Protein AF-A0A970N0K9-F1 (afdb_monomer_lite)

pLDDT: mean 87.86, std 15.87, range [27.7, 98.69]

Secondary structure (DSSP, 8-state):
--SSSSSSSSSSS-S----------TTSTTPPPP---GGG--GGGGSEEEEEEEEEEHHHHHHHHHHHH--EEEESSSTT-HHHHT-EEEEEEEEEEHHHHHHHHHHHHT-EEEEESSTTS-EEEEE--HHHHHHHHHHHHHHHHHHHHHHHHHHHHHHHHHHHGGG--HHHHHHHHHH-HHHHHHHHTSHHHHHHHHHHH-HHHHHHHHHT--EEEEGGGS-HHHHHHHHHHHHHHHHHHHHHHS------TT--GGG-EEEESTTGGGTTTSGGGGGEEEEEEEEETTEEEEEEEE-TTSHHHHHHHHHHHHHHHHT--HHHHHHHTHHHHHHHHHHHHHHT--SSPPPPPP--GGGG-EEE--S---SHHHHHHHHHHHHT-EEEEEE---SS-------SEEEHHHHHHHHHHHH-EEEEEETTEEEEEETTHHHHHHH---HHHHHHHHHHHHHHSB--HHHHHHHHTS-HHHHIIIIIT-TTGGGSBTHHHHHHHTHHHHHHHHHS-HHHHHHHTSTT-EEGGGS-HHHHHHHHHHHHHHT-SHHHHS-S-EEEEEEEEE-TTSS-EEEEEEEEETTEEPS--EEEE--BPPPP---------PPP-

Radius of gyration: 29.13 Å; chains: 1; bounding box: 76×59×84 Å

Foldseek 3Di:
DPPPPPVVVVPPPDDDDDDPDPPDPCPPVPRDPDDDDPPDDQVLQQFFDFDWDDFDWPQVVQVVVCVVSVAAEEEEPDPVPLLTGGFTKTWGAGRHRNNVVVVLQCVQSVWDKDWDDDRPNIYMYTYHDPVNVVVLVVLVVVLVVVLLVVLLVLQLVLLVLLLCLLVDDPVRLVVCVPVFLLSNLCSVLCLSNLVNQLCVQVVVLSVCLSNLPKDKDALLVGDPSNLVSVLSNQVSQQVVCCQQVVDRDPDDPDQPSRRKIKMKSPPLLLCPPPLQSLQFSIWIWIDTPPDIDIGTRGRSPQLQSRLVSNLSVCCVVVVHRSVVSCVVCVVSNVVSSLVSSVVSPRFDDADDADPDVLQQDKWFQDDDCQDPSSLQNSLCVGSVFIEMHTDFQDLDRDDQDDDRTDGNVVSVVSCCSVQVWHWDADPRYIRIHHRCNSLLSVLEDRVVLLVVQLCCCVVLQFDDLQNLLVLLPRRSSNNSGRQCSDPFNVQFPCSSVQSSVCSLVSVLLNQDDPVLVVQQADPNAHKLVPDDPVSNVSVQVNCCSQVNNPLPPPFPIKGKHWYWDCDVPASKIKTWMWIDGPNHTDPRIDIDITTGTDDPPPPPVPVPDPDDD

Sequence (613 aa):
MRIIIVIVVLLALSAAGFAAKVTVDPNVPGASPAVEKPDDVDARLAEKITYIAKGKTISAILDDLTKSTGITFRAGYNGGDWQVRDRKMTISVTDVPISRLISSMARVMKFKWQRSGEPGEYSYRLYLDRKTLLDIEAQRAREEERAQAALAKKRAEGMEQYSKLADLTEEEQLNLKQSNPFLYMAARSGLGNSLGSFFKEVPSALDAIATGNPLELRGSQLSAVAQNSLIRAVRDMSRMEQQFIGRTRSVPEDIDPSKASIKFNDNMDHFGGFPMSSFLLGNMSISYGDSKVDIPFIDPQSGLAKTVGTVFNESQEQNRSIDSVIKDHISEFVDAMKSEAKAAVEGEALNEQPDDPALNEKIDIKGDINDLPAVQLALAESAKIGVVSDYFGSVMRMRMALPGDTTIKTVLDAITDSYFYNWTKHQGVLEFRDRNWFKKRAAQLPEAQLDVWRKELNSTGTLDLASLSQIAQLEPDQFMQNVTGDEILGKARSLSKVILSNRELLKFYGALSAEQRSALLSRSGLDFAMLSKEQYSQASKLIKSRVGADAVESAGSIVVTFAREANKGDTGIKYEIALTVDGSAIDSVWTFTTPVAPLPKATENQPNSKPAK

Structure (mmCIF, N/CA/C/O backbone):
data_AF-A0A970N0K9-F1
#
_entry.id   AF-A0A970N0K9-F1
#
loop_
_atom_site.group_PDB
_atom_site.id
_atom_site.type_symbol
_atom_site.label_atom_id
_atom_site.label_alt_id
_atom_site.label_comp_id
_atom_site.label_asym_id
_atom_site.label_entity_id
_atom_site.label_seq_id
_atom_site.pdbx_PDB_ins_code
_atom_site.Cartn_x
_atom_site.Cartn_y
_atom_site.Cartn_z
_atom_site.occupancy
_atom_site.B_iso_or_equiv
_atom_site.auth_seq_id
_atom_site.auth_comp_id
_atom_site.auth_asym_id
_atom_site.auth_atom_id
_atom_site.pdbx_PDB_model_num
ATOM 1 N N . MET A 1 1 ? -31.629 15.331 -38.983 1.00 37.94 1 MET A N 1
ATOM 2 C CA . MET A 1 1 ? -32.796 15.322 -38.071 1.00 37.94 1 MET A CA 1
ATOM 3 C C . MET A 1 1 ? -32.821 14.000 -37.291 1.00 37.94 1 MET A C 1
ATOM 5 O O . MET A 1 1 ? -33.545 13.100 -37.679 1.00 37.94 1 MET A O 1
ATOM 9 N N . ARG A 1 2 ? -31.940 13.843 -36.282 1.00 31.14 2 ARG A N 1
ATOM 10 C CA . ARG A 1 2 ? -31.903 12.732 -35.286 1.00 31.14 2 ARG A CA 1
ATOM 11 C C . ARG A 1 2 ? -30.774 12.892 -34.233 1.00 31.14 2 ARG A C 1
ATOM 13 O O . ARG A 1 2 ? -30.264 11.910 -33.722 1.00 31.14 2 ARG A O 1
ATOM 20 N N . ILE A 1 3 ? -30.382 14.134 -33.908 1.00 32.12 3 ILE A N 1
ATOM 21 C CA . ILE A 1 3 ? -29.331 14.447 -32.904 1.00 32.12 3 ILE A CA 1
ATOM 22 C C . ILE A 1 3 ? -29.838 15.416 -31.803 1.00 32.12 3 ILE A C 1
ATOM 24 O O . ILE A 1 3 ? -29.132 15.721 -30.856 1.00 32.12 3 ILE A O 1
ATOM 28 N N . ILE A 1 4 ? -31.108 15.840 -31.838 1.00 29.89 4 ILE A N 1
ATOM 29 C CA . ILE A 1 4 ? -31.637 16.885 -30.929 1.00 29.89 4 ILE A CA 1
ATOM 30 C C . ILE A 1 4 ? -32.441 16.319 -29.732 1.00 29.89 4 ILE A C 1
ATOM 32 O O . ILE A 1 4 ? -32.766 17.048 -28.804 1.00 29.89 4 ILE A O 1
ATOM 36 N N . ILE A 1 5 ? -32.706 15.009 -29.669 1.00 29.95 5 ILE A N 1
ATOM 37 C CA . ILE A 1 5 ? -33.620 14.431 -28.655 1.00 29.95 5 ILE A CA 1
ATOM 38 C C . ILE A 1 5 ? -32.909 13.943 -27.373 1.00 29.95 5 ILE A C 1
ATOM 40 O O . ILE A 1 5 ? -33.558 13.756 -26.350 1.00 29.95 5 ILE A O 1
ATOM 44 N N . VAL A 1 6 ? -31.575 13.833 -27.354 1.00 30.91 6 VAL A N 1
ATOM 45 C CA . VAL A 1 6 ? -30.838 13.349 -26.161 1.00 30.91 6 VAL A CA 1
ATOM 46 C C . VAL A 1 6 ? -30.426 14.484 -25.204 1.00 30.91 6 VAL A C 1
ATOM 48 O O . VAL A 1 6 ? -30.232 14.247 -24.017 1.00 30.91 6 VAL A O 1
ATOM 51 N N . ILE A 1 7 ? -30.400 15.742 -25.660 1.00 31.47 7 ILE A N 1
ATOM 52 C CA . ILE A 1 7 ? -30.015 16.900 -24.823 1.00 31.47 7 ILE A CA 1
ATOM 53 C C . ILE A 1 7 ? -31.207 17.477 -24.029 1.00 31.47 7 ILE A C 1
ATOM 55 O O . ILE A 1 7 ? -31.018 18.126 -23.006 1.00 31.47 7 ILE A O 1
ATOM 59 N N . VAL A 1 8 ? -32.450 17.167 -24.413 1.00 28.55 8 VAL A N 1
ATOM 60 C CA . VAL A 1 8 ? -33.660 17.700 -23.748 1.00 28.55 8 VAL A CA 1
ATOM 61 C C . VAL A 1 8 ? -34.088 16.873 -22.522 1.00 28.55 8 VAL A C 1
ATOM 63 O O . VAL A 1 8 ? -34.780 17.387 -21.649 1.00 28.55 8 VAL A O 1
ATOM 66 N N . VAL A 1 9 ? -33.613 15.631 -22.370 1.00 29.84 9 VAL A N 1
ATOM 67 C CA . VAL A 1 9 ? -33.924 14.790 -21.191 1.00 29.84 9 VAL A CA 1
ATOM 68 C C . VAL A 1 9 ? -32.936 15.012 -20.032 1.00 29.84 9 VAL A C 1
ATOM 70 O O . VAL A 1 9 ? -33.282 14.783 -18.878 1.00 29.84 9 VAL A O 1
ATOM 73 N N . LEU A 1 10 ? -31.747 15.564 -20.300 1.00 28.42 10 LEU A N 1
ATOM 74 C CA . LEU A 1 10 ? -30.750 15.915 -19.274 1.00 28.42 10 LEU A CA 1
ATOM 75 C C . LEU A 1 10 ? -30.908 17.338 -18.701 1.00 28.42 10 LEU A C 1
ATOM 77 O O . LEU A 1 10 ? -30.272 17.662 -17.705 1.00 28.42 10 LEU A O 1
ATOM 81 N N . LEU A 1 11 ? -31.800 18.159 -19.268 1.00 28.28 11 LEU A N 1
ATOM 82 C CA . LEU A 1 11 ? -32.091 19.532 -18.816 1.00 28.28 11 LEU A CA 1
ATOM 83 C C . LEU A 1 11 ? -33.450 19.688 -18.102 1.00 28.28 11 LEU A C 1
ATOM 85 O O . LEU A 1 11 ? -33.782 20.779 -17.648 1.00 28.28 11 LEU A O 1
ATOM 89 N N . ALA A 1 12 ? -34.224 18.607 -17.946 1.00 27.70 12 ALA A N 1
ATOM 90 C CA . ALA A 1 12 ? -35.546 18.625 -17.306 1.00 27.70 12 ALA A CA 1
ATOM 91 C C . ALA A 1 12 ? -35.559 18.163 -15.829 1.00 27.70 12 ALA A C 1
ATOM 93 O O . ALA A 1 12 ? -36.630 18.016 -15.246 1.00 27.70 12 ALA A O 1
ATOM 94 N N . LEU A 1 13 ? -34.394 17.958 -15.197 1.00 29.86 13 LEU A N 1
ATOM 95 C CA . LEU A 1 13 ? -34.284 17.594 -13.769 1.00 29.86 13 LEU A CA 1
ATOM 96 C C . LEU A 1 13 ? -33.807 18.736 -12.859 1.00 29.86 13 LEU A C 1
ATOM 98 O O . LEU A 1 13 ? -33.537 18.526 -11.679 1.00 29.86 13 LEU A O 1
ATOM 102 N N . SER A 1 14 ? -33.754 19.963 -13.372 1.00 33.44 14 SER A N 1
ATOM 103 C CA . SER A 1 14 ? -33.339 21.143 -12.615 1.00 33.44 14 SER A CA 1
ATOM 104 C C . SER A 1 14 ? -34.416 22.230 -12.629 1.00 33.44 14 SER A C 1
ATOM 106 O O . SER A 1 14 ? -34.246 23.246 -13.295 1.00 33.44 14 SER A O 1
ATOM 108 N N . ALA A 1 15 ? -35.514 22.032 -11.890 1.00 30.86 15 ALA A N 1
ATOM 109 C CA . ALA A 1 15 ? -36.275 23.132 -11.286 1.00 30.86 15 ALA A CA 1
ATOM 110 C C . ALA A 1 15 ? -37.290 22.642 -10.231 1.00 30.86 15 ALA A C 1
ATOM 112 O O . ALA A 1 15 ? -38.273 21.983 -10.546 1.00 30.86 15 ALA A O 1
ATOM 113 N N . ALA A 1 16 ? -37.047 23.093 -8.997 1.00 32.69 16 ALA A N 1
ATOM 114 C CA . ALA A 1 16 ? -38.000 23.402 -7.928 1.00 32.69 16 ALA A CA 1
ATOM 115 C C . ALA A 1 16 ? -38.778 22.268 -7.225 1.00 32.69 16 ALA A C 1
ATOM 117 O O . ALA A 1 16 ? -39.904 21.924 -7.567 1.00 32.69 16 ALA A O 1
ATOM 118 N N . GLY A 1 17 ? -38.238 21.869 -6.072 1.00 29.48 17 GLY A N 1
ATOM 119 C CA . GLY A 1 17 ? -39.021 21.524 -4.887 1.00 29.48 17 GLY A CA 1
ATOM 120 C C . GLY A 1 17 ? -38.362 22.161 -3.665 1.00 29.48 17 GLY A C 1
ATOM 121 O O . GLY A 1 17 ? -37.348 21.666 -3.183 1.00 29.48 17 GLY A O 1
ATOM 122 N N . PHE A 1 18 ? -38.892 23.299 -3.209 1.00 41.00 18 PHE A N 1
ATOM 123 C CA . PHE A 1 18 ? -38.470 23.981 -1.985 1.00 41.00 18 PHE A CA 1
ATOM 124 C C . PHE A 1 18 ? -38.664 23.052 -0.777 1.00 41.00 18 PHE A C 1
ATOM 126 O O . PHE A 1 18 ? -39.773 22.904 -0.272 1.00 41.00 18 PHE A O 1
ATOM 133 N N . ALA A 1 19 ? -37.579 22.451 -0.295 1.00 34.78 19 ALA A N 1
ATOM 134 C CA . ALA A 1 19 ? -37.499 21.902 1.050 1.00 34.78 19 ALA A CA 1
ATOM 135 C C . ALA A 1 19 ? -36.714 22.900 1.903 1.00 34.78 19 ALA A C 1
ATOM 137 O O . ALA A 1 19 ? -35.597 23.289 1.553 1.00 34.78 19 ALA A O 1
ATOM 138 N N . ALA A 1 20 ? -37.324 23.358 2.994 1.00 31.36 20 ALA A N 1
ATOM 139 C CA . ALA A 1 20 ? -36.689 24.239 3.959 1.00 31.36 20 ALA A CA 1
ATOM 140 C C . ALA A 1 20 ? -35.310 23.684 4.359 1.00 31.36 20 ALA A C 1
ATOM 142 O O . ALA A 1 20 ? -35.182 22.532 4.777 1.00 31.36 20 ALA A O 1
ATOM 143 N N . LYS A 1 21 ? -34.272 24.512 4.199 1.00 39.47 21 LYS A N 1
ATOM 144 C CA . LYS A 1 21 ? -32.908 24.229 4.644 1.00 39.47 21 LYS A CA 1
ATOM 145 C C . LYS A 1 21 ? -32.909 23.938 6.148 1.00 39.47 21 LYS A C 1
ATOM 147 O O . LYS A 1 21 ? -32.985 24.858 6.954 1.00 39.47 21 LYS A O 1
ATOM 152 N N . VAL A 1 22 ? -32.721 22.677 6.520 1.00 41.19 22 VAL A N 1
ATOM 153 C CA . VAL A 1 22 ? -32.068 22.320 7.784 1.00 41.19 22 VAL A CA 1
ATOM 154 C C . VAL A 1 22 ? -30.592 22.120 7.441 1.00 41.19 22 VAL A C 1
ATOM 156 O O . VAL A 1 22 ? -30.154 21.021 7.120 1.00 41.19 22 VAL A O 1
ATOM 159 N N . THR A 1 23 ? -29.844 23.225 7.374 1.00 36.12 23 THR A N 1
ATOM 160 C CA . THR A 1 23 ? -28.424 23.269 6.970 1.00 36.12 23 THR A CA 1
ATOM 161 C C . THR A 1 23 ? -27.495 23.507 8.151 1.00 36.12 23 THR A C 1
ATOM 163 O O . THR A 1 23 ? -26.606 24.350 8.077 1.00 36.12 23 THR A O 1
ATOM 166 N N . VAL A 1 24 ? -27.687 22.777 9.244 1.00 39.97 24 VAL A N 1
ATOM 167 C CA . VAL A 1 24 ? -26.635 22.666 10.255 1.00 39.97 24 VAL A CA 1
ATOM 168 C C . VAL A 1 24 ? -26.138 21.233 10.194 1.00 39.97 24 VAL A C 1
ATOM 170 O O . VAL A 1 24 ? -26.830 20.310 10.618 1.00 39.97 24 VAL A O 1
ATOM 173 N N . ASP A 1 25 ? -24.978 21.049 9.566 1.00 42.56 25 ASP A N 1
ATOM 174 C CA . ASP A 1 25 ? -24.223 19.807 9.679 1.00 42.56 25 ASP A CA 1
ATOM 175 C C . ASP A 1 25 ? -23.880 19.623 11.171 1.00 42.56 25 ASP A C 1
ATOM 177 O O . ASP A 1 25 ? -23.214 20.483 11.752 1.00 42.56 25 ASP A O 1
ATOM 181 N N . PRO A 1 26 ? -24.361 18.553 11.830 1.00 41.09 26 PRO A N 1
ATOM 182 C CA . PRO A 1 26 ? -24.129 18.333 13.256 1.00 41.09 26 PRO A CA 1
ATOM 183 C C . PRO A 1 26 ? -22.653 18.068 13.596 1.00 41.09 26 PRO A C 1
ATOM 185 O O . PRO A 1 26 ? -22.327 17.912 14.768 1.00 41.09 26 PRO A O 1
ATOM 188 N N . ASN A 1 27 ? -21.762 18.006 12.600 1.00 43.09 27 ASN A N 1
ATOM 189 C CA . ASN A 1 27 ? -20.323 17.830 12.785 1.00 43.09 27 ASN A CA 1
ATOM 190 C C . ASN A 1 27 ? -19.508 19.128 12.649 1.00 43.09 27 ASN A C 1
ATOM 192 O O . ASN A 1 27 ? -18.279 19.058 12.682 1.00 43.09 27 ASN A O 1
ATOM 196 N N . VAL A 1 28 ? -20.136 20.299 12.486 1.00 53.06 28 VAL A N 1
ATOM 197 C CA . VAL A 1 28 ? -19.394 21.572 12.505 1.00 53.06 28 VAL A CA 1
ATOM 198 C C . VAL A 1 28 ? -18.833 21.798 13.918 1.00 53.06 28 VAL A C 1
ATOM 200 O O . VAL A 1 28 ? -19.590 21.660 14.885 1.00 53.06 28 VAL A O 1
ATOM 203 N N . PRO A 1 29 ? -17.541 22.155 14.074 1.00 35.28 29 PRO A N 1
ATOM 204 C CA . PRO A 1 29 ? -16.980 22.535 15.368 1.00 35.28 29 PRO A CA 1
ATOM 205 C C . PRO A 1 29 ? -17.853 23.607 16.040 1.00 35.28 29 PRO A C 1
ATOM 207 O O . PRO A 1 29 ? -18.059 24.683 15.484 1.00 35.28 29 PRO A O 1
ATOM 210 N N . GLY A 1 30 ? -18.420 23.290 17.208 1.00 45.59 30 GLY A N 1
ATOM 211 C CA . GLY A 1 30 ? -19.321 24.182 17.949 1.00 45.59 30 GLY A CA 1
ATOM 212 C C . GLY A 1 30 ? -20.826 23.948 17.752 1.00 45.59 30 GLY A C 1
ATOM 213 O O . GLY A 1 30 ? -21.621 24.665 18.358 1.00 45.59 30 GLY A O 1
ATOM 214 N N . ALA A 1 31 ? -21.256 22.953 16.967 1.00 39.94 31 ALA A N 1
ATOM 215 C CA . ALA A 1 31 ? -22.662 22.553 16.937 1.00 39.94 31 ALA A CA 1
ATOM 216 C C . ALA A 1 31 ? -23.080 21.971 18.300 1.00 39.94 31 ALA A C 1
ATOM 218 O O . ALA A 1 31 ? -22.569 20.934 18.729 1.00 39.94 31 ALA A O 1
ATOM 219 N N . SER A 1 32 ? -24.021 22.631 18.985 1.00 38.47 32 SER A N 1
ATOM 220 C CA . SER A 1 32 ? -24.637 22.071 20.190 1.00 38.47 32 SER A CA 1
ATOM 221 C C . SER A 1 32 ? -25.319 20.749 19.827 1.00 38.47 32 SER A C 1
ATOM 223 O O . SER A 1 32 ? -26.142 20.741 18.905 1.00 38.47 32 SER A O 1
ATOM 225 N N . PRO A 1 33 ? -25.000 19.632 20.508 1.00 46.31 33 PRO A N 1
ATOM 226 C CA . PRO A 1 33 ? -25.650 18.358 20.239 1.00 46.31 33 PRO A CA 1
ATOM 227 C C . PRO A 1 33 ? -27.162 18.525 20.381 1.00 46.31 33 PRO A C 1
ATOM 229 O O . PRO A 1 33 ? -27.634 19.226 21.281 1.00 46.31 33 PRO A O 1
ATOM 232 N N . ALA A 1 34 ? -27.920 17.908 19.470 1.00 44.62 34 ALA A N 1
ATOM 233 C CA . ALA A 1 34 ? -29.370 17.859 19.579 1.00 44.62 34 ALA A CA 1
ATOM 234 C C . ALA A 1 34 ? -29.722 17.356 20.984 1.00 44.62 34 ALA A C 1
ATOM 236 O O . ALA A 1 34 ? -29.293 16.273 21.378 1.00 44.62 34 ALA A O 1
ATOM 237 N N . VAL A 1 35 ? -30.435 18.184 21.749 1.00 38.47 35 VAL A N 1
ATOM 238 C CA . VAL A 1 35 ? -30.843 17.863 23.116 1.00 38.47 35 VAL A CA 1
ATOM 239 C C . VAL A 1 35 ? -31.824 16.697 23.028 1.00 38.47 35 VAL A C 1
ATOM 241 O O . VAL A 1 35 ? -32.996 16.883 22.699 1.00 38.47 35 VAL A O 1
ATOM 244 N N . GLU A 1 36 ? -31.330 15.480 23.256 1.00 45.03 36 GLU A N 1
ATOM 245 C CA . GLU A 1 36 ? -32.178 14.318 23.505 1.00 45.03 36 GLU A CA 1
ATOM 246 C C . GLU A 1 36 ? -33.065 14.628 24.715 1.00 45.03 36 GLU A C 1
ATOM 248 O O . GLU A 1 36 ? -32.606 15.181 25.718 1.00 45.03 36 GLU A O 1
ATOM 253 N N . LYS A 1 37 ? -34.366 14.334 24.600 1.00 42.06 37 LYS A N 1
ATOM 254 C CA . LYS A 1 37 ? -35.316 14.571 25.689 1.00 42.06 37 LYS A CA 1
ATOM 255 C C . LYS A 1 37 ? -34.844 13.805 26.945 1.00 42.06 37 LYS A C 1
ATOM 257 O O . LYS A 1 37 ? -34.625 12.601 26.831 1.00 42.06 37 LYS A O 1
ATOM 262 N N . PRO A 1 38 ? -34.722 14.459 28.116 1.00 47.69 38 PRO A N 1
ATOM 263 C CA . PRO A 1 38 ? -34.102 13.878 29.316 1.00 47.69 38 PRO A CA 1
ATOM 264 C C . PRO A 1 38 ? -34.764 12.618 29.902 1.00 47.69 38 PRO A C 1
ATOM 266 O O . PRO A 1 38 ? -34.120 11.912 30.671 1.00 47.69 38 PRO A O 1
ATOM 269 N N . ASP A 1 39 ? -36.018 12.317 29.556 1.00 49.59 39 ASP A N 1
ATOM 270 C CA . ASP A 1 39 ? -36.841 11.357 30.313 1.00 49.59 39 ASP A CA 1
ATOM 271 C C . ASP A 1 39 ? -36.791 9.899 29.816 1.00 49.59 39 ASP A C 1
ATOM 273 O O . ASP A 1 39 ? -37.509 9.051 30.338 1.00 49.59 39 ASP A O 1
ATOM 277 N N . ASP A 1 40 ? -35.952 9.567 28.830 1.00 65.75 40 ASP A N 1
ATOM 278 C CA . ASP A 1 40 ? -35.879 8.205 28.269 1.00 65.75 40 ASP A CA 1
ATOM 279 C C . ASP A 1 40 ? -34.430 7.719 28.101 1.00 65.75 40 ASP A C 1
ATOM 281 O O . ASP A 1 40 ? -34.060 7.086 27.111 1.00 65.75 40 ASP A O 1
ATOM 285 N N . VAL A 1 41 ? -33.573 8.055 29.067 1.00 80.69 41 VAL A N 1
ATOM 286 C CA . VAL A 1 41 ? -32.196 7.554 29.113 1.00 80.69 41 VAL A CA 1
ATOM 287 C C . VAL A 1 41 ? -32.202 6.184 29.792 1.00 80.69 41 VAL A C 1
ATOM 289 O O . VAL A 1 41 ? -32.460 6.068 30.988 1.00 80.69 41 VAL A O 1
ATOM 292 N N . ASP A 1 42 ? -31.915 5.130 29.029 1.00 91.50 42 ASP A N 1
ATOM 293 C CA . ASP A 1 42 ? -31.731 3.772 29.553 1.00 91.50 42 ASP A CA 1
ATOM 294 C C . ASP A 1 42 ? -30.596 3.758 30.587 1.00 91.50 42 ASP A C 1
ATOM 296 O O . ASP A 1 42 ? -29.417 3.850 30.235 1.00 91.50 42 ASP A O 1
ATOM 300 N N . ALA A 1 43 ? -30.953 3.644 31.870 1.00 94.12 43 ALA A N 1
ATOM 301 C CA . ALA A 1 43 ? -30.019 3.738 32.992 1.00 94.12 43 ALA A CA 1
ATOM 302 C C . ALA A 1 43 ? -28.874 2.714 32.915 1.00 94.12 43 ALA A C 1
ATOM 304 O O . ALA A 1 43 ? -27.783 2.973 33.422 1.00 94.12 43 ALA A O 1
ATOM 305 N N . ARG A 1 44 ? -29.079 1.583 32.225 1.00 95.25 44 ARG A N 1
ATOM 306 C CA . ARG A 1 44 ? -28.038 0.566 32.016 1.00 95.25 44 ARG A CA 1
ATOM 307 C C . ARG A 1 44 ? -26.862 1.115 31.208 1.00 95.25 44 ARG A C 1
ATOM 309 O O . ARG A 1 44 ? -25.728 0.721 31.427 1.00 95.25 44 ARG A O 1
ATOM 316 N N . LEU A 1 45 ? -27.092 2.079 30.313 1.00 95.94 45 LEU A N 1
ATOM 317 C CA . LEU A 1 45 ? -26.018 2.714 29.544 1.00 95.94 45 LEU A CA 1
ATOM 318 C C . LEU A 1 45 ? -25.155 3.691 30.361 1.00 95.94 45 LEU A C 1
ATOM 320 O O . LEU A 1 45 ? -24.121 4.154 29.861 1.00 95.94 45 LEU A O 1
ATOM 324 N N . ALA A 1 46 ? -25.581 4.042 31.577 1.00 96.06 46 ALA A N 1
ATOM 325 C CA . ALA A 1 46 ? -24.784 4.823 32.518 1.00 96.06 46 ALA A CA 1
ATOM 326 C C . ALA A 1 46 ? -23.830 3.946 33.344 1.00 96.06 46 ALA A C 1
ATOM 328 O O . ALA A 1 46 ? -22.905 4.483 33.958 1.00 96.06 46 ALA A O 1
ATOM 329 N N . GLU A 1 47 ? -24.023 2.619 33.342 1.00 97.00 47 GLU A N 1
ATOM 330 C CA . GLU A 1 47 ? -23.084 1.681 33.948 1.00 97.00 47 GLU A CA 1
ATOM 331 C C . GLU A 1 47 ? -21.700 1.860 33.319 1.00 97.00 47 GLU A C 1
ATOM 333 O O . GLU A 1 47 ? -21.550 2.078 32.110 1.00 97.00 47 GLU A O 1
ATOM 338 N N . LYS A 1 48 ? -20.683 1.833 34.175 1.00 97.81 48 LYS A N 1
ATOM 339 C CA . LYS A 1 48 ? -19.300 2.055 33.785 1.00 97.81 48 LYS A CA 1
ATOM 340 C C . LYS A 1 48 ? -18.623 0.726 33.506 1.00 97.81 48 LYS A C 1
ATOM 342 O O . LYS A 1 48 ? -18.792 -0.230 34.254 1.00 97.81 48 LYS A O 1
ATOM 347 N N . ILE A 1 49 ? -17.825 0.690 32.448 1.00 98.38 49 ILE A N 1
ATOM 348 C CA . ILE A 1 49 ? -17.121 -0.509 32.014 1.00 98.38 49 ILE A CA 1
ATOM 349 C C . ILE A 1 49 ? -15.617 -0.264 31.908 1.00 98.38 49 ILE A C 1
ATOM 351 O O . ILE A 1 49 ? -15.159 0.831 31.567 1.00 98.38 49 ILE A O 1
ATOM 355 N N . THR A 1 50 ? -14.863 -1.329 32.163 1.00 98.31 50 THR A N 1
ATOM 356 C CA . THR A 1 50 ? -13.456 -1.457 31.790 1.00 98.31 50 THR A CA 1
ATOM 357 C C . THR A 1 50 ? -13.357 -2.483 30.668 1.00 98.31 50 THR A C 1
ATOM 359 O O . THR A 1 50 ? -13.786 -3.624 30.837 1.00 98.31 50 THR A O 1
ATOM 362 N N . TYR A 1 51 ? -12.838 -2.080 29.509 1.00 98.50 51 TYR A N 1
ATOM 363 C CA . TYR A 1 51 ? -12.804 -2.918 28.312 1.00 98.50 51 TYR A CA 1
ATOM 364 C C . TYR A 1 51 ? -11.543 -2.662 27.489 1.00 98.50 51 TYR A C 1
ATOM 366 O O . TYR A 1 51 ? -11.164 -1.512 27.259 1.00 98.50 51 TYR A O 1
ATOM 374 N N . ILE A 1 52 ? -10.919 -3.745 27.021 1.00 98.25 52 ILE A N 1
ATOM 375 C CA . ILE A 1 52 ? -9.718 -3.711 26.186 1.00 98.25 52 ILE A CA 1
ATOM 376 C C . ILE A 1 52 ? -9.946 -4.585 24.951 1.00 98.25 52 ILE A C 1
ATOM 378 O O . ILE A 1 52 ? -10.325 -5.749 25.059 1.00 98.25 52 ILE A O 1
ATOM 382 N N . ALA A 1 53 ? -9.665 -4.034 23.773 1.00 98.06 53 ALA A N 1
ATOM 383 C CA . ALA A 1 53 ? -9.657 -4.743 22.502 1.00 98.06 53 ALA A CA 1
ATOM 384 C C . ALA A 1 53 ? -8.509 -4.235 21.621 1.00 98.06 53 ALA A C 1
ATOM 386 O O . ALA A 1 53 ? -8.311 -3.030 21.491 1.00 98.06 53 ALA A O 1
ATOM 387 N N . LYS A 1 54 ? -7.777 -5.142 20.966 1.00 96.38 54 LYS A N 1
ATOM 388 C CA . LYS A 1 54 ? -6.731 -4.811 19.985 1.00 96.38 54 LYS A CA 1
ATOM 389 C C . LYS A 1 54 ? -7.123 -5.359 18.619 1.00 96.38 54 LYS A C 1
ATOM 391 O O . LYS A 1 54 ? -7.192 -6.573 18.457 1.00 96.38 54 LYS A O 1
ATOM 396 N N . GLY A 1 55 ? -7.385 -4.475 17.653 1.00 95.88 55 GLY A N 1
ATOM 397 C CA . GLY A 1 55 ? -7.725 -4.858 16.277 1.00 95.88 55 GLY A CA 1
ATOM 398 C C . GLY A 1 55 ? -8.925 -5.806 16.156 1.00 95.88 55 GLY A C 1
ATOM 399 O O . GLY A 1 55 ? -8.977 -6.616 15.231 1.00 95.88 55 GLY A O 1
ATOM 400 N N . LYS A 1 56 ? -9.880 -5.743 17.092 1.00 97.62 56 LYS A N 1
ATOM 401 C CA . LYS A 1 56 ? -11.031 -6.655 17.132 1.00 97.62 56 LYS A CA 1
ATOM 402 C C . LYS A 1 56 ? -12.150 -6.140 16.229 1.00 97.62 56 LYS A C 1
ATOM 404 O O . LYS A 1 56 ? -12.346 -4.929 16.140 1.00 97.62 56 LYS A O 1
ATOM 409 N N . THR A 1 57 ? -12.884 -7.036 15.567 1.00 98.25 57 THR A N 1
ATOM 410 C CA . THR A 1 57 ? -14.038 -6.646 14.743 1.00 98.25 57 THR A CA 1
ATOM 411 C C . THR A 1 57 ? -15.146 -6.037 15.603 1.00 98.25 57 THR A C 1
ATOM 413 O O . THR A 1 57 ? -15.353 -6.448 16.746 1.00 98.25 57 THR A O 1
ATOM 416 N N . ILE A 1 58 ? -15.895 -5.076 15.058 1.00 98.50 58 ILE A N 1
ATOM 417 C CA . ILE A 1 58 ? -16.993 -4.412 15.775 1.00 98.50 58 ILE A CA 1
ATOM 418 C C . ILE A 1 58 ? -18.048 -5.418 16.215 1.00 98.50 58 ILE A C 1
ATOM 420 O O . ILE A 1 58 ? -18.512 -5.344 17.347 1.00 98.50 58 ILE A O 1
ATOM 424 N N . SER A 1 59 ? -18.396 -6.384 15.364 1.00 98.44 59 SER A N 1
ATOM 425 C CA . SER A 1 59 ? -19.316 -7.460 15.748 1.00 98.44 59 SER A CA 1
ATOM 426 C C . SER A 1 59 ? -18.844 -8.200 17.004 1.00 98.44 59 SER A C 1
ATOM 428 O O . SER A 1 59 ? -19.602 -8.314 17.962 1.00 98.44 59 SER A O 1
ATOM 430 N N . ALA A 1 60 ? -17.574 -8.603 17.054 1.00 98.31 60 ALA A N 1
ATOM 431 C CA . ALA A 1 60 ? -17.035 -9.315 18.204 1.00 98.31 60 ALA A CA 1
ATOM 432 C C . ALA A 1 60 ? -16.834 -8.419 19.442 1.00 98.31 60 ALA A C 1
ATOM 434 O O . ALA A 1 60 ? -16.835 -8.935 20.557 1.00 98.31 60 ALA A O 1
ATOM 435 N N . ILE A 1 61 ? -16.653 -7.103 19.276 1.00 98.69 61 ILE A N 1
ATOM 436 C CA . ILE A 1 61 ? -16.657 -6.139 20.390 1.00 98.69 61 ILE A CA 1
ATOM 437 C C . ILE A 1 61 ? -18.063 -6.039 20.989 1.00 98.69 61 ILE A C 1
ATOM 439 O O . ILE A 1 61 ? -18.236 -6.175 22.195 1.00 98.69 61 ILE A O 1
ATOM 443 N N . LEU A 1 62 ? -19.085 -5.846 20.153 1.00 98.56 62 LEU A N 1
ATOM 444 C CA . LEU A 1 62 ? -20.471 -5.730 20.612 1.00 98.56 62 LEU A CA 1
ATOM 445 C C . LEU A 1 62 ? -20.996 -7.028 21.240 1.00 98.56 62 LEU A C 1
ATOM 447 O O . LEU A 1 62 ? -21.779 -6.971 22.190 1.00 98.56 62 LEU A O 1
ATOM 451 N N . ASP A 1 63 ? -20.547 -8.186 20.756 1.00 98.50 63 ASP A N 1
ATOM 452 C CA . ASP A 1 63 ? -20.859 -9.476 21.372 1.00 98.50 63 ASP A CA 1
ATOM 453 C C . ASP A 1 63 ? -20.253 -9.599 22.779 1.00 98.50 63 ASP A C 1
ATOM 455 O O . ASP A 1 63 ? -20.923 -10.098 23.685 1.00 98.50 63 ASP A O 1
ATOM 459 N N . ASP A 1 64 ? -19.019 -9.126 22.995 1.00 98.56 64 ASP A N 1
ATOM 460 C CA . ASP A 1 64 ? -18.418 -9.092 24.336 1.00 98.56 64 ASP A CA 1
ATOM 461 C C . ASP A 1 64 ? -19.201 -8.170 25.269 1.00 98.56 64 ASP A C 1
ATOM 463 O O . ASP A 1 64 ? -19.553 -8.582 26.372 1.00 98.56 64 ASP A O 1
ATOM 467 N N . LEU A 1 65 ? -19.513 -6.951 24.811 1.00 98.44 65 LEU A N 1
ATOM 468 C CA . LEU A 1 65 ? -20.281 -5.978 25.591 1.00 98.44 65 LEU A CA 1
ATOM 469 C C . LEU A 1 65 ? -21.666 -6.523 25.945 1.00 98.44 65 LEU A C 1
ATOM 471 O O . LEU A 1 65 ? -22.137 -6.341 27.066 1.00 98.44 65 LEU A O 1
ATOM 475 N N . THR A 1 66 ? -22.303 -7.243 25.018 1.00 98.31 66 THR A N 1
ATOM 476 C CA . THR A 1 66 ? -23.586 -7.905 25.277 1.00 98.31 66 THR A CA 1
ATOM 477 C C . THR A 1 66 ? -23.456 -8.947 26.381 1.00 98.31 66 THR A C 1
ATOM 479 O O . THR A 1 66 ? -24.273 -8.979 27.298 1.00 98.31 66 THR A O 1
ATOM 482 N N . LYS A 1 67 ? -22.409 -9.779 26.333 1.00 98.31 67 LYS A N 1
ATOM 483 C CA . LYS A 1 67 ? -22.162 -10.814 27.346 1.00 98.31 67 LYS A CA 1
ATOM 484 C C . LYS A 1 67 ? -21.835 -10.226 28.718 1.00 98.31 67 LYS A C 1
ATOM 486 O O . LYS A 1 67 ? -22.262 -10.796 29.714 1.00 98.31 67 LYS A O 1
ATOM 491 N N . SER A 1 68 ? -21.083 -9.127 28.779 1.00 97.81 68 SER A N 1
ATOM 492 C CA . SER A 1 68 ? -20.633 -8.551 30.051 1.00 97.81 68 SER A CA 1
ATOM 493 C C . SER A 1 68 ? -21.675 -7.663 30.730 1.00 97.81 68 SER A C 1
ATOM 495 O O . SER A 1 68 ? -21.641 -7.541 31.946 1.00 97.81 68 SER A O 1
ATOM 497 N N . THR A 1 69 ? -22.580 -7.041 29.967 1.00 97.44 69 THR A N 1
ATOM 498 C CA . THR A 1 69 ? -23.554 -6.058 30.492 1.00 97.44 69 THR A CA 1
ATOM 499 C C . THR A 1 69 ? -25.000 -6.558 30.470 1.00 97.44 69 THR A C 1
ATOM 501 O O . THR A 1 69 ? -25.877 -5.961 31.085 1.00 97.44 69 THR A O 1
ATOM 504 N N . GLY A 1 70 ? -25.293 -7.618 29.708 1.00 97.25 70 GLY A N 1
ATOM 505 C CA . GLY A 1 70 ? -26.661 -8.076 29.443 1.00 97.25 70 GLY A CA 1
ATOM 506 C C . GLY A 1 70 ? -27.458 -7.180 28.483 1.00 97.25 70 GLY A C 1
ATOM 507 O O . GLY A 1 70 ? -28.580 -7.528 28.116 1.00 97.25 70 GLY A O 1
ATOM 508 N N . ILE A 1 71 ? -26.903 -6.048 28.033 1.00 97.44 71 ILE A N 1
ATOM 509 C CA . ILE A 1 71 ? -27.542 -5.158 27.057 1.00 97.44 71 ILE A CA 1
ATOM 510 C C . ILE A 1 71 ? -27.341 -5.729 25.654 1.00 97.44 71 ILE A C 1
ATOM 512 O O . ILE A 1 71 ? -26.226 -6.033 25.245 1.00 97.44 71 ILE A O 1
ATOM 516 N N . THR A 1 72 ? -28.410 -5.843 24.867 1.00 98.12 72 THR A N 1
ATOM 517 C CA . THR A 1 72 ? -28.304 -6.397 23.513 1.00 98.12 72 THR A CA 1
ATOM 518 C C . THR A 1 72 ? -27.683 -5.390 22.546 1.00 98.12 72 THR A C 1
ATOM 520 O O . THR A 1 72 ? -28.349 -4.439 22.135 1.00 98.12 72 THR A O 1
ATOM 523 N N . PHE A 1 73 ? -26.448 -5.641 22.104 1.00 98.31 73 PHE A N 1
ATOM 524 C CA . PHE A 1 73 ? -25.797 -4.882 21.035 1.00 98.31 73 PHE A CA 1
ATOM 525 C C . PHE A 1 73 ? -25.775 -5.651 19.703 1.00 98.31 73 PHE A C 1
ATOM 527 O O . PHE A 1 73 ? -25.731 -6.885 19.660 1.00 98.31 73 PHE A O 1
ATOM 534 N N . ARG A 1 74 ? -25.838 -4.918 18.584 1.00 98.31 74 ARG A N 1
ATOM 535 C CA . ARG A 1 74 ? -25.823 -5.453 17.210 1.00 98.31 74 ARG A CA 1
ATOM 536 C C . ARG A 1 74 ? -24.993 -4.566 16.276 1.00 98.31 74 ARG A C 1
ATOM 538 O O . ARG A 1 74 ? -24.990 -3.346 16.416 1.00 98.31 74 ARG A O 1
ATOM 545 N N . ALA A 1 75 ? -24.335 -5.174 15.291 1.00 98.00 75 ALA A N 1
ATOM 546 C CA . ALA A 1 75 ? -23.568 -4.476 14.256 1.00 98.00 75 ALA A CA 1
ATOM 547 C C . ALA A 1 75 ? -24.200 -4.683 12.871 1.00 98.00 75 ALA A C 1
ATOM 549 O O . ALA A 1 75 ? -24.473 -5.818 12.479 1.00 98.00 75 ALA A O 1
ATOM 550 N N . GLY A 1 76 ? -24.387 -3.590 12.134 1.00 97.38 76 GLY A N 1
ATOM 551 C CA . GLY A 1 76 ? -24.961 -3.564 10.790 1.00 97.38 76 GLY A CA 1
ATOM 552 C C . GLY A 1 76 ? -26.467 -3.821 10.763 1.00 97.38 76 GLY A C 1
ATOM 553 O O . GLY A 1 76 ? -27.099 -3.980 11.809 1.00 97.38 76 GLY A O 1
ATOM 554 N N . TYR A 1 77 ? -27.068 -3.869 9.572 1.00 95.12 77 TYR A N 1
ATOM 555 C CA . TYR A 1 77 ? -28.502 -4.169 9.404 1.00 95.12 77 TYR A CA 1
ATOM 556 C C . TYR A 1 77 ? -28.828 -5.663 9.506 1.00 95.12 77 TYR A C 1
ATOM 558 O O . TYR A 1 77 ? -29.891 -6.042 10.007 1.00 95.12 77 TYR A O 1
ATOM 566 N N . ASN A 1 78 ? -27.922 -6.524 9.055 1.00 95.31 78 ASN A N 1
ATOM 567 C CA . ASN A 1 78 ? -28.099 -7.973 9.046 1.00 95.31 78 ASN A CA 1
ATOM 568 C C . ASN A 1 78 ? -26.735 -8.684 8.999 1.00 95.31 78 ASN A C 1
ATOM 570 O O . ASN A 1 78 ? -25.683 -8.047 9.019 1.00 95.31 78 ASN A O 1
ATOM 574 N N . GLY A 1 79 ? -26.752 -10.017 8.917 1.00 92.00 79 GLY A N 1
ATOM 575 C CA . GLY A 1 79 ? -25.534 -10.823 8.833 1.00 92.00 79 GLY A CA 1
ATOM 576 C C . GLY A 1 79 ? -24.680 -10.582 7.575 1.00 92.00 79 GLY A C 1
ATOM 577 O O . GLY A 1 79 ? -23.498 -10.901 7.577 1.00 92.00 79 GLY A O 1
ATOM 578 N N . GLY A 1 80 ? -25.224 -9.996 6.512 1.00 94.12 80 GLY A N 1
ATOM 579 C CA . GLY A 1 80 ? -24.472 -9.655 5.300 1.00 94.12 80 GLY A CA 1
ATOM 580 C C . GLY A 1 80 ? -23.753 -8.303 5.357 1.00 94.12 80 GLY A C 1
ATOM 581 O O . GLY A 1 80 ? -22.959 -8.009 4.468 1.00 94.12 80 GLY A O 1
ATOM 582 N N . ASP A 1 81 ? -24.002 -7.478 6.380 1.00 96.62 81 ASP A N 1
ATOM 583 C CA . ASP A 1 81 ? -23.458 -6.117 6.489 1.00 96.62 81 ASP A CA 1
ATOM 584 C C . ASP A 1 81 ? -22.015 -6.101 7.028 1.00 96.62 81 ASP A C 1
ATOM 586 O O . ASP A 1 81 ? -21.704 -5.586 8.107 1.00 96.62 81 ASP A O 1
ATOM 590 N N . TRP A 1 82 ? -21.110 -6.725 6.275 1.00 97.19 82 TRP A N 1
ATOM 591 C CA . TRP A 1 82 ? -19.693 -6.826 6.622 1.00 97.19 82 TRP A CA 1
ATOM 592 C C . TRP A 1 82 ? -19.019 -5.445 6.717 1.00 97.19 82 TRP A C 1
ATOM 594 O O . TRP A 1 82 ? -18.111 -5.255 7.524 1.00 97.19 82 TRP A O 1
ATOM 604 N N . GLN A 1 83 ? -19.510 -4.442 5.975 1.00 96.00 83 GLN A N 1
ATOM 605 C CA . GLN A 1 83 ? -18.977 -3.075 5.986 1.00 96.00 83 GLN A CA 1
ATOM 606 C C . GLN A 1 83 ? -19.115 -2.375 7.345 1.00 96.00 83 GLN A C 1
ATOM 608 O O . GLN A 1 83 ? -18.401 -1.401 7.595 1.00 96.00 83 GLN A O 1
ATOM 613 N N . VAL A 1 84 ? -20.000 -2.853 8.219 1.00 97.75 84 VAL A N 1
ATOM 614 C CA . VAL A 1 84 ? -20.077 -2.432 9.623 1.00 97.75 84 VAL A CA 1
ATOM 615 C C . VAL A 1 84 ? -19.462 -3.490 10.534 1.00 97.75 84 VAL A C 1
ATOM 617 O O . VAL A 1 84 ? -18.643 -3.166 11.392 1.00 97.75 84 VAL A O 1
ATOM 620 N N . ARG A 1 85 ? -19.842 -4.759 10.345 1.00 98.31 85 ARG A N 1
ATOM 621 C CA . ARG A 1 85 ? -19.526 -5.864 11.264 1.00 98.31 85 ARG A CA 1
ATOM 622 C C . ARG A 1 85 ? -18.043 -6.211 11.345 1.00 98.31 85 ARG A C 1
ATOM 624 O O . ARG A 1 85 ? -17.579 -6.543 12.440 1.00 98.31 85 ARG A O 1
ATOM 631 N N . ASP A 1 86 ? -17.338 -6.136 10.221 1.00 98.06 86 ASP A N 1
ATOM 632 C CA . ASP A 1 86 ? -15.976 -6.664 10.074 1.00 98.06 86 ASP A CA 1
ATOM 633 C C . ASP A 1 86 ? -14.913 -5.579 10.255 1.00 98.06 86 ASP A C 1
ATOM 635 O O . ASP A 1 86 ? -13.719 -5.871 10.323 1.00 98.06 86 ASP A O 1
ATOM 639 N N . ARG A 1 87 ? -15.324 -4.310 10.385 1.00 97.31 87 ARG A N 1
ATOM 640 C CA . ARG A 1 87 ? -14.382 -3.231 10.691 1.00 97.31 87 ARG A CA 1
ATOM 641 C C . ARG A 1 87 ? -13.739 -3.486 12.043 1.00 97.31 87 ARG A C 1
ATOM 643 O O . ARG A 1 87 ? -14.406 -3.920 12.979 1.00 97.31 87 ARG A O 1
ATOM 650 N N . LYS A 1 88 ? -12.448 -3.193 12.137 1.00 97.88 88 LYS A N 1
ATOM 651 C CA . LYS A 1 88 ? -11.641 -3.459 13.324 1.00 97.88 88 LYS A CA 1
ATOM 652 C C . LYS A 1 88 ? -11.409 -2.180 14.118 1.00 97.88 88 LYS A C 1
ATOM 654 O O . LYS A 1 88 ? -11.319 -1.097 13.539 1.00 97.88 88 LYS A O 1
ATOM 659 N N . MET A 1 89 ? -11.296 -2.320 15.434 1.00 98.44 89 MET A N 1
ATOM 660 C CA . MET A 1 89 ? -11.008 -1.220 16.352 1.00 98.44 89 MET A CA 1
ATOM 661 C C . MET A 1 89 ? -9.989 -1.623 17.418 1.00 98.44 89 MET A C 1
ATOM 663 O O . MET A 1 89 ? -9.873 -2.797 17.781 1.00 98.44 89 MET A O 1
ATOM 667 N N . THR A 1 90 ? -9.294 -0.619 17.947 1.00 98.31 90 THR A N 1
ATOM 668 C CA . THR A 1 90 ? -8.515 -0.712 19.185 1.00 98.31 90 THR A CA 1
ATOM 669 C C . THR A 1 90 ? -9.219 0.115 20.256 1.00 98.31 90 THR A C 1
ATOM 671 O O . THR A 1 90 ? -9.535 1.281 20.030 1.00 98.31 90 THR A O 1
ATOM 674 N N . ILE A 1 91 ? -9.499 -0.487 21.408 1.00 98.62 91 ILE A N 1
ATOM 675 C CA . ILE A 1 91 ? -10.198 0.139 22.532 1.00 98.62 91 ILE A CA 1
ATOM 676 C C . ILE A 1 91 ? -9.413 -0.160 23.809 1.00 98.62 91 ILE A C 1
ATOM 678 O O . ILE A 1 91 ? -9.023 -1.301 24.035 1.00 98.62 91 ILE A O 1
ATOM 682 N N . SER A 1 92 ? -9.209 0.849 24.648 1.00 98.25 92 SER A N 1
ATOM 683 C CA . SER A 1 92 ? -8.765 0.690 26.033 1.00 98.25 92 SER A CA 1
ATOM 684 C C . SER A 1 92 ? -9.458 1.736 26.880 1.00 98.25 92 SER A C 1
ATOM 686 O O . SER A 1 92 ? -9.156 2.921 26.783 1.00 98.25 92 SER A O 1
ATOM 688 N N . VAL A 1 93 ? -10.443 1.320 27.663 1.00 98.50 93 VAL A N 1
ATOM 689 C CA . VAL A 1 93 ? -11.201 2.212 28.539 1.00 98.50 93 VAL A CA 1
ATOM 690 C C . VAL A 1 93 ? -11.294 1.609 29.929 1.00 98.50 93 VAL A C 1
ATOM 692 O O . VAL A 1 93 ? -11.425 0.394 30.067 1.00 98.50 93 VAL A O 1
ATOM 695 N N . THR A 1 94 ? -11.268 2.467 30.944 1.00 98.25 94 THR A N 1
ATOM 696 C CA . THR A 1 94 ? -11.410 2.093 32.354 1.00 98.25 94 THR A CA 1
ATOM 697 C C . THR A 1 94 ? -12.445 3.004 32.986 1.00 98.25 94 THR A C 1
ATOM 699 O O . THR A 1 94 ? -12.324 4.223 32.878 1.00 98.25 94 THR A O 1
ATOM 702 N N . ASP A 1 95 ? -13.448 2.421 33.643 1.00 97.75 95 ASP A N 1
ATOM 703 C CA . ASP A 1 95 ? -14.508 3.163 34.339 1.00 97.75 95 ASP A CA 1
ATOM 704 C C . ASP A 1 95 ? -15.262 4.173 33.434 1.00 97.75 95 ASP A C 1
ATOM 706 O O . ASP A 1 95 ? -15.627 5.277 33.845 1.00 97.75 95 ASP A O 1
ATOM 710 N N . VAL A 1 96 ? -15.499 3.811 32.166 1.00 97.75 96 VAL A N 1
ATOM 711 C CA . VAL A 1 96 ? -16.188 4.669 31.184 1.00 97.75 96 VAL A CA 1
ATOM 712 C C . VAL A 1 96 ? -17.653 4.247 31.041 1.00 97.75 96 VAL A C 1
ATOM 714 O O . VAL A 1 96 ? -17.902 3.059 30.848 1.00 97.75 96 VAL A O 1
ATOM 717 N N . PRO A 1 97 ? -18.637 5.171 31.076 1.00 97.75 97 PRO A N 1
ATOM 718 C CA . PRO A 1 97 ? -20.034 4.829 30.809 1.00 97.75 97 PRO A CA 1
ATOM 719 C C . PRO A 1 97 ? -20.219 4.153 29.444 1.00 97.75 97 PRO A C 1
ATOM 721 O O . PRO A 1 97 ? -19.677 4.627 28.441 1.00 97.75 97 PRO A O 1
ATOM 724 N N . ILE A 1 98 ? -21.025 3.093 29.378 1.00 97.81 98 ILE A N 1
ATOM 725 C CA . ILE A 1 98 ? -21.260 2.332 28.137 1.00 97.81 98 ILE A CA 1
ATOM 726 C C . ILE A 1 98 ? -21.768 3.238 27.004 1.00 97.81 98 ILE A C 1
ATOM 728 O O . ILE A 1 98 ? -21.265 3.167 25.882 1.00 97.81 98 ILE A O 1
ATOM 732 N N . SER A 1 99 ? -22.706 4.146 27.292 1.00 96.38 99 SER A N 1
ATOM 733 C CA . SER A 1 99 ? -23.192 5.167 26.340 1.00 96.38 99 SER A CA 1
ATOM 734 C C . SER A 1 99 ? -22.058 5.970 25.700 1.00 96.38 99 SER A C 1
ATOM 736 O O . SER A 1 99 ? -22.059 6.206 24.486 1.00 96.38 99 SER A O 1
ATOM 738 N N . ARG A 1 100 ? -21.067 6.374 26.505 1.00 96.62 100 ARG A N 1
ATOM 739 C CA . ARG A 1 100 ? -19.905 7.135 26.043 1.00 96.62 100 ARG A CA 1
ATOM 740 C C . ARG A 1 100 ? -19.031 6.284 25.133 1.00 96.62 100 ARG A C 1
ATOM 742 O O . ARG A 1 100 ? -18.675 6.763 24.059 1.00 96.62 100 ARG A O 1
ATOM 749 N N . LEU A 1 101 ? -18.750 5.037 25.516 1.00 98.00 101 LEU A N 1
ATOM 750 C CA . LEU A 1 101 ? -17.970 4.107 24.698 1.00 98.00 101 LEU A CA 1
ATOM 751 C C . LEU A 1 101 ? -18.623 3.876 23.326 1.00 98.00 101 LEU A C 1
ATOM 753 O O . LEU A 1 101 ? -17.969 4.073 22.303 1.00 98.00 101 LEU A O 1
ATOM 757 N N . ILE A 1 102 ? -19.914 3.530 23.287 1.00 97.94 102 ILE A N 1
ATOM 758 C CA . ILE A 1 102 ? -20.637 3.285 22.026 1.00 97.94 102 ILE A CA 1
ATOM 759 C C . ILE A 1 102 ? -20.673 4.548 21.155 1.00 97.94 102 ILE A C 1
ATOM 761 O O . ILE A 1 102 ? -20.468 4.474 19.942 1.00 97.94 102 ILE A O 1
ATOM 765 N N . SER A 1 103 ? -20.857 5.722 21.763 1.00 97.44 103 SER A N 1
ATOM 766 C CA . SER A 1 103 ? -20.830 6.997 21.040 1.00 97.44 103 SER A CA 1
ATOM 767 C C . SER A 1 103 ? -19.443 7.320 20.471 1.00 97.44 103 SER A C 1
ATOM 769 O O . SER A 1 103 ? -19.345 7.806 19.344 1.00 97.44 103 SER A O 1
ATOM 771 N N . SER A 1 104 ? -18.367 7.033 21.211 1.00 98.06 104 SER A N 1
ATOM 772 C CA . SER A 1 104 ? -16.989 7.173 20.720 1.00 98.06 104 SER A CA 1
ATOM 773 C C . SER A 1 104 ? -16.710 6.215 19.565 1.00 98.06 104 SER A C 1
ATOM 775 O O . SER A 1 104 ? -16.168 6.635 18.542 1.00 98.06 104 SER A O 1
ATOM 777 N N . MET A 1 105 ? -17.159 4.959 19.667 1.00 98.38 105 MET A N 1
ATOM 778 C CA . MET A 1 105 ? -17.073 4.002 18.561 1.00 98.38 105 MET A CA 1
ATOM 779 C C . MET A 1 105 ? -17.799 4.524 17.318 1.00 98.38 105 MET A C 1
ATOM 781 O O . MET A 1 105 ? -17.240 4.500 16.223 1.00 98.38 105 MET A O 1
ATOM 785 N N . ALA A 1 106 ? -19.015 5.054 17.483 1.00 97.94 106 ALA A N 1
ATOM 786 C CA . ALA A 1 106 ? -19.795 5.620 16.390 1.00 97.94 106 ALA A CA 1
ATOM 787 C C . ALA A 1 106 ? -19.081 6.807 15.715 1.00 97.94 106 ALA A C 1
ATOM 789 O O . ALA A 1 106 ? -18.970 6.830 14.490 1.00 97.94 106 ALA A O 1
ATOM 790 N N . ARG A 1 107 ? -18.526 7.758 16.481 1.00 97.50 107 ARG A N 1
ATOM 791 C CA . ARG A 1 107 ? -17.802 8.923 15.933 1.00 97.50 107 ARG A CA 1
ATOM 792 C C . ARG A 1 107 ? -16.529 8.542 15.184 1.00 97.50 107 ARG A C 1
ATOM 794 O O . ARG A 1 107 ? -16.325 9.003 14.057 1.00 97.50 107 ARG A O 1
ATOM 801 N N . VAL A 1 108 ? -15.700 7.684 15.778 1.00 97.75 108 VAL A N 1
ATOM 802 C CA . VAL A 1 108 ? -14.471 7.178 15.147 1.00 97.75 108 VAL A CA 1
ATOM 803 C C . VAL A 1 108 ? -14.811 6.443 13.851 1.00 97.75 108 VAL A C 1
ATOM 805 O O . VAL A 1 108 ? -14.230 6.701 12.794 1.00 97.75 108 VAL A O 1
ATOM 808 N N . MET A 1 109 ? -15.843 5.599 13.888 1.00 97.25 109 MET A N 1
ATOM 809 C CA . MET A 1 109 ? -16.259 4.812 12.734 1.00 97.25 109 MET A CA 1
ATOM 810 C C . MET A 1 109 ? -17.153 5.563 11.744 1.00 97.25 109 MET A C 1
ATOM 812 O O . MET A 1 109 ? -17.479 5.001 10.704 1.00 97.25 109 MET A O 1
ATOM 816 N N . LYS A 1 110 ? -17.530 6.823 11.996 1.00 96.19 110 LYS A N 1
ATOM 817 C CA . LYS A 1 110 ? -18.567 7.537 11.220 1.00 96.19 110 LYS A CA 1
ATOM 818 C C . LYS A 1 110 ? -19.854 6.709 11.070 1.00 96.19 110 LYS A C 1
ATOM 820 O O . LYS A 1 110 ? -20.505 6.717 10.031 1.00 96.19 110 LYS A O 1
ATOM 825 N N . PHE A 1 111 ? -20.192 5.958 12.109 1.00 97.00 111 PHE A N 1
ATOM 826 C CA . PHE A 1 111 ? -21.426 5.195 12.200 1.00 97.00 111 PHE A CA 1
ATOM 827 C C . PHE A 1 111 ? -22.476 5.983 12.962 1.00 97.00 111 PHE A C 1
ATOM 829 O O . PHE A 1 111 ? -22.197 6.973 13.639 1.00 97.00 111 PHE A O 1
ATOM 836 N N . LYS A 1 112 ? -23.705 5.501 12.859 1.00 96.19 112 LYS A N 1
ATOM 837 C CA . LYS A 1 112 ? -24.801 5.882 13.734 1.00 96.19 112 LYS A CA 1
ATOM 838 C C . LYS A 1 112 ? -25.114 4.717 14.643 1.00 96.19 112 LYS A C 1
ATOM 840 O O . LYS A 1 112 ? -24.790 3.569 14.335 1.00 96.19 112 LYS A O 1
ATOM 845 N N . TRP A 1 113 ? -25.771 5.012 15.750 1.00 96.19 113 TRP A N 1
ATOM 846 C CA . TRP A 1 113 ? -26.395 3.974 16.541 1.00 96.19 113 TRP A CA 1
ATOM 847 C C . TRP A 1 113 ? -27.851 4.305 16.808 1.00 96.19 113 TRP A C 1
ATOM 849 O O . TRP A 1 113 ? -28.239 5.469 16.858 1.00 96.19 113 TRP A O 1
ATOM 859 N N . GLN A 1 114 ? -28.668 3.262 16.866 1.00 95.38 114 GLN A N 1
ATOM 860 C CA . GLN A 1 114 ? -30.106 3.352 17.063 1.00 95.38 114 GLN A CA 1
ATOM 861 C C . GLN A 1 114 ? -30.517 2.409 18.184 1.00 95.38 114 GLN A C 1
ATOM 863 O O . GLN A 1 114 ? -29.999 1.296 18.292 1.00 95.38 114 GLN A O 1
ATOM 868 N N . ARG A 1 115 ? -31.484 2.864 18.978 1.00 95.69 115 ARG A N 1
ATOM 869 C CA . ARG A 1 115 ? -32.199 2.074 19.974 1.00 95.69 115 ARG A CA 1
ATOM 870 C C . ARG A 1 115 ? -33.479 1.486 19.373 1.00 95.69 115 ARG A C 1
ATOM 872 O O . ARG A 1 115 ? -34.172 2.166 18.615 1.00 95.69 115 ARG A O 1
ATOM 879 N N . SER A 1 116 ? -33.804 0.250 19.730 1.00 94.56 116 SER A N 1
ATOM 880 C CA . SER A 1 116 ? -35.057 -0.433 19.381 1.00 94.56 116 SER A CA 1
ATOM 881 C C . SER A 1 116 ? -35.549 -1.317 20.529 1.00 94.56 116 SER A C 1
ATOM 883 O O . SER A 1 1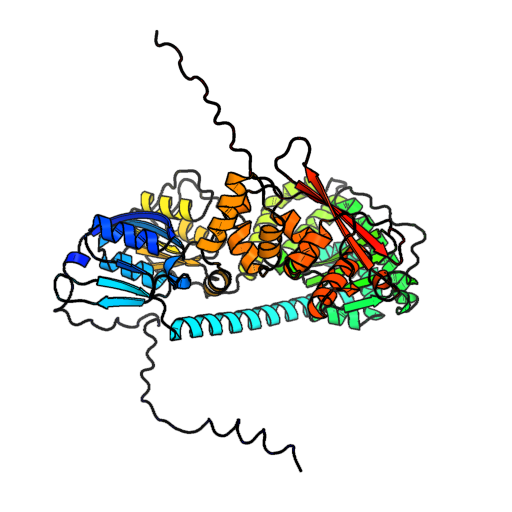16 ? -34.742 -1.747 21.348 1.00 94.56 116 SER A O 1
ATOM 885 N N . GLY A 1 117 ? -36.842 -1.641 20.557 1.00 94.25 117 GLY A N 1
ATOM 886 C CA . GLY A 1 117 ? -37.469 -2.441 21.618 1.00 94.25 117 GLY A CA 1
ATOM 887 C C . GLY A 1 117 ? -38.221 -1.585 22.637 1.00 94.25 117 GLY A C 1
ATOM 888 O O . GLY A 1 117 ? -38.333 -0.373 22.460 1.00 94.25 117 GLY A O 1
ATOM 889 N N . GLU A 1 118 ? -38.725 -2.234 23.683 1.00 92.50 118 GLU A N 1
ATOM 890 C CA . GLU A 1 118 ? -39.515 -1.615 24.754 1.00 92.50 118 GLU A CA 1
ATOM 891 C C . GLU A 1 118 ? -38.638 -1.222 25.960 1.00 92.50 118 GLU A C 1
ATOM 893 O O . GLU A 1 118 ? -37.535 -1.767 26.124 1.00 92.50 118 GLU A O 1
ATOM 898 N N . PRO A 1 119 ? -39.103 -0.306 26.835 1.00 90.69 119 PRO A N 1
ATOM 899 C CA . PRO A 1 119 ? -38.407 0.036 28.074 1.00 90.69 119 PRO A CA 1
ATOM 900 C C . PRO A 1 119 ? -38.015 -1.205 28.892 1.00 90.69 119 PRO A C 1
ATOM 902 O O . PRO A 1 119 ? -38.845 -2.058 29.191 1.00 90.69 119 PRO A O 1
ATOM 905 N N . GLY A 1 120 ? -36.733 -1.309 29.254 1.00 89.00 120 GLY A N 1
ATOM 906 C CA . GLY A 1 120 ? -36.164 -2.467 29.963 1.00 89.00 120 GLY A CA 1
ATOM 907 C C . GLY A 1 120 ? -35.622 -3.577 29.050 1.00 89.00 120 GLY A C 1
ATOM 908 O O . GLY A 1 120 ? -34.686 -4.279 29.430 1.00 89.00 120 GLY A O 1
ATOM 909 N N . GLU A 1 121 ? -36.093 -3.664 27.806 1.00 93.62 121 GLU A N 1
ATOM 910 C CA . GLU A 1 121 ? -35.663 -4.653 26.803 1.00 93.62 121 GLU A CA 1
ATOM 911 C C . GLU A 1 121 ? -34.997 -4.003 25.581 1.00 93.62 121 GLU A C 1
ATOM 913 O O . GLU A 1 121 ? -34.887 -4.601 24.508 1.00 93.62 121 GLU A O 1
ATOM 918 N N . TYR A 1 122 ? -34.518 -2.764 25.732 1.00 95.75 122 TYR A N 1
ATOM 919 C CA . TYR A 1 122 ? -33.869 -2.058 24.636 1.00 95.75 122 TYR A CA 1
ATOM 920 C C . TYR A 1 122 ? -32.665 -2.824 24.077 1.00 95.75 122 TYR A C 1
ATOM 922 O O . TYR A 1 122 ? -31.830 -3.367 24.806 1.00 95.75 122 TYR A O 1
ATOM 930 N N . SER A 1 123 ? -32.567 -2.783 22.753 1.00 96.44 123 SER A N 1
ATOM 931 C CA . SER A 1 123 ? -31.449 -3.245 21.944 1.00 96.44 123 SER A CA 1
ATOM 932 C C . SER A 1 123 ? -30.834 -2.064 21.201 1.00 96.44 123 SER A C 1
ATOM 934 O O . SER A 1 123 ? -31.536 -1.144 20.778 1.00 96.44 123 SER A O 1
ATOM 936 N N . TYR A 1 124 ? -29.518 -2.101 21.025 1.00 97.75 124 TYR A N 1
ATOM 937 C CA . TYR A 1 124 ? -28.752 -1.035 20.393 1.00 97.75 124 TYR A CA 1
ATOM 938 C C . TYR A 1 124 ? -28.001 -1.563 19.185 1.00 97.75 124 TYR A C 1
ATOM 940 O O . TYR A 1 124 ? -27.389 -2.631 19.220 1.00 97.75 124 TYR A O 1
ATOM 948 N N . ARG A 1 125 ? -28.028 -0.801 18.097 1.00 97.69 125 ARG A N 1
ATOM 949 C CA . ARG A 1 125 ? -27.422 -1.197 16.830 1.00 97.69 125 ARG A CA 1
ATOM 950 C C . ARG A 1 125 ? -26.486 -0.122 16.325 1.00 97.69 125 ARG A C 1
ATOM 952 O O . ARG A 1 125 ? -26.956 0.984 16.102 1.00 97.69 125 ARG A O 1
ATOM 959 N N . LEU A 1 126 ? -25.224 -0.460 16.066 1.00 97.94 126 LEU A N 1
ATOM 960 C CA . LEU A 1 126 ? -24.330 0.355 15.238 1.00 97.94 126 LEU A CA 1
ATOM 961 C C . LEU A 1 126 ? -24.595 0.052 13.762 1.00 97.94 126 LEU A C 1
ATOM 963 O O . LEU A 1 126 ? -24.653 -1.115 13.380 1.00 97.94 126 LEU A O 1
ATOM 967 N N . TYR A 1 127 ? -24.749 1.077 12.931 1.00 97.56 127 TYR A N 1
ATOM 968 C CA . TYR A 1 127 ? -25.010 0.933 11.500 1.00 97.56 127 TYR A CA 1
ATOM 969 C C . TYR A 1 127 ? -24.406 2.090 10.697 1.00 97.56 127 TYR A C 1
ATOM 971 O O . TYR A 1 127 ? -24.146 3.173 11.226 1.00 97.56 127 TYR A O 1
ATOM 979 N N . LEU A 1 128 ? -24.203 1.860 9.401 1.00 96.12 128 LEU A N 1
ATOM 980 C CA . LEU A 1 128 ? -23.817 2.884 8.437 1.00 96.12 128 LEU A CA 1
ATOM 981 C C . LEU A 1 128 ? -25.036 3.205 7.572 1.00 96.12 128 LEU A C 1
ATOM 983 O O . LEU A 1 128 ? -25.602 2.321 6.928 1.00 96.12 128 LEU A O 1
ATOM 987 N N . ASP A 1 129 ? -25.495 4.453 7.586 1.00 95.06 129 ASP A N 1
ATOM 988 C CA . ASP A 1 129 ? -26.606 4.840 6.720 1.00 95.06 129 ASP A CA 1
ATOM 989 C C . ASP A 1 129 ? -26.145 5.072 5.274 1.00 95.06 129 ASP A C 1
ATOM 991 O O . ASP A 1 129 ? -24.976 5.351 4.994 1.00 95.06 129 ASP A O 1
ATOM 995 N N . ARG A 1 130 ? -27.092 4.956 4.337 1.00 93.69 130 ARG A N 1
ATOM 996 C CA . ARG A 1 130 ? -26.808 5.097 2.905 1.00 93.69 130 ARG A CA 1
ATOM 997 C C . ARG A 1 130 ? -26.257 6.477 2.546 1.00 93.69 130 ARG A C 1
ATOM 999 O O . ARG A 1 130 ? -25.446 6.575 1.636 1.00 93.69 130 ARG A O 1
ATOM 1006 N N . LYS A 1 131 ? -26.693 7.535 3.234 1.00 95.06 131 LYS A N 1
ATOM 1007 C CA . LYS A 1 131 ? -26.233 8.898 2.951 1.00 95.06 131 LYS A CA 1
ATOM 1008 C C . LYS A 1 131 ? -24.748 9.033 3.281 1.00 95.06 131 LYS A C 1
ATOM 1010 O O . LYS A 1 131 ? -23.984 9.498 2.454 1.00 95.06 131 LYS A O 1
ATOM 1015 N N . THR A 1 132 ? -24.345 8.543 4.445 1.00 92.12 132 THR A N 1
ATOM 1016 C CA . THR A 1 132 ? -22.965 8.564 4.921 1.00 92.12 132 THR A CA 1
ATOM 1017 C C . THR A 1 132 ? -22.080 7.719 4.010 1.00 92.12 132 THR A C 1
ATOM 1019 O O . THR A 1 132 ? -20.974 8.136 3.690 1.00 92.12 132 THR A O 1
ATOM 1022 N N . LEU A 1 133 ? -22.570 6.570 3.528 1.00 91.31 133 LEU A N 1
ATOM 1023 C CA . LEU A 1 133 ? -21.856 5.778 2.522 1.00 91.31 133 LEU A CA 1
ATOM 1024 C C . LEU A 1 133 ? -21.618 6.570 1.222 1.00 91.31 133 LEU A C 1
ATOM 1026 O O . LEU A 1 133 ? -20.495 6.600 0.730 1.00 91.31 133 LEU A O 1
ATOM 1030 N N . LEU A 1 134 ? -22.641 7.255 0.701 1.00 93.56 134 LEU A N 1
ATOM 1031 C CA . LEU A 1 134 ? -22.504 8.093 -0.498 1.00 93.56 134 LEU A CA 1
ATOM 1032 C C . LEU A 1 134 ? -21.566 9.288 -0.269 1.00 93.56 134 LEU A C 1
ATOM 1034 O O . LEU A 1 134 ? -20.774 9.625 -1.146 1.00 93.56 134 LEU A O 1
ATOM 1038 N N . ASP A 1 135 ? -21.611 9.905 0.914 1.00 91.81 135 ASP A N 1
ATOM 1039 C CA . ASP A 1 135 ? -20.720 11.010 1.280 1.00 91.81 135 ASP A CA 1
ATOM 1040 C C . ASP A 1 135 ? -19.251 10.544 1.334 1.00 91.81 135 ASP A C 1
ATOM 1042 O O . ASP A 1 135 ? -18.357 11.255 0.869 1.00 91.81 135 ASP A O 1
ATOM 1046 N N . ILE A 1 136 ? -19.001 9.323 1.827 1.00 90.81 136 ILE A N 1
ATOM 1047 C CA . ILE A 1 136 ? -17.680 8.672 1.824 1.00 90.81 136 ILE A CA 1
ATOM 1048 C C . ILE A 1 136 ? -17.180 8.451 0.396 1.00 90.81 136 ILE A C 1
ATOM 1050 O O . ILE A 1 136 ? -16.032 8.772 0.087 1.00 90.81 136 ILE A O 1
ATOM 1054 N N . GLU A 1 137 ? -18.029 7.914 -0.481 1.00 91.12 137 GLU A N 1
ATOM 1055 C CA . GLU A 1 137 ? -17.686 7.679 -1.887 1.00 91.12 137 GLU A CA 1
ATOM 1056 C C . GLU A 1 137 ? -17.380 8.993 -2.620 1.00 91.12 137 GLU A C 1
ATOM 1058 O O . GLU A 1 137 ? -16.386 9.079 -3.345 1.00 91.12 137 GLU A O 1
ATOM 1063 N N . ALA A 1 138 ? -18.172 10.040 -2.374 1.00 91.25 138 ALA A N 1
ATOM 1064 C CA . ALA A 1 138 ? -17.952 11.368 -2.938 1.00 91.25 138 ALA A CA 1
ATOM 1065 C C . ALA A 1 138 ? -16.677 12.037 -2.395 1.00 91.25 138 ALA A C 1
ATOM 1067 O O . ALA A 1 138 ? -15.957 12.708 -3.137 1.00 91.25 138 ALA A O 1
ATOM 1068 N N . GLN A 1 139 ? -16.366 11.871 -1.105 1.00 89.69 139 GLN A N 1
ATOM 1069 C CA . GLN A 1 139 ? -15.095 12.323 -0.535 1.00 89.69 139 GLN A CA 1
ATOM 1070 C C . GLN A 1 139 ? -13.919 11.593 -1.187 1.00 89.69 139 GLN A C 1
ATOM 1072 O O . GLN A 1 139 ? -12.975 12.250 -1.614 1.00 89.69 139 GLN A O 1
ATOM 1077 N N . ARG A 1 140 ? -14.006 10.268 -1.346 1.00 89.94 140 ARG A N 1
ATOM 1078 C CA . ARG A 1 140 ? -12.973 9.477 -2.023 1.00 89.94 140 ARG A CA 1
ATOM 1079 C C . ARG A 1 140 ? -12.706 9.986 -3.437 1.00 89.94 140 ARG A C 1
ATOM 1081 O O . ARG A 1 140 ? -11.552 10.242 -3.753 1.00 89.94 140 ARG A O 1
ATOM 1088 N N . ALA A 1 141 ? -13.753 10.172 -4.239 1.00 90.50 141 ALA A N 1
ATOM 1089 C CA . ALA A 1 141 ? -13.618 10.632 -5.620 1.00 90.50 141 ALA A CA 1
ATOM 1090 C C . ALA A 1 141 ? -12.937 12.010 -5.712 1.00 90.50 141 ALA A C 1
ATOM 1092 O O . ALA A 1 141 ? -12.026 12.191 -6.511 1.00 90.50 141 ALA A O 1
ATOM 1093 N N . ARG A 1 142 ? -13.313 12.964 -4.845 1.00 90.88 142 ARG A N 1
ATOM 1094 C CA . ARG A 1 142 ? -12.690 14.303 -4.808 1.00 90.88 142 ARG A CA 1
ATOM 1095 C C . ARG A 1 142 ? -11.218 14.268 -4.406 1.00 90.88 142 ARG A C 1
ATOM 1097 O O . ARG A 1 142 ? -10.418 15.030 -4.939 1.00 90.88 142 ARG A O 1
ATOM 1104 N N . GLU A 1 143 ? -10.866 13.426 -3.438 1.00 88.75 143 GLU A N 1
ATOM 1105 C CA . GLU A 1 143 ? -9.475 13.280 -3.003 1.00 88.75 143 GLU A CA 1
ATOM 1106 C C . GLU A 1 143 ? -8.627 12.565 -4.059 1.00 88.75 143 GLU A C 1
ATOM 1108 O O . GLU A 1 143 ? -7.476 12.933 -4.253 1.00 88.75 143 GLU A O 1
ATOM 1113 N N . GLU A 1 144 ? -9.188 11.586 -4.769 1.00 87.94 144 GLU A N 1
ATOM 1114 C CA . GLU A 1 144 ? -8.525 10.914 -5.890 1.00 87.94 144 GLU A CA 1
ATOM 1115 C C . GLU A 1 144 ? -8.294 11.863 -7.073 1.00 87.94 144 GLU A C 1
ATOM 1117 O O . GLU A 1 144 ? -7.186 11.925 -7.597 1.00 87.94 144 GLU A O 1
ATOM 1122 N N . GLU A 1 145 ? -9.285 12.677 -7.439 1.00 89.56 145 GLU A N 1
ATOM 1123 C CA . GLU A 1 145 ? -9.132 13.707 -8.472 1.00 89.56 145 GLU A CA 1
ATOM 1124 C C . GLU A 1 145 ? -8.056 14.735 -8.086 1.00 89.56 145 GLU A C 1
ATOM 1126 O O . GLU A 1 145 ? -7.175 15.055 -8.886 1.00 89.56 145 GLU A O 1
ATOM 1131 N N . ARG A 1 146 ? -8.067 15.217 -6.832 1.00 89.69 146 ARG A N 1
ATOM 1132 C CA . ARG A 1 146 ? -7.043 16.149 -6.332 1.00 89.69 146 ARG A CA 1
ATOM 1133 C C . ARG A 1 146 ? -5.650 15.523 -6.351 1.00 89.69 146 ARG A C 1
ATOM 1135 O O . ARG A 1 146 ? -4.700 16.192 -6.752 1.00 89.69 146 ARG A O 1
ATOM 1142 N N . ALA A 1 147 ? -5.533 14.269 -5.924 1.00 86.69 147 ALA A N 1
ATOM 1143 C CA . ALA A 1 147 ? -4.290 13.506 -5.931 1.00 86.69 147 ALA A CA 1
ATOM 1144 C C . ALA A 1 147 ? -3.727 13.352 -7.346 1.00 86.69 147 ALA A C 1
ATOM 1146 O O . ALA A 1 147 ? -2.564 13.668 -7.594 1.00 86.69 147 ALA A O 1
ATOM 1147 N N . GLN A 1 148 ? -4.570 12.941 -8.296 1.00 87.19 148 GLN A N 1
ATOM 1148 C CA . GLN A 1 148 ? -4.193 12.804 -9.701 1.00 87.19 148 GLN A CA 1
ATOM 1149 C C . GLN A 1 148 ? -3.763 14.147 -10.300 1.00 87.19 148 GLN A C 1
ATOM 1151 O O . GLN A 1 148 ? -2.734 14.207 -10.971 1.00 87.19 148 GLN A O 1
ATOM 1156 N N . ALA A 1 149 ? -4.482 15.236 -10.011 1.00 90.44 149 ALA A N 1
ATOM 1157 C CA . ALA A 1 149 ? -4.116 16.575 -10.469 1.00 90.44 149 ALA A CA 1
ATOM 1158 C C . ALA A 1 149 ? -2.781 17.055 -9.870 1.00 90.44 149 ALA A C 1
ATOM 1160 O O . ALA A 1 149 ? -1.940 17.605 -10.585 1.00 90.44 149 ALA A O 1
ATOM 1161 N N . ALA A 1 150 ? -2.554 16.820 -8.573 1.00 90.31 150 ALA A N 1
ATOM 1162 C CA . ALA A 1 150 ? -1.298 17.153 -7.906 1.00 90.31 150 ALA A CA 1
ATOM 1163 C C . ALA A 1 150 ? -0.123 16.342 -8.474 1.00 90.31 150 ALA A C 1
ATOM 1165 O O . ALA A 1 150 ? 0.935 16.906 -8.751 1.00 90.31 150 ALA A O 1
ATOM 1166 N N . LEU A 1 151 ? -0.320 15.043 -8.712 1.00 90.00 151 LEU A N 1
ATOM 1167 C CA . LEU A 1 151 ? 0.684 14.174 -9.319 1.00 90.00 151 LEU A CA 1
ATOM 1168 C C . LEU A 1 151 ? 0.982 14.571 -10.771 1.00 90.00 151 LEU A C 1
ATOM 1170 O O . LEU A 1 151 ? 2.148 14.628 -11.150 1.00 90.00 151 LEU A O 1
ATOM 1174 N N . ALA A 1 152 ? -0.035 14.891 -11.574 1.00 91.31 152 ALA A N 1
ATOM 1175 C CA . ALA A 1 152 ? 0.143 15.378 -12.944 1.00 91.31 152 ALA A CA 1
ATOM 1176 C C . ALA A 1 152 ? 0.938 16.692 -12.978 1.00 91.31 152 ALA A C 1
ATOM 1178 O O . ALA A 1 152 ? 1.870 16.838 -13.767 1.00 91.31 152 ALA A O 1
ATOM 1179 N N . LYS A 1 153 ? 0.640 17.624 -12.063 1.00 93.75 153 LYS A N 1
ATOM 1180 C CA . LYS A 1 153 ? 1.423 18.854 -11.903 1.00 93.75 153 LYS A CA 1
ATOM 1181 C C . LYS A 1 153 ? 2.883 18.549 -11.545 1.00 93.75 153 LYS A C 1
ATOM 1183 O O . LYS A 1 153 ? 3.787 19.052 -12.206 1.00 93.75 153 LYS A O 1
ATOM 1188 N N . LYS A 1 154 ? 3.109 17.681 -10.553 1.00 94.19 154 LYS A N 1
ATOM 1189 C CA . LYS A 1 154 ? 4.447 17.249 -10.111 1.00 94.19 154 LYS A CA 1
ATOM 1190 C C . LYS A 1 154 ? 5.249 16.617 -11.256 1.00 94.19 154 LYS A C 1
ATOM 1192 O O . LYS A 1 154 ? 6.423 16.926 -11.440 1.00 94.19 154 LYS A O 1
ATOM 1197 N N . ARG A 1 155 ? 4.603 15.773 -12.067 1.00 94.81 155 ARG A N 1
ATOM 1198 C CA . ARG A 1 155 ? 5.177 15.170 -13.279 1.00 94.81 155 ARG A CA 1
ATOM 1199 C C . ARG A 1 155 ? 5.572 16.218 -14.308 1.00 94.81 155 ARG A C 1
ATOM 1201 O O . ARG A 1 155 ? 6.702 16.176 -14.780 1.00 94.81 155 ARG A O 1
ATOM 1208 N N . ALA A 1 156 ? 4.690 17.163 -14.625 1.00 93.81 156 ALA A N 1
ATOM 1209 C CA . ALA A 1 156 ? 4.991 18.231 -15.575 1.00 93.81 156 ALA A CA 1
ATOM 1210 C C . ALA A 1 156 ? 6.202 19.073 -15.127 1.00 93.81 156 ALA A C 1
ATOM 1212 O O . ALA A 1 156 ? 7.153 19.234 -15.889 1.00 93.81 156 ALA A O 1
ATOM 1213 N N . GLU A 1 157 ? 6.215 19.532 -13.872 1.00 95.19 157 GLU A N 1
ATOM 1214 C CA . GLU A 1 157 ? 7.301 20.351 -13.305 1.00 95.19 157 GLU A CA 1
ATOM 1215 C C . GLU A 1 157 ? 8.633 19.588 -13.207 1.00 95.19 157 GLU A C 1
ATOM 1217 O O . GLU A 1 157 ? 9.708 20.144 -13.453 1.00 95.19 157 GLU A O 1
ATOM 1222 N N . GLY A 1 158 ? 8.588 18.303 -12.848 1.00 94.88 158 GLY A N 1
ATOM 1223 C CA . GLY A 1 158 ? 9.777 17.460 -12.784 1.00 94.88 158 GLY A CA 1
ATOM 1224 C C . GLY A 1 158 ? 10.346 17.149 -14.169 1.00 94.88 158 GLY A C 1
ATOM 1225 O O . GLY A 1 158 ? 11.553 17.260 -14.383 1.00 94.88 158 GLY A O 1
ATOM 1226 N N . MET A 1 159 ? 9.488 16.828 -15.140 1.00 93.62 159 MET A N 1
ATOM 1227 C CA . MET A 1 159 ? 9.913 16.554 -16.514 1.00 93.62 159 MET A CA 1
ATOM 1228 C C . MET A 1 159 ? 10.440 17.799 -17.232 1.00 93.62 159 MET A C 1
ATOM 1230 O O . MET A 1 159 ? 11.389 17.692 -18.011 1.00 93.62 159 MET A O 1
ATOM 1234 N N . GLU A 1 160 ? 9.917 18.985 -16.915 1.00 93.19 160 GLU A N 1
ATOM 1235 C CA . GLU A 1 160 ? 10.499 20.247 -17.373 1.00 93.19 160 GLU A CA 1
ATOM 1236 C C . GLU A 1 160 ? 11.962 20.383 -16.908 1.00 93.19 160 GLU A C 1
ATOM 1238 O O . GLU A 1 160 ? 12.834 20.728 -17.706 1.00 93.19 160 GLU A O 1
ATOM 1243 N N . GLN A 1 161 ? 12.266 20.048 -15.650 1.00 93.38 161 GLN A N 1
ATOM 1244 C CA . GLN A 1 161 ? 13.638 20.091 -15.127 1.00 93.38 161 GLN A CA 1
ATOM 1245 C C . GLN A 1 161 ? 14.558 19.083 -15.821 1.00 93.38 161 GLN A C 1
ATOM 1247 O O . GLN A 1 161 ? 15.678 19.440 -16.184 1.00 93.38 161 GLN A O 1
ATOM 1252 N N . TYR A 1 162 ? 14.085 17.857 -16.070 1.00 91.88 162 TYR A N 1
ATOM 1253 C CA . TYR A 1 162 ? 14.853 16.861 -16.825 1.00 91.88 162 TYR A CA 1
ATOM 1254 C C . TYR A 1 162 ? 15.169 17.321 -18.249 1.00 91.88 162 TYR A C 1
ATOM 1256 O O . TYR A 1 162 ? 16.285 17.111 -18.722 1.00 91.88 162 TYR A O 1
ATOM 1264 N N . SER A 1 163 ? 14.214 17.968 -18.926 1.00 89.12 163 SER A N 1
ATOM 1265 C CA . SER A 1 163 ? 14.400 18.423 -20.308 1.00 89.12 163 SER A CA 1
ATOM 1266 C C . SER A 1 163 ? 15.518 19.461 -20.455 1.00 89.12 163 SER A C 1
ATOM 1268 O O . SER A 1 163 ? 16.207 19.470 -21.470 1.00 89.12 163 SER A O 1
ATOM 1270 N N . LYS A 1 164 ? 15.752 20.275 -19.416 1.00 91.12 164 LYS A N 1
ATOM 1271 C CA . LYS A 1 164 ? 16.776 21.330 -19.403 1.00 91.12 164 LYS A CA 1
ATOM 1272 C C . LYS A 1 164 ? 18.191 20.801 -19.174 1.00 91.12 164 LYS A C 1
ATOM 1274 O O . LYS A 1 164 ? 19.140 21.513 -19.476 1.00 91.12 164 LYS A O 1
ATOM 1279 N N . LEU A 1 165 ? 18.354 19.573 -18.665 1.00 92.25 165 LEU A N 1
ATOM 1280 C CA . LEU A 1 165 ? 19.673 19.036 -18.300 1.00 92.25 165 LEU A CA 1
ATOM 1281 C C . LEU A 1 165 ? 20.643 18.960 -19.482 1.00 92.25 165 LEU A C 1
ATOM 1283 O O . LEU A 1 165 ? 21.835 19.176 -19.289 1.00 92.25 165 LEU A O 1
ATOM 1287 N N . ALA A 1 166 ? 20.130 18.680 -20.684 1.00 89.62 166 ALA A N 1
ATOM 1288 C CA . ALA A 1 166 ? 20.942 18.541 -21.892 1.00 89.62 166 ALA A CA 1
ATOM 1289 C C . ALA A 1 166 ? 21.607 19.849 -22.348 1.00 89.62 166 ALA A C 1
ATOM 1291 O O . ALA A 1 166 ? 22.610 19.797 -23.058 1.00 89.62 166 ALA A O 1
ATOM 1292 N N . ASP A 1 167 ? 21.060 20.993 -21.933 1.00 92.75 167 ASP A N 1
ATOM 1293 C CA . ASP A 1 167 ? 21.491 22.319 -22.374 1.00 92.75 167 ASP A CA 1
ATOM 1294 C C . ASP A 1 167 ? 22.302 23.064 -21.294 1.00 92.75 167 ASP A C 1
ATOM 1296 O O . ASP A 1 167 ? 22.686 24.214 -21.502 1.00 92.75 167 ASP A O 1
ATOM 1300 N N . LEU A 1 168 ? 22.581 22.429 -20.145 1.00 93.75 168 LEU A N 1
ATOM 1301 C CA . LEU A 1 168 ? 23.313 23.064 -19.047 1.00 93.75 168 LEU A CA 1
ATOM 1302 C C . LEU A 1 168 ? 24.805 23.194 -19.347 1.00 93.75 168 LEU A C 1
ATOM 1304 O O . LEU A 1 168 ? 25.496 22.209 -19.628 1.00 93.75 168 LEU A O 1
ATOM 1308 N N . THR A 1 169 ? 25.322 24.403 -19.159 1.00 95.69 169 THR A N 1
ATOM 1309 C CA . THR A 1 169 ? 26.759 24.688 -19.118 1.00 95.69 169 THR A CA 1
ATOM 1310 C C . THR A 1 169 ? 27.431 24.017 -17.913 1.00 95.69 169 THR A C 1
ATOM 1312 O O . THR A 1 169 ? 26.779 23.659 -16.931 1.00 95.69 169 THR A O 1
ATOM 1315 N N . GLU A 1 170 ? 28.759 23.861 -17.946 1.00 95.00 170 GLU A N 1
ATOM 1316 C CA . GLU A 1 170 ? 29.509 23.300 -16.809 1.00 95.00 170 GLU A CA 1
ATOM 1317 C C . GLU A 1 170 ? 29.304 24.108 -15.516 1.00 95.00 170 GLU A C 1
ATOM 1319 O O . GLU A 1 170 ? 29.182 23.528 -14.437 1.00 95.00 170 GLU A O 1
ATOM 1324 N N . GLU A 1 171 ? 29.211 25.437 -15.619 1.00 96.75 171 GLU A N 1
ATOM 1325 C CA . GLU A 1 171 ? 28.947 26.320 -14.479 1.00 96.75 171 GLU A CA 1
ATOM 1326 C C . GLU A 1 171 ? 27.553 26.072 -13.884 1.00 96.75 171 GLU A C 1
ATOM 1328 O O . GLU A 1 171 ? 27.410 25.906 -12.672 1.00 96.75 171 GLU A O 1
ATOM 1333 N N . GLU A 1 172 ? 26.522 25.963 -14.724 1.00 96.75 172 GLU A N 1
ATOM 1334 C CA . GLU A 1 172 ? 25.163 25.653 -14.271 1.00 96.75 172 GLU A CA 1
ATOM 1335 C C . GLU A 1 172 ? 25.073 24.259 -13.644 1.00 96.75 172 GLU A C 1
ATOM 1337 O O . GLU A 1 172 ? 24.416 24.087 -12.616 1.00 96.75 172 GLU A O 1
ATOM 1342 N N . GLN A 1 173 ? 25.780 23.270 -14.201 1.00 94.94 173 GLN A N 1
ATOM 1343 C CA . GLN A 1 173 ? 25.884 21.948 -13.586 1.00 94.94 173 GLN A CA 1
ATOM 1344 C C . GLN A 1 173 ? 26.534 22.040 -12.200 1.00 94.94 173 GLN A C 1
ATOM 1346 O O . GLN A 1 173 ? 26.011 21.478 -11.241 1.00 94.94 173 GLN A O 1
ATOM 1351 N N . LEU A 1 174 ? 27.630 22.785 -12.040 1.00 95.31 174 LEU A N 1
ATOM 1352 C CA . LEU A 1 174 ? 28.252 22.978 -10.726 1.00 95.31 174 LEU A CA 1
ATOM 1353 C C . LEU A 1 174 ? 27.315 23.687 -9.734 1.00 95.31 174 LEU A C 1
ATOM 1355 O O . LEU A 1 174 ? 27.287 23.312 -8.561 1.00 95.31 174 LEU A O 1
ATOM 1359 N N . ASN A 1 175 ? 26.485 24.625 -10.193 1.00 96.81 175 ASN A N 1
ATOM 1360 C CA . ASN A 1 175 ? 25.459 25.265 -9.363 1.00 96.81 175 ASN A CA 1
ATOM 1361 C C . ASN A 1 175 ? 24.357 24.283 -8.921 1.00 96.81 175 ASN A C 1
ATOM 1363 O O . ASN A 1 175 ? 23.825 24.397 -7.807 1.00 96.81 175 ASN A O 1
ATOM 1367 N N . LEU A 1 176 ? 24.036 23.272 -9.740 1.00 97.44 176 LEU A N 1
ATOM 1368 C CA . LEU A 1 176 ? 23.123 22.199 -9.334 1.00 97.44 176 LEU A CA 1
ATOM 1369 C C . LEU A 1 176 ? 23.673 21.384 -8.169 1.00 97.44 176 LEU A C 1
ATOM 1371 O O . LEU A 1 176 ? 22.885 20.925 -7.351 1.00 97.44 176 LEU A O 1
ATOM 1375 N N . LYS A 1 177 ? 24.994 21.236 -8.021 1.00 96.56 177 LYS A N 1
ATOM 1376 C CA . LYS A 1 177 ? 25.569 20.466 -6.906 1.00 96.56 177 LYS A CA 1
ATOM 1377 C C . LYS A 1 177 ? 25.064 20.955 -5.541 1.00 96.56 177 LYS A C 1
ATOM 1379 O O . LYS A 1 177 ? 24.834 20.140 -4.654 1.00 96.56 177 LYS A O 1
ATOM 1384 N N . GLN A 1 178 ? 24.873 22.267 -5.386 1.00 95.00 178 GLN A N 1
ATOM 1385 C CA . GLN A 1 178 ? 24.383 22.879 -4.147 1.00 95.00 178 GLN A CA 1
ATOM 1386 C C . GLN A 1 178 ? 22.854 22.990 -4.106 1.00 95.00 178 GLN A C 1
ATOM 1388 O O . GLN A 1 178 ? 22.243 22.742 -3.071 1.00 95.00 178 GLN A O 1
ATOM 1393 N N . SER A 1 179 ? 22.230 23.377 -5.222 1.00 96.62 179 SER A N 1
ATOM 1394 C CA . SER A 1 179 ? 20.791 23.675 -5.266 1.00 96.62 179 SER A CA 1
ATOM 1395 C C . SER A 1 179 ? 19.910 22.436 -5.471 1.00 96.62 179 SER A C 1
ATOM 1397 O O . SER A 1 179 ? 18.806 22.359 -4.928 1.00 96.62 179 SER A O 1
ATOM 1399 N N . ASN A 1 180 ? 20.388 21.458 -6.243 1.00 97.69 180 ASN A N 1
ATOM 1400 C CA . ASN A 1 180 ? 19.710 20.199 -6.520 1.00 97.69 180 ASN A CA 1
ATOM 1401 C C . ASN A 1 180 ? 20.727 19.077 -6.839 1.00 97.69 180 ASN A C 1
ATOM 1403 O O . ASN A 1 180 ? 20.973 18.763 -8.012 1.00 97.69 180 ASN A O 1
ATOM 1407 N N . PRO A 1 181 ? 21.316 18.442 -5.810 1.00 97.75 181 PRO A N 1
ATOM 1408 C CA . PRO A 1 181 ? 22.368 17.439 -5.994 1.00 97.75 181 PRO A CA 1
ATOM 1409 C C . PRO A 1 181 ? 21.909 16.212 -6.799 1.00 97.75 181 PRO A C 1
ATOM 1411 O O . PRO A 1 181 ? 22.741 15.511 -7.380 1.00 97.75 181 PRO A O 1
ATOM 1414 N N . PHE A 1 182 ? 20.600 15.957 -6.879 1.00 97.12 182 PHE A N 1
ATOM 1415 C CA . PHE A 1 182 ? 20.038 14.897 -7.712 1.00 97.12 182 PHE A CA 1
ATOM 1416 C C . PHE A 1 182 ? 20.115 15.227 -9.204 1.00 97.12 182 PHE A C 1
ATOM 1418 O O . PHE A 1 182 ? 20.578 14.409 -9.997 1.00 97.12 182 PHE A O 1
ATOM 1425 N N . LEU A 1 183 ? 19.713 16.439 -9.594 1.00 96.69 183 LEU A N 1
ATOM 1426 C CA . LEU A 1 183 ? 19.862 16.892 -10.978 1.00 96.69 183 LEU A CA 1
ATOM 1427 C C . LEU A 1 183 ? 21.337 17.013 -11.373 1.00 96.69 183 LEU A C 1
ATOM 1429 O O . LEU A 1 183 ? 21.686 16.680 -12.503 1.00 96.69 183 LEU A O 1
ATOM 1433 N N . TYR A 1 184 ? 22.213 17.404 -10.440 1.00 97.25 184 TYR A N 1
ATOM 1434 C CA . TYR A 1 184 ? 23.660 17.376 -10.668 1.00 97.25 184 TYR A CA 1
ATOM 1435 C C . TYR A 1 184 ? 24.173 15.965 -10.971 1.00 97.25 184 TYR A C 1
ATOM 1437 O O . TYR A 1 184 ? 24.873 15.764 -11.963 1.00 97.25 184 TYR A O 1
ATOM 1445 N N . MET A 1 185 ? 23.777 14.977 -10.163 1.00 95.88 185 MET A N 1
ATOM 1446 C CA . MET A 1 185 ? 24.088 13.565 -10.403 1.00 95.88 185 MET A CA 1
ATOM 1447 C C . MET A 1 185 ? 23.588 13.111 -11.784 1.00 95.88 185 MET A C 1
ATOM 1449 O O . MET A 1 185 ? 24.329 12.482 -12.546 1.00 95.88 185 MET A O 1
ATOM 1453 N N . ALA A 1 186 ? 22.340 13.438 -12.131 1.00 95.19 186 ALA A N 1
ATOM 1454 C CA . ALA A 1 186 ? 21.755 13.075 -13.419 1.00 95.19 186 ALA A CA 1
ATOM 1455 C C . ALA A 1 186 ? 22.513 13.713 -14.598 1.00 95.19 186 ALA A C 1
ATOM 1457 O O . ALA A 1 186 ? 22.795 13.028 -15.579 1.00 95.19 186 ALA A O 1
ATOM 1458 N N . ALA A 1 187 ? 22.898 14.988 -14.500 1.00 94.94 187 ALA A N 1
ATOM 1459 C CA . ALA A 1 187 ? 23.690 15.669 -15.524 1.00 94.94 187 ALA A CA 1
ATOM 1460 C C . ALA A 1 187 ? 25.098 15.060 -15.654 1.00 94.94 187 ALA A C 1
ATOM 1462 O O . ALA A 1 187 ? 25.511 14.656 -16.742 1.00 94.94 187 ALA A O 1
ATOM 1463 N N . ARG A 1 188 ? 25.813 14.909 -14.532 1.00 94.88 188 ARG A N 1
ATOM 1464 C CA . ARG A 1 188 ? 27.211 14.450 -14.503 1.00 94.88 188 ARG A CA 1
ATOM 1465 C C . ARG A 1 188 ? 27.386 12.988 -14.918 1.00 94.88 188 ARG A C 1
ATOM 1467 O O . ARG A 1 188 ? 28.430 12.627 -15.455 1.00 94.88 188 ARG A O 1
ATOM 1474 N N . SER A 1 189 ? 26.379 12.144 -14.693 1.00 93.56 189 SER A N 1
ATOM 1475 C CA . SER A 1 189 ? 26.393 10.747 -15.152 1.00 93.56 189 SER A CA 1
ATOM 1476 C C . SER A 1 189 ? 26.240 10.599 -16.673 1.00 93.56 189 SER A C 1
ATOM 1478 O O . SER A 1 189 ? 26.438 9.502 -17.189 1.00 93.56 189 SER A O 1
ATOM 1480 N N . GLY A 1 190 ? 25.899 11.676 -17.391 1.00 94.38 190 GLY A N 1
ATOM 1481 C CA . GLY A 1 190 ? 25.550 11.656 -18.815 1.00 94.38 190 GLY A CA 1
ATOM 1482 C C . GLY A 1 190 ? 24.077 11.331 -19.075 1.00 94.38 190 GLY A C 1
ATOM 1483 O O . GLY A 1 190 ? 23.546 11.692 -20.128 1.00 94.38 190 GLY A O 1
ATOM 1484 N N . LEU A 1 191 ? 23.382 10.756 -18.086 1.00 94.62 191 LEU A N 1
ATOM 1485 C CA . LEU A 1 191 ? 21.990 10.334 -18.207 1.00 94.62 191 LEU A CA 1
ATOM 1486 C C . LEU A 1 191 ? 21.057 11.505 -18.550 1.00 94.62 191 LEU A C 1
ATOM 1488 O O . LEU A 1 191 ? 20.188 11.359 -19.406 1.00 94.62 191 LEU A O 1
ATOM 1492 N N . GLY A 1 192 ? 21.259 12.675 -17.938 1.00 93.31 192 GLY A N 1
ATOM 1493 C CA . GLY A 1 192 ? 20.480 13.885 -18.216 1.00 93.31 192 GLY A CA 1
ATOM 1494 C C . GLY A 1 192 ? 20.576 14.331 -19.677 1.00 93.31 192 GLY A C 1
ATOM 1495 O O . GLY A 1 192 ? 19.553 14.601 -20.304 1.00 93.31 192 GLY A O 1
ATOM 1496 N N . ASN A 1 193 ? 21.781 14.312 -20.255 1.00 93.00 193 ASN A N 1
ATOM 1497 C CA . ASN A 1 193 ? 22.005 14.673 -21.659 1.00 93.00 193 ASN A CA 1
ATOM 1498 C C . ASN A 1 193 ? 21.366 13.656 -22.609 1.00 93.00 193 ASN A C 1
ATOM 1500 O O . ASN A 1 193 ? 20.732 14.031 -23.600 1.00 93.00 193 ASN A O 1
ATOM 1504 N N . SER A 1 194 ? 21.519 12.367 -22.298 1.00 94.94 194 SER A N 1
ATOM 1505 C CA . SER A 1 194 ? 20.960 11.262 -23.077 1.00 94.94 194 SER A CA 1
ATOM 1506 C C . SER A 1 194 ? 19.427 11.287 -23.077 1.00 94.94 194 SER A C 1
ATOM 1508 O O . SER A 1 194 ? 18.813 11.211 -24.141 1.00 94.94 194 SER A O 1
ATOM 1510 N N . LEU A 1 195 ? 18.801 11.474 -21.910 1.00 94.44 195 LEU A N 1
ATOM 1511 C CA . LEU A 1 195 ? 17.345 11.568 -21.776 1.00 94.44 195 LEU A CA 1
ATOM 1512 C C . LEU A 1 195 ? 16.785 12.863 -22.373 1.00 94.44 195 LEU A C 1
ATOM 1514 O O . LEU A 1 195 ? 15.802 12.808 -23.106 1.00 94.44 195 LEU A O 1
ATOM 1518 N N . GLY A 1 196 ? 17.414 14.015 -22.124 1.00 92.69 196 GLY A N 1
ATOM 1519 C CA . GLY A 1 196 ? 16.981 15.293 -22.697 1.00 92.69 196 GLY A CA 1
ATOM 1520 C C . GLY A 1 196 ? 17.016 15.278 -24.229 1.00 92.69 196 GLY A C 1
ATOM 1521 O O . GLY A 1 196 ? 16.038 15.655 -24.874 1.00 92.69 196 GLY A O 1
ATOM 1522 N N . SER A 1 197 ? 18.090 14.731 -24.817 1.00 93.44 197 SER A N 1
ATOM 1523 C CA . SER A 1 197 ? 18.188 14.529 -26.273 1.00 93.44 197 SER A CA 1
ATOM 1524 C C . SER A 1 197 ? 17.089 13.601 -26.795 1.00 93.44 197 SER A C 1
ATOM 1526 O O . SER A 1 197 ? 16.480 13.882 -27.824 1.00 93.44 197 SER A O 1
ATOM 1528 N N . PHE A 1 198 ? 16.809 12.506 -26.084 1.00 95.44 198 PHE A N 1
ATOM 1529 C CA . PHE A 1 198 ? 15.746 11.576 -26.457 1.00 95.44 198 PHE A CA 1
ATOM 1530 C C . PHE A 1 198 ? 14.362 12.246 -26.432 1.00 95.44 198 PHE A C 1
ATOM 1532 O O . PHE A 1 198 ? 13.617 12.137 -27.402 1.00 95.44 198 PHE A O 1
ATOM 1539 N N . PHE A 1 199 ? 14.021 12.986 -25.374 1.00 95.00 199 PHE A N 1
ATOM 1540 C CA . PHE A 1 199 ? 12.717 13.649 -25.263 1.00 95.00 199 PHE A CA 1
ATOM 1541 C C . PHE A 1 199 ? 12.512 14.775 -26.272 1.00 95.00 199 PHE A C 1
ATOM 1543 O O . PHE A 1 199 ? 11.388 14.984 -26.724 1.00 95.00 199 PHE A O 1
ATOM 1550 N N . LYS A 1 200 ? 13.584 15.468 -26.668 1.00 93.31 200 LYS A N 1
ATOM 1551 C CA . LYS A 1 200 ? 13.535 16.470 -27.738 1.00 93.31 200 LYS A CA 1
ATOM 1552 C C . LYS A 1 200 ? 13.127 15.856 -29.080 1.00 93.31 200 LYS A C 1
ATOM 1554 O O . LYS A 1 200 ? 12.352 16.456 -29.818 1.00 93.31 200 LYS A O 1
ATOM 1559 N N . GLU A 1 201 ? 13.623 14.656 -29.368 1.00 95.88 201 GLU A N 1
ATOM 1560 C CA . GLU A 1 201 ? 13.306 13.906 -30.588 1.00 95.88 201 GLU A CA 1
ATOM 1561 C C . GLU A 1 201 ? 11.970 13.154 -30.502 1.00 95.88 201 GLU A C 1
ATOM 1563 O O . GLU A 1 201 ? 11.348 12.871 -31.525 1.00 95.88 201 GLU A O 1
ATOM 1568 N N . VAL A 1 202 ? 11.515 12.833 -29.287 1.00 96.44 202 VAL A N 1
ATOM 1569 C CA . VAL A 1 202 ? 10.289 12.066 -29.032 1.00 96.44 202 VAL A CA 1
ATOM 1570 C C . VAL A 1 202 ? 9.380 12.811 -28.040 1.00 96.44 202 VAL A C 1
ATOM 1572 O O . VAL A 1 202 ? 9.207 12.363 -26.901 1.00 96.44 202 VAL A O 1
ATOM 1575 N N . PRO A 1 203 ? 8.743 13.931 -28.441 1.00 95.56 203 PRO A N 1
ATOM 1576 C CA . PRO A 1 203 ? 7.918 14.730 -27.529 1.00 95.56 203 PRO A CA 1
ATOM 1577 C C . PRO A 1 203 ? 6.758 13.950 -26.896 1.00 95.56 203 PRO A C 1
ATOM 1579 O O . PRO A 1 203 ? 6.391 14.207 -25.753 1.00 95.56 203 PRO A O 1
ATOM 1582 N N . SER A 1 204 ? 6.212 12.949 -27.596 1.00 96.25 204 SER A N 1
ATOM 1583 C CA . SER A 1 204 ? 5.151 12.085 -27.064 1.00 96.25 204 SER A CA 1
ATOM 1584 C C . SER A 1 204 ? 5.597 11.263 -25.852 1.00 96.25 204 SER A C 1
ATOM 1586 O O . SER A 1 204 ? 4.771 10.937 -25.009 1.00 96.25 204 SER A O 1
ATOM 1588 N N . ALA A 1 205 ? 6.886 10.928 -25.735 1.00 95.62 205 ALA A N 1
ATOM 1589 C CA . ALA A 1 205 ? 7.414 10.229 -24.564 1.00 95.62 205 ALA A CA 1
ATOM 1590 C C . ALA A 1 205 ? 7.474 11.143 -23.333 1.00 95.62 205 ALA A C 1
ATOM 1592 O O . ALA A 1 205 ? 7.148 10.711 -22.226 1.00 95.62 205 ALA A O 1
ATOM 1593 N N . LEU A 1 206 ? 7.844 12.412 -23.532 1.00 93.94 206 LEU A N 1
ATOM 1594 C CA . LEU A 1 206 ? 7.806 13.426 -22.480 1.00 93.94 206 LEU A CA 1
ATOM 1595 C C . LEU A 1 206 ? 6.368 13.647 -21.999 1.00 93.94 206 LEU A C 1
ATOM 1597 O O . LEU A 1 206 ? 6.114 13.626 -20.796 1.00 93.94 206 LEU A O 1
ATOM 1601 N N . ASP A 1 207 ? 5.434 13.795 -22.942 1.00 94.38 207 ASP A N 1
ATOM 1602 C CA . ASP A 1 207 ? 4.004 13.942 -22.661 1.00 94.38 207 ASP A CA 1
ATOM 1603 C C . ASP A 1 207 ? 3.432 12.720 -21.929 1.00 94.38 207 ASP A C 1
ATOM 1605 O O . ASP A 1 207 ? 2.704 12.870 -20.948 1.00 94.38 207 ASP A O 1
ATOM 1609 N N . ALA A 1 208 ? 3.828 11.505 -22.322 1.00 95.56 208 ALA A N 1
ATOM 1610 C CA . ALA A 1 208 ? 3.426 10.283 -21.634 1.00 95.56 208 ALA A CA 1
ATOM 1611 C C . ALA A 1 208 ? 3.833 10.315 -20.153 1.00 95.56 208 ALA A C 1
ATOM 1613 O O . ALA A 1 208 ? 2.987 10.115 -19.285 1.00 95.56 208 ALA A O 1
ATOM 1614 N N . ILE A 1 209 ? 5.092 10.638 -19.827 1.00 94.25 209 ILE A N 1
ATOM 1615 C CA . ILE A 1 209 ? 5.540 10.739 -18.425 1.00 94.25 209 ILE A CA 1
ATOM 1616 C C . ILE A 1 209 ? 4.835 11.890 -17.700 1.00 94.25 209 ILE A C 1
ATOM 1618 O O . ILE A 1 209 ? 4.362 11.694 -16.583 1.00 94.25 209 ILE A O 1
ATOM 1622 N N . ALA A 1 210 ? 4.715 13.061 -18.333 1.00 91.75 210 ALA A N 1
ATOM 1623 C CA . ALA A 1 210 ? 4.067 14.236 -17.751 1.00 91.75 210 ALA A CA 1
ATOM 1624 C C . ALA A 1 210 ? 2.594 13.969 -17.386 1.00 91.75 210 ALA A C 1
ATOM 1626 O O . ALA A 1 210 ? 2.129 14.351 -16.313 1.00 91.75 210 ALA A O 1
ATOM 1627 N N . THR A 1 211 ? 1.869 13.261 -18.252 1.00 91.00 211 THR A N 1
ATOM 1628 C CA . THR A 1 211 ? 0.452 12.921 -18.055 1.00 91.00 211 THR A CA 1
ATOM 1629 C C . THR A 1 211 ? 0.247 11.643 -17.240 1.00 91.00 211 THR A C 1
ATOM 1631 O O . THR A 1 211 ? -0.827 11.429 -16.683 1.00 91.00 211 THR A O 1
ATOM 1634 N N . GLY A 1 212 ? 1.271 10.794 -17.125 1.00 91.75 212 GLY A N 1
ATOM 1635 C CA . GLY A 1 212 ? 1.164 9.459 -16.537 1.00 91.75 212 GLY A CA 1
ATOM 1636 C C . GLY A 1 212 ? 0.517 8.420 -17.448 1.00 91.75 212 GLY A C 1
ATOM 1637 O O . GLY A 1 212 ? 0.274 7.301 -16.998 1.00 91.75 212 GLY A O 1
ATOM 1638 N N . ASN A 1 213 ? 0.224 8.767 -18.702 1.00 93.12 213 ASN A N 1
ATOM 1639 C CA . ASN A 1 213 ? -0.368 7.836 -19.649 1.00 93.12 213 ASN A CA 1
ATOM 1640 C C . ASN A 1 213 ? 0.668 6.793 -20.094 1.00 93.12 213 ASN A C 1
ATOM 1642 O O . ASN A 1 213 ? 1.846 7.131 -20.265 1.00 93.12 213 ASN A O 1
ATOM 1646 N N . PRO A 1 214 ? 0.259 5.530 -20.297 1.00 93.81 214 PRO A N 1
ATOM 1647 C CA . PRO A 1 214 ? 1.147 4.534 -20.865 1.00 93.81 214 PRO A CA 1
ATOM 1648 C C . PRO A 1 214 ? 1.433 4.859 -22.335 1.00 93.81 214 PRO A C 1
ATOM 1650 O O . PRO A 1 214 ? 0.532 5.230 -23.089 1.00 93.81 214 PRO A O 1
ATOM 1653 N N . LEU A 1 215 ? 2.682 4.675 -22.756 1.00 95.56 215 LEU A N 1
ATOM 1654 C CA . LEU A 1 215 ? 3.093 4.779 -24.157 1.00 95.56 215 LEU A CA 1
ATOM 1655 C C . LEU A 1 215 ? 4.048 3.639 -24.492 1.00 95.56 215 LEU A C 1
ATOM 1657 O O . LEU A 1 215 ? 4.977 3.370 -23.737 1.00 95.56 215 LEU A O 1
ATOM 1661 N N . GLU A 1 216 ? 3.850 3.005 -25.643 1.00 94.88 216 GLU A N 1
ATOM 1662 C CA . GLU A 1 216 ? 4.751 1.986 -26.178 1.00 94.88 216 GLU A CA 1
ATOM 1663 C C . GLU A 1 216 ? 5.291 2.446 -27.532 1.00 94.88 216 GLU A C 1
ATOM 1665 O O . GLU A 1 216 ? 4.531 2.865 -28.405 1.00 94.88 216 GLU A O 1
ATOM 1670 N N . LEU A 1 217 ? 6.610 2.381 -27.691 1.00 95.38 217 LEU A N 1
ATOM 1671 C CA . LEU A 1 217 ? 7.326 2.725 -28.913 1.00 95.38 217 LEU A CA 1
ATOM 1672 C C . LEU A 1 217 ? 8.235 1.565 -29.308 1.00 95.38 217 LEU A C 1
ATOM 1674 O O . LEU A 1 217 ? 8.854 0.919 -28.460 1.00 95.38 217 LEU A O 1
ATOM 1678 N N . ARG A 1 218 ? 8.368 1.342 -30.612 1.00 95.12 218 ARG A N 1
ATOM 1679 C CA . ARG A 1 218 ? 9.402 0.471 -31.172 1.00 95.12 218 ARG A CA 1
ATOM 1680 C C . ARG A 1 218 ? 10.589 1.317 -31.589 1.00 95.12 218 ARG A C 1
ATOM 1682 O O . ARG A 1 218 ? 10.431 2.394 -32.157 1.00 95.12 218 ARG A O 1
ATOM 1689 N N . GLY A 1 219 ? 11.789 0.807 -31.368 1.00 95.25 219 GLY A N 1
ATOM 1690 C CA . GLY A 1 219 ? 13.018 1.478 -31.756 1.00 95.25 219 GLY A CA 1
ATOM 1691 C C . GLY A 1 219 ? 13.094 1.775 -33.253 1.00 95.25 219 GLY A C 1
ATOM 1692 O O . GLY A 1 219 ? 13.576 2.832 -33.649 1.00 95.25 219 GLY A O 1
ATOM 1693 N N . SER A 1 220 ? 12.521 0.910 -34.092 1.00 95.75 220 SER A N 1
ATOM 1694 C CA . SER A 1 220 ? 12.381 1.119 -35.539 1.00 95.75 220 SER A CA 1
ATOM 1695 C C . SER A 1 220 ? 11.506 2.317 -35.932 1.00 95.75 220 SER A C 1
ATOM 1697 O O . SER A 1 220 ? 11.599 2.783 -37.063 1.00 95.75 220 SER A O 1
ATOM 1699 N N . GLN A 1 221 ? 10.680 2.833 -35.017 1.00 96.38 221 GLN A N 1
ATOM 1700 C CA . GLN A 1 221 ? 9.865 4.037 -35.218 1.00 96.38 221 GLN A CA 1
ATOM 1701 C C . GLN A 1 221 ? 10.612 5.322 -34.832 1.00 96.38 221 GLN A C 1
ATOM 1703 O O . GLN A 1 221 ? 10.117 6.419 -35.082 1.00 96.38 221 GLN A O 1
ATOM 1708 N N . LEU A 1 222 ? 11.778 5.201 -34.194 1.00 97.50 222 LEU A N 1
ATOM 1709 C CA . LEU A 1 222 ? 12.562 6.329 -33.706 1.00 97.50 222 LEU A CA 1
ATOM 1710 C C . LEU A 1 222 ? 13.501 6.876 -34.789 1.00 97.50 222 LEU A C 1
ATOM 1712 O O . LEU A 1 222 ? 14.029 6.126 -35.610 1.00 97.50 222 LEU A O 1
ATOM 1716 N N . SER A 1 223 ? 13.775 8.185 -34.739 1.00 97.38 223 SER A N 1
ATOM 1717 C CA . SER A 1 223 ? 14.851 8.796 -35.528 1.00 97.38 223 SER A CA 1
ATOM 1718 C C . SER A 1 223 ? 16.212 8.207 -35.131 1.00 97.38 223 SER A C 1
ATOM 1720 O O . SER A 1 223 ? 16.396 7.735 -34.007 1.00 97.38 223 SER A O 1
ATOM 1722 N N . ALA A 1 224 ? 17.212 8.276 -36.015 1.00 97.31 224 ALA A N 1
ATOM 1723 C CA . ALA A 1 224 ? 18.570 7.825 -35.686 1.00 97.31 224 ALA A CA 1
ATOM 1724 C C . ALA A 1 224 ? 19.153 8.569 -34.463 1.00 97.31 224 ALA A C 1
ATOM 1726 O O . ALA A 1 224 ? 19.886 7.990 -33.660 1.00 97.31 224 ALA A O 1
ATOM 1727 N N . VAL A 1 225 ? 18.791 9.844 -34.280 1.00 96.62 225 VAL A N 1
ATOM 1728 C CA . VAL A 1 225 ? 19.199 10.653 -33.120 1.00 96.62 225 VAL A CA 1
ATOM 1729 C C . VAL A 1 225 ? 18.552 10.131 -31.834 1.00 96.62 225 VAL A C 1
ATOM 1731 O O . VAL A 1 225 ? 19.244 9.965 -30.824 1.00 96.62 225 VAL A O 1
ATOM 1734 N N . ALA A 1 226 ? 17.255 9.808 -31.868 1.00 96.81 226 ALA A N 1
ATOM 1735 C CA . ALA A 1 226 ? 16.544 9.211 -30.740 1.00 96.81 226 ALA A CA 1
ATOM 1736 C C . ALA A 1 226 ? 17.090 7.818 -30.390 1.00 96.81 226 ALA A C 1
ATOM 1738 O O . ALA A 1 226 ? 17.346 7.544 -29.220 1.00 96.81 226 ALA A O 1
ATOM 1739 N N . GLN A 1 227 ? 17.352 6.967 -31.387 1.00 96.88 227 GLN A N 1
ATOM 1740 C CA . GLN A 1 227 ? 17.965 5.646 -31.198 1.00 96.88 227 GLN A CA 1
ATOM 1741 C C . GLN A 1 227 ? 19.340 5.736 -30.520 1.00 96.88 227 GLN A C 1
ATOM 1743 O O . GLN A 1 227 ? 19.601 5.048 -29.532 1.00 96.88 227 GLN A O 1
ATOM 1748 N N . ASN A 1 228 ? 20.208 6.633 -30.995 1.00 96.12 228 ASN A N 1
ATOM 1749 C CA . ASN A 1 228 ? 21.526 6.847 -30.396 1.00 96.12 228 ASN A CA 1
ATOM 1750 C C . ASN A 1 228 ? 21.428 7.392 -28.965 1.00 96.12 228 ASN A C 1
ATOM 1752 O O . ASN A 1 228 ? 22.216 7.025 -28.093 1.00 96.12 228 ASN A O 1
ATOM 1756 N N . SER A 1 229 ? 20.459 8.268 -28.701 1.00 95.88 229 SER A N 1
ATOM 1757 C CA . SER A 1 229 ? 20.215 8.807 -27.359 1.00 95.88 229 SER A CA 1
ATOM 1758 C C . SER A 1 229 ? 19.678 7.741 -26.401 1.00 95.88 229 SER A C 1
ATOM 1760 O O . SER A 1 229 ? 20.120 7.685 -25.256 1.00 95.88 229 SER A O 1
ATOM 1762 N N . LEU A 1 230 ? 18.832 6.830 -26.888 1.00 95.56 230 LEU A N 1
ATOM 1763 C CA . LEU A 1 230 ? 18.341 5.675 -26.137 1.00 95.56 230 LEU A CA 1
ATOM 1764 C C . LEU A 1 230 ? 19.485 4.740 -25.716 1.00 95.56 230 LEU A C 1
ATOM 1766 O O . LEU A 1 230 ? 19.589 4.392 -24.542 1.00 95.56 230 LEU A O 1
ATOM 1770 N N . ILE A 1 231 ? 20.383 4.375 -26.641 1.00 95.19 231 ILE A N 1
ATOM 1771 C CA . ILE A 1 231 ? 21.547 3.524 -26.326 1.00 95.19 231 ILE A CA 1
ATOM 1772 C C . ILE A 1 231 ? 22.450 4.193 -25.290 1.00 95.19 231 ILE A C 1
ATOM 1774 O O . ILE A 1 231 ? 22.920 3.535 -24.359 1.00 95.19 231 ILE A O 1
ATOM 1778 N N . ARG A 1 232 ? 22.701 5.501 -25.434 1.00 95.62 232 ARG A N 1
ATOM 1779 C CA . ARG A 1 232 ? 23.487 6.247 -24.444 1.00 95.62 232 ARG A CA 1
ATOM 1780 C C . ARG A 1 232 ? 22.811 6.219 -23.075 1.00 95.62 232 ARG A C 1
ATOM 1782 O O . ARG A 1 232 ? 23.469 5.843 -22.115 1.00 95.62 232 ARG A O 1
ATOM 1789 N N . ALA A 1 233 ? 21.501 6.458 -22.999 1.00 95.19 233 ALA A N 1
ATOM 1790 C CA . ALA A 1 233 ? 20.754 6.384 -21.743 1.00 95.19 233 ALA A CA 1
ATOM 1791 C C . ALA A 1 233 ? 20.843 4.996 -21.081 1.00 95.19 233 ALA A C 1
ATOM 1793 O O . ALA A 1 233 ? 21.049 4.911 -19.873 1.00 95.19 233 ALA A O 1
ATOM 1794 N N . VAL A 1 234 ? 20.757 3.907 -21.857 1.00 94.50 234 VAL A N 1
ATOM 1795 C CA . VAL A 1 234 ? 20.946 2.529 -21.360 1.00 94.50 234 VAL A CA 1
ATOM 1796 C C . VAL A 1 234 ? 22.338 2.343 -20.746 1.00 94.50 234 VAL A C 1
ATOM 1798 O O . VAL A 1 234 ? 22.468 1.803 -19.645 1.00 94.50 234 VAL A O 1
ATOM 1801 N N . ARG A 1 235 ? 23.387 2.812 -21.432 1.00 94.62 235 ARG A N 1
ATOM 1802 C CA . ARG A 1 235 ? 24.778 2.712 -20.960 1.00 94.62 235 ARG A CA 1
ATOM 1803 C C . ARG A 1 235 ? 25.030 3.580 -19.726 1.00 94.62 235 ARG A C 1
ATOM 1805 O O . ARG A 1 235 ? 25.657 3.110 -18.778 1.00 94.62 235 ARG A O 1
ATOM 1812 N N . ASP A 1 236 ? 24.522 4.809 -19.722 1.00 94.69 236 ASP A N 1
ATOM 1813 C CA . ASP A 1 236 ? 24.658 5.752 -18.609 1.00 94.69 236 ASP A CA 1
ATOM 1814 C C . ASP A 1 236 ? 23.928 5.227 -17.365 1.00 94.69 236 ASP A C 1
ATOM 1816 O O . ASP A 1 236 ? 24.499 5.211 -16.274 1.00 94.69 236 ASP A O 1
ATOM 1820 N N . MET A 1 237 ? 22.714 4.688 -17.533 1.00 93.94 237 MET A N 1
ATOM 1821 C CA . MET A 1 237 ? 21.969 4.040 -16.452 1.00 93.94 237 MET A CA 1
ATOM 1822 C C . MET A 1 237 ? 22.720 2.825 -15.905 1.00 93.94 237 MET A C 1
ATOM 1824 O O . MET A 1 237 ? 22.856 2.691 -14.694 1.00 93.94 237 MET A O 1
ATOM 1828 N N . SER A 1 238 ? 23.255 1.954 -16.766 1.00 91.25 238 SER A N 1
ATOM 1829 C CA . SER A 1 238 ? 24.023 0.790 -16.308 1.00 91.25 238 SER A CA 1
ATOM 1830 C C . SER A 1 238 ? 25.293 1.184 -15.553 1.00 91.25 238 SER A C 1
ATOM 1832 O O . SER A 1 238 ? 25.668 0.509 -14.595 1.00 91.25 238 SER A O 1
ATOM 1834 N N . ARG A 1 239 ? 25.969 2.264 -15.965 1.00 91.69 239 ARG A N 1
ATOM 1835 C CA . ARG A 1 239 ? 27.130 2.801 -15.242 1.00 91.69 239 ARG A CA 1
ATOM 1836 C C . ARG A 1 239 ? 26.715 3.337 -13.876 1.00 91.69 239 ARG A C 1
ATOM 1838 O O . ARG A 1 239 ? 27.370 3.038 -12.881 1.00 91.69 239 ARG A O 1
ATOM 1845 N N . MET A 1 240 ? 25.610 4.076 -13.830 1.00 90.81 240 MET A N 1
ATOM 1846 C CA . MET A 1 240 ? 25.047 4.583 -12.586 1.00 90.81 240 MET A CA 1
ATOM 1847 C C . MET A 1 240 ? 24.646 3.430 -11.651 1.00 90.81 240 MET A C 1
ATOM 1849 O O . MET A 1 240 ? 25.016 3.454 -10.483 1.00 90.81 240 MET A O 1
ATOM 1853 N N . GLU A 1 241 ? 23.984 2.375 -12.141 1.00 89.81 241 GLU A N 1
ATOM 1854 C CA . GLU A 1 241 ? 23.673 1.168 -11.355 1.00 89.81 241 GLU A CA 1
ATOM 1855 C C . GLU A 1 241 ? 24.943 0.481 -10.832 1.00 89.81 241 GLU A C 1
ATOM 1857 O O . GLU A 1 241 ? 25.007 0.107 -9.660 1.00 89.81 241 GLU A O 1
ATOM 1862 N N . GLN A 1 242 ? 25.978 0.349 -11.665 1.00 88.94 242 GLN A N 1
ATOM 1863 C CA . GLN A 1 242 ? 27.253 -0.225 -11.241 1.00 88.94 242 GLN A CA 1
ATOM 1864 C C . GLN A 1 242 ? 27.878 0.576 -10.093 1.00 88.94 242 GLN A C 1
ATOM 1866 O O . GLN A 1 242 ? 28.387 -0.018 -9.145 1.00 88.94 242 GLN A O 1
ATOM 1871 N N . GLN A 1 243 ? 27.804 1.906 -10.148 1.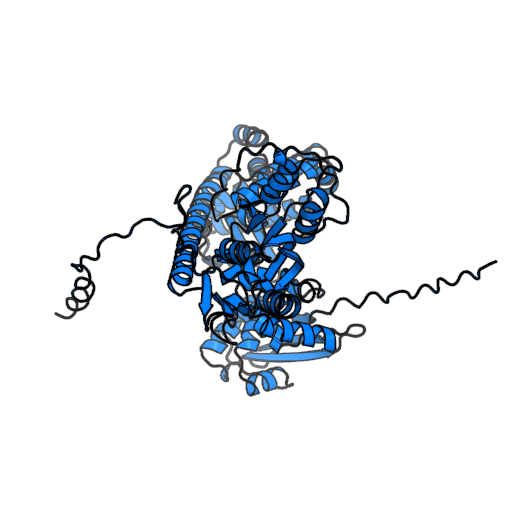00 86.44 243 GLN A N 1
ATOM 1872 C CA . GLN A 1 243 ? 28.281 2.780 -9.077 1.00 86.44 243 GLN A CA 1
ATOM 1873 C C . GLN A 1 243 ? 27.398 2.693 -7.824 1.00 86.44 243 GLN A C 1
ATOM 1875 O O . GLN A 1 243 ? 27.928 2.650 -6.717 1.00 86.44 243 GLN A O 1
ATOM 1880 N N . PHE A 1 244 ? 26.072 2.623 -7.987 1.00 84.38 244 PHE A N 1
ATOM 1881 C CA . PHE A 1 244 ? 25.112 2.621 -6.880 1.00 84.38 244 PHE A CA 1
ATOM 1882 C C . PHE A 1 244 ? 25.071 1.328 -6.081 1.00 84.38 244 PHE A C 1
ATOM 1884 O O . PHE A 1 244 ? 25.105 1.357 -4.855 1.00 84.38 244 PHE A O 1
ATOM 1891 N N . ILE A 1 245 ? 24.948 0.197 -6.769 1.00 84.12 245 ILE A N 1
ATOM 1892 C CA . ILE A 1 245 ? 24.670 -1.099 -6.140 1.00 84.12 245 ILE A CA 1
ATOM 1893 C C . ILE A 1 245 ? 25.790 -2.115 -6.371 1.00 84.12 245 ILE A C 1
ATOM 1895 O O . ILE A 1 245 ? 25.628 -3.290 -6.040 1.00 84.12 245 ILE A O 1
ATOM 1899 N N . GLY A 1 246 ? 26.907 -1.700 -6.983 1.00 82.88 246 GLY A N 1
ATOM 1900 C CA . GLY A 1 246 ? 28.035 -2.582 -7.294 1.00 82.88 246 GLY A CA 1
ATOM 1901 C C . GLY A 1 246 ? 27.698 -3.684 -8.303 1.00 82.88 246 GLY A C 1
ATOM 1902 O O . GLY A 1 246 ? 28.476 -4.620 -8.473 1.00 82.88 246 GLY A O 1
ATOM 1903 N N . ARG A 1 247 ? 26.528 -3.620 -8.955 1.00 79.94 247 ARG A N 1
ATOM 1904 C CA . ARG A 1 247 ? 26.097 -4.622 -9.934 1.00 79.94 247 ARG A CA 1
ATOM 1905 C C . ARG A 1 247 ? 26.489 -4.172 -11.327 1.00 79.94 247 ARG A C 1
ATOM 1907 O O . ARG A 1 247 ? 25.935 -3.213 -11.851 1.00 79.94 247 ARG A O 1
ATOM 1914 N N . THR A 1 248 ? 27.393 -4.907 -11.957 1.00 75.50 248 THR A N 1
ATOM 1915 C CA . THR A 1 248 ? 27.664 -4.745 -13.383 1.00 75.50 248 THR A CA 1
ATOM 1916 C C . THR A 1 248 ? 26.583 -5.483 -14.166 1.00 75.50 248 THR A C 1
ATOM 1918 O O . THR A 1 248 ? 26.568 -6.713 -14.192 1.00 75.50 248 THR A O 1
ATOM 1921 N N . ARG A 1 249 ? 25.660 -4.754 -14.803 1.00 78.62 249 ARG A N 1
ATOM 1922 C CA . ARG A 1 249 ? 24.888 -5.330 -15.910 1.00 78.62 249 ARG A CA 1
ATOM 1923 C C . ARG A 1 249 ? 25.771 -5.310 -17.151 1.00 78.62 249 ARG A C 1
ATOM 1925 O O . ARG A 1 249 ? 26.336 -4.275 -17.492 1.00 78.62 249 ARG A O 1
ATOM 1932 N N . SER A 1 250 ? 25.912 -6.451 -17.818 1.00 79.62 250 SER A N 1
ATOM 1933 C CA . SER A 1 250 ? 26.541 -6.490 -19.136 1.00 79.62 250 SER A CA 1
ATOM 1934 C C . SER A 1 250 ? 25.586 -5.847 -20.137 1.00 79.62 250 SER A C 1
ATOM 1936 O O . SER A 1 250 ? 24.606 -6.462 -20.554 1.00 79.62 250 SER A O 1
ATOM 1938 N N . VAL A 1 251 ? 25.845 -4.593 -20.490 1.00 85.12 251 VAL A N 1
ATOM 1939 C CA . VAL A 1 251 ? 25.203 -3.948 -21.634 1.00 85.12 251 VAL A CA 1
ATOM 1940 C C . VAL A 1 251 ? 25.975 -4.396 -22.878 1.00 85.12 251 VAL A C 1
ATOM 1942 O O . VAL A 1 251 ? 27.170 -4.104 -22.943 1.00 85.12 251 VAL A O 1
ATOM 1945 N N . PRO A 1 252 ? 25.357 -5.115 -23.835 1.00 86.19 252 PRO A N 1
ATOM 1946 C CA . PRO A 1 252 ? 26.029 -5.504 -25.071 1.00 86.19 252 PRO A CA 1
ATOM 1947 C C . PRO A 1 252 ? 26.607 -4.281 -25.794 1.00 86.19 252 PRO A C 1
ATOM 1949 O O . PRO A 1 252 ? 26.007 -3.201 -25.794 1.00 86.19 252 PRO A O 1
ATOM 1952 N N . GLU A 1 253 ? 27.782 -4.427 -26.404 1.00 86.38 253 GLU A N 1
ATOM 1953 C CA . GLU A 1 253 ? 28.394 -3.329 -27.164 1.00 86.38 253 GLU A CA 1
ATOM 1954 C C . GLU A 1 253 ? 27.582 -3.002 -28.429 1.00 86.38 253 GLU A C 1
ATOM 1956 O O . GLU A 1 253 ? 27.495 -1.839 -28.829 1.00 86.38 253 GLU A O 1
ATOM 1961 N N . ASP A 1 254 ? 26.916 -4.012 -28.985 1.00 88.56 254 ASP A N 1
ATOM 1962 C CA . ASP A 1 254 ? 26.212 -4.053 -30.264 1.00 88.56 254 ASP A CA 1
ATOM 1963 C C . ASP A 1 254 ? 24.679 -4.020 -30.124 1.00 88.56 254 ASP A C 1
ATOM 1965 O O . ASP A 1 254 ? 23.960 -4.660 -30.891 1.00 88.56 254 ASP A O 1
ATOM 1969 N N . ILE A 1 255 ? 24.150 -3.256 -29.159 1.00 90.94 255 ILE A N 1
ATOM 1970 C CA . ILE A 1 255 ? 22.696 -3.042 -29.060 1.00 90.94 255 ILE A CA 1
ATOM 1971 C C . ILE A 1 255 ? 22.175 -2.486 -30.388 1.00 90.94 255 ILE A C 1
ATOM 1973 O O . ILE A 1 255 ? 22.487 -1.354 -30.750 1.00 90.94 255 ILE A O 1
ATOM 1977 N N . ASP A 1 256 ? 21.335 -3.266 -31.071 1.00 93.88 256 ASP A N 1
ATOM 1978 C CA . ASP A 1 256 ? 20.550 -2.819 -32.218 1.00 93.88 256 ASP A CA 1
ATOM 1979 C C . ASP A 1 256 ? 19.327 -2.041 -31.704 1.00 93.88 256 ASP A C 1
ATOM 1981 O O . ASP A 1 256 ? 18.351 -2.647 -31.242 1.00 93.88 256 ASP A O 1
ATOM 1985 N N . PRO A 1 257 ? 19.348 -0.698 -31.760 1.00 92.69 257 PRO A N 1
ATOM 1986 C CA . PRO A 1 257 ? 18.283 0.105 -31.187 1.00 92.69 257 PRO A CA 1
ATOM 1987 C C . PRO A 1 257 ? 16.982 -0.062 -31.960 1.00 92.69 257 PRO A C 1
ATOM 1989 O O . PRO A 1 257 ? 15.931 0.182 -31.386 1.00 92.69 257 PRO A O 1
ATOM 1992 N N . SER A 1 258 ? 17.015 -0.497 -33.225 1.00 93.50 258 SER A N 1
ATOM 1993 C CA . SER A 1 258 ? 15.810 -0.674 -34.041 1.00 93.50 258 SER A CA 1
ATOM 1994 C C . SER A 1 258 ? 14.915 -1.811 -33.532 1.00 93.50 258 SER A C 1
ATOM 1996 O O . SER A 1 258 ? 13.702 -1.789 -33.749 1.00 93.50 258 SER A O 1
ATOM 1998 N N . LYS A 1 259 ? 15.499 -2.761 -32.792 1.00 92.19 259 LYS A N 1
ATOM 1999 C CA . LYS A 1 259 ? 14.812 -3.895 -32.157 1.00 92.19 259 LYS A CA 1
ATOM 2000 C C . LYS A 1 259 ? 14.365 -3.610 -30.725 1.00 92.19 259 LYS A C 1
ATOM 2002 O O . LYS A 1 259 ? 13.793 -4.487 -30.084 1.00 92.19 259 LYS A O 1
ATOM 2007 N N . ALA A 1 260 ? 14.635 -2.414 -30.201 1.00 93.25 260 ALA A N 1
ATOM 2008 C CA . ALA A 1 260 ? 14.239 -2.071 -28.846 1.00 93.25 260 ALA A CA 1
ATOM 2009 C C . ALA A 1 260 ? 12.713 -1.907 -28.732 1.00 93.25 260 ALA A C 1
ATOM 2011 O O . ALA A 1 260 ? 12.069 -1.319 -29.601 1.00 93.25 260 ALA A O 1
ATOM 2012 N N . SER A 1 261 ? 12.144 -2.369 -27.622 1.00 93.50 261 SER A N 1
ATOM 2013 C CA . SER A 1 261 ? 10.794 -2.025 -27.175 1.00 93.50 261 SER A CA 1
ATOM 2014 C C . SER A 1 261 ? 10.920 -1.041 -26.019 1.00 93.50 261 SER A C 1
ATOM 2016 O O . SER A 1 261 ? 11.528 -1.368 -25.000 1.00 93.50 261 SER A O 1
ATOM 2018 N N . ILE A 1 262 ? 10.342 0.149 -26.165 1.00 95.19 262 ILE A N 1
ATOM 2019 C CA . ILE A 1 262 ? 10.345 1.187 -25.134 1.00 95.19 262 ILE A CA 1
ATOM 2020 C C . ILE A 1 262 ? 8.930 1.349 -24.593 1.00 95.19 262 ILE A C 1
ATOM 2022 O O . ILE A 1 262 ? 7.995 1.553 -25.362 1.00 95.19 262 ILE A O 1
ATOM 2026 N N . LYS A 1 263 ? 8.769 1.282 -23.274 1.00 94.75 263 LYS A N 1
ATOM 2027 C CA . LYS A 1 263 ? 7.487 1.485 -22.599 1.00 94.75 263 LYS A CA 1
ATOM 2028 C C . LYS A 1 263 ? 7.602 2.563 -21.534 1.00 94.75 263 LYS A C 1
ATOM 2030 O O . LYS A 1 263 ? 8.530 2.534 -20.735 1.00 94.75 263 LYS A O 1
ATOM 2035 N N . PHE A 1 264 ? 6.650 3.481 -21.500 1.00 95.75 264 PHE A N 1
ATOM 2036 C CA . PHE A 1 264 ? 6.559 4.550 -20.510 1.00 95.75 264 PHE A CA 1
ATOM 2037 C C . PHE A 1 264 ? 5.380 4.307 -19.589 1.00 95.75 264 PHE A C 1
ATOM 2039 O O . PHE A 1 264 ? 4.323 3.884 -20.057 1.00 95.75 264 PHE A O 1
ATOM 2046 N N . ASN A 1 265 ? 5.571 4.588 -18.300 1.00 93.06 265 ASN A N 1
ATOM 2047 C CA . ASN A 1 265 ? 4.576 4.382 -17.242 1.00 93.06 265 ASN A CA 1
ATOM 2048 C C . ASN A 1 265 ? 3.984 2.967 -17.223 1.00 93.06 265 ASN A C 1
ATOM 2050 O O . ASN A 1 265 ? 2.875 2.746 -16.734 1.00 93.06 265 ASN A O 1
ATOM 2054 N N . ASP A 1 266 ? 4.725 1.997 -17.756 1.00 86.31 266 ASP A N 1
ATOM 2055 C CA . ASP A 1 266 ? 4.305 0.610 -17.744 1.00 86.31 266 ASP A CA 1
ATOM 2056 C C . ASP A 1 266 ? 4.463 0.066 -16.332 1.00 86.31 266 ASP A C 1
ATOM 2058 O O . ASP A 1 266 ? 5.489 0.273 -15.674 1.00 86.31 266 ASP A O 1
ATOM 2062 N N . ASN A 1 267 ? 3.445 -0.655 -15.870 1.00 72.81 267 ASN A N 1
ATOM 2063 C CA . ASN A 1 267 ? 3.459 -1.317 -14.574 1.00 72.81 267 ASN A CA 1
ATOM 2064 C C . ASN A 1 267 ? 3.645 -0.379 -13.363 1.00 72.81 267 ASN A C 1
ATOM 2066 O O . ASN A 1 267 ? 4.037 -0.858 -12.298 1.00 72.81 267 ASN A O 1
ATOM 2070 N N . MET A 1 268 ? 3.314 0.916 -13.471 1.00 77.75 268 MET A N 1
ATOM 2071 C CA . MET A 1 268 ? 3.381 1.860 -12.339 1.00 77.75 268 MET A CA 1
ATOM 2072 C C . MET A 1 268 ? 2.537 1.413 -11.134 1.00 77.75 268 MET A C 1
ATOM 2074 O O . MET A 1 268 ? 2.910 1.679 -9.991 1.00 77.75 268 MET A O 1
ATOM 2078 N N . ASP A 1 269 ? 1.480 0.632 -11.369 1.00 68.69 269 ASP A N 1
ATOM 2079 C CA . ASP A 1 269 ? 0.651 0.013 -10.327 1.00 68.69 269 ASP A CA 1
ATOM 2080 C C . ASP A 1 269 ? 1.448 -0.875 -9.359 1.00 68.69 269 ASP A C 1
ATOM 2082 O O . ASP A 1 269 ? 1.044 -1.044 -8.212 1.00 68.69 269 ASP A O 1
ATOM 2086 N N . HIS A 1 270 ? 2.598 -1.421 -9.776 1.00 67.00 270 HIS A N 1
ATOM 2087 C CA . HIS A 1 270 ? 3.465 -2.222 -8.901 1.00 67.00 270 HIS A CA 1
ATOM 2088 C C . HIS A 1 270 ? 4.103 -1.391 -7.787 1.00 67.00 270 HIS A C 1
ATOM 2090 O O . HIS A 1 270 ? 4.461 -1.936 -6.743 1.00 67.00 270 HIS A O 1
ATOM 2096 N N . PHE A 1 271 ? 4.246 -0.084 -8.009 1.00 66.56 271 PHE A N 1
ATOM 2097 C CA . PHE A 1 271 ? 4.680 0.858 -6.986 1.00 66.56 271 PHE A CA 1
ATOM 2098 C C . PHE A 1 271 ? 3.496 1.405 -6.180 1.00 66.56 271 PHE A C 1
ATOM 2100 O O . PHE A 1 271 ? 3.706 1.921 -5.084 1.00 66.56 271 PHE A O 1
ATOM 2107 N N . GLY A 1 272 ? 2.263 1.254 -6.676 1.00 64.56 272 GLY A N 1
ATOM 2108 C CA . GLY A 1 272 ? 1.042 1.685 -6.000 1.00 64.56 272 GLY A CA 1
ATOM 2109 C C . GLY A 1 272 ? 0.956 1.152 -4.567 1.00 64.56 272 GLY A C 1
ATOM 2110 O O . GLY A 1 272 ? 1.096 -0.045 -4.317 1.00 64.56 272 GLY A O 1
ATOM 2111 N N . GLY A 1 273 ? 0.759 2.062 -3.612 1.00 63.91 273 GLY A N 1
ATOM 2112 C CA . GLY A 1 273 ? 0.642 1.744 -2.186 1.00 63.91 273 GLY A CA 1
ATOM 2113 C C . GLY A 1 273 ? 1.966 1.648 -1.418 1.00 63.91 273 GLY A C 1
ATOM 2114 O O . GLY A 1 273 ? 1.940 1.509 -0.193 1.00 63.91 273 GLY A O 1
ATOM 2115 N N . PHE A 1 274 ? 3.125 1.760 -2.076 1.00 67.50 274 PHE A N 1
ATOM 2116 C CA . PHE A 1 274 ? 4.388 1.995 -1.372 1.00 67.50 274 PHE A CA 1
ATOM 2117 C C . PHE A 1 274 ? 4.559 3.496 -1.103 1.00 67.50 274 PHE A C 1
ATOM 2119 O O . PHE A 1 274 ? 4.407 4.283 -2.028 1.00 67.50 274 PHE A O 1
ATOM 2126 N N . PRO A 1 275 ? 4.976 3.930 0.102 1.00 65.62 275 PRO A N 1
ATOM 2127 C CA . PRO A 1 275 ? 5.261 5.344 0.380 1.00 65.62 275 PRO A CA 1
ATOM 2128 C C . PRO A 1 275 ? 6.263 5.969 -0.597 1.00 65.62 275 PRO A C 1
ATOM 2130 O O . PRO A 1 275 ? 6.244 7.170 -0.826 1.00 65.62 275 PRO A O 1
ATOM 2133 N N . MET A 1 276 ? 7.119 5.140 -1.202 1.00 71.31 276 MET A N 1
ATOM 2134 C CA . MET A 1 276 ? 8.117 5.566 -2.176 1.00 71.31 276 MET A CA 1
ATOM 2135 C C . MET A 1 276 ? 7.523 5.913 -3.551 1.00 71.31 276 MET A C 1
ATOM 2137 O O . MET A 1 276 ? 8.199 6.516 -4.376 1.00 71.31 276 MET A O 1
ATOM 2141 N N . SER A 1 277 ? 6.272 5.550 -3.841 1.00 81.19 277 SER A N 1
ATOM 2142 C CA . SER A 1 277 ? 5.669 5.877 -5.135 1.00 81.19 277 SER A CA 1
ATOM 2143 C C . SER A 1 277 ? 5.365 7.362 -5.286 1.00 81.19 277 SER A C 1
ATOM 2145 O O . SER A 1 277 ? 5.263 7.839 -6.410 1.00 81.19 277 SER A O 1
ATOM 2147 N N . SER A 1 278 ? 5.237 8.108 -4.185 1.00 81.88 278 SER A N 1
ATOM 2148 C CA . SER A 1 278 ? 4.857 9.524 -4.219 1.00 81.88 278 SER A CA 1
ATOM 2149 C C . SER A 1 278 ? 5.923 10.437 -4.826 1.00 81.88 278 SER A C 1
ATOM 2151 O O . SER A 1 278 ? 5.591 11.521 -5.309 1.00 81.88 278 SER A O 1
ATOM 2153 N N . PHE A 1 279 ? 7.196 10.029 -4.828 1.00 88.75 279 PHE A N 1
ATOM 2154 C CA . PHE A 1 279 ? 8.270 10.768 -5.497 1.00 88.75 279 PHE A CA 1
ATOM 2155 C C . PHE A 1 279 ? 8.597 10.220 -6.890 1.00 88.75 279 PHE A C 1
ATOM 2157 O O . PHE A 1 279 ? 9.401 10.827 -7.588 1.00 88.75 279 PHE A O 1
ATOM 2164 N N . LEU A 1 280 ? 8.001 9.107 -7.326 1.00 92.88 280 LEU A N 1
ATOM 2165 C CA . LEU A 1 280 ? 8.164 8.626 -8.696 1.00 92.88 280 LEU A CA 1
ATOM 2166 C C . LEU A 1 280 ? 7.230 9.404 -9.627 1.00 92.88 280 LEU A C 1
ATOM 2168 O O . LEU A 1 280 ? 6.010 9.379 -9.480 1.00 92.88 280 LEU A O 1
ATOM 2172 N N . LEU A 1 281 ? 7.806 10.071 -10.621 1.00 94.25 281 LEU A N 1
ATOM 2173 C CA . LEU A 1 281 ? 7.061 10.729 -11.692 1.00 94.25 281 LEU A CA 1
ATOM 2174 C C . LEU A 1 281 ? 6.570 9.706 -12.720 1.00 94.25 281 LEU A C 1
ATOM 2176 O O . LEU A 1 281 ? 5.470 9.829 -13.246 1.00 94.25 281 LEU A O 1
ATOM 2180 N N . GLY A 1 282 ? 7.360 8.669 -12.977 1.00 94.81 282 GLY A N 1
ATOM 2181 C CA . GLY A 1 282 ? 7.070 7.650 -13.977 1.00 94.81 282 GLY A CA 1
ATOM 2182 C C . GLY A 1 282 ? 8.248 6.706 -14.151 1.00 94.81 282 GLY A C 1
ATOM 2183 O O . GLY A 1 282 ? 9.220 6.749 -13.393 1.00 94.81 282 GLY A O 1
ATOM 2184 N N . ASN A 1 283 ? 8.196 5.875 -15.181 1.00 95.06 283 ASN A N 1
ATOM 2185 C CA . ASN A 1 283 ? 9.320 5.040 -15.587 1.00 95.06 283 ASN A CA 1
ATOM 2186 C C . ASN A 1 283 ? 9.430 4.967 -17.114 1.00 95.06 283 ASN A C 1
ATOM 2188 O O . ASN A 1 283 ? 8.463 5.196 -17.841 1.00 95.06 283 ASN A O 1
ATOM 2192 N N . MET A 1 284 ? 10.625 4.629 -17.587 1.00 95.69 284 MET A N 1
ATOM 2193 C CA . MET A 1 284 ? 10.878 4.187 -18.952 1.00 95.69 284 MET A CA 1
ATOM 2194 C C . MET A 1 284 ? 11.532 2.814 -18.890 1.00 95.69 284 MET A C 1
ATOM 2196 O O . MET A 1 284 ? 12.591 2.645 -18.294 1.00 95.69 284 MET A O 1
ATOM 2200 N N . SER A 1 285 ? 10.896 1.837 -19.514 1.00 94.00 285 SER A N 1
ATOM 2201 C CA . SER A 1 285 ? 11.365 0.468 -19.622 1.00 94.00 285 SER A CA 1
ATOM 2202 C C . SER A 1 285 ? 11.862 0.210 -21.034 1.00 94.00 285 SER A C 1
ATOM 2204 O O . SER A 1 285 ? 11.121 0.413 -21.993 1.00 94.00 285 SER A O 1
ATOM 2206 N N . ILE A 1 286 ? 13.108 -0.226 -21.173 1.00 93.31 286 ILE A N 1
ATOM 2207 C CA . ILE A 1 286 ? 13.753 -0.486 -22.459 1.00 93.31 286 ILE A CA 1
ATOM 2208 C C . ILE A 1 286 ? 14.115 -1.964 -22.499 1.00 93.31 286 ILE A C 1
ATOM 2210 O O . ILE A 1 286 ? 14.932 -2.423 -21.703 1.00 93.31 286 ILE A O 1
ATOM 2214 N N . SER A 1 287 ? 13.509 -2.704 -23.421 1.00 90.75 287 SER A N 1
ATOM 2215 C CA . SER A 1 287 ? 13.814 -4.118 -23.663 1.00 90.75 287 SER A CA 1
ATOM 2216 C C . SER A 1 287 ? 14.515 -4.273 -25.008 1.00 90.75 287 SER A C 1
ATOM 2218 O O . SER A 1 287 ? 14.064 -3.699 -25.998 1.00 90.75 287 SER A O 1
ATOM 2220 N N . TYR A 1 288 ? 15.610 -5.028 -25.052 1.00 87.94 288 TYR A N 1
ATOM 2221 C CA . TYR A 1 288 ? 16.371 -5.328 -26.267 1.00 87.94 288 TYR A CA 1
ATOM 2222 C C . TYR A 1 288 ? 16.946 -6.749 -26.165 1.00 87.94 288 TYR A C 1
ATOM 2224 O O . TYR A 1 288 ? 17.777 -7.040 -25.303 1.00 87.94 288 TYR A O 1
ATOM 2232 N N . GLY A 1 289 ? 16.469 -7.657 -27.022 1.00 83.38 289 GLY 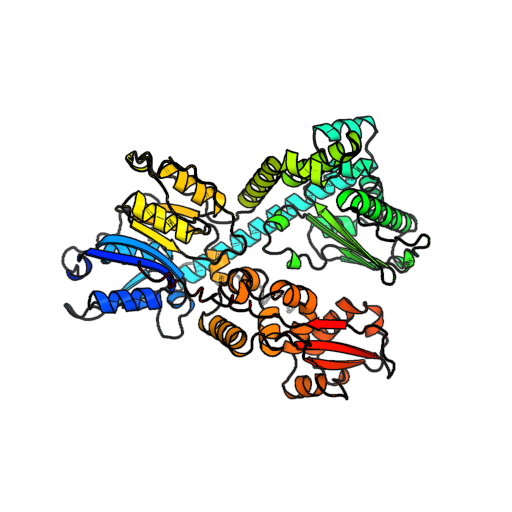A N 1
ATOM 2233 C CA . GLY A 1 289 ? 16.713 -9.094 -26.839 1.00 83.38 289 GLY A CA 1
ATOM 2234 C C . GLY A 1 289 ? 16.237 -9.560 -25.456 1.00 83.38 289 GLY A C 1
ATOM 2235 O O . GLY A 1 289 ? 15.156 -9.175 -25.017 1.00 83.38 289 GLY A O 1
ATOM 2236 N N . ASP A 1 290 ? 17.084 -10.307 -24.745 1.00 79.50 290 ASP A N 1
ATOM 2237 C CA . ASP A 1 290 ? 16.805 -10.801 -23.384 1.00 79.50 290 ASP A CA 1
ATOM 2238 C C . ASP A 1 290 ? 17.148 -9.791 -22.274 1.00 79.50 290 ASP A C 1
ATOM 2240 O O . ASP A 1 290 ? 17.026 -10.079 -21.081 1.00 79.50 290 ASP A O 1
ATOM 2244 N N . SER A 1 291 ? 17.625 -8.601 -22.644 1.00 84.38 291 SER A N 1
ATOM 2245 C CA . SER A 1 291 ? 18.030 -7.564 -21.698 1.00 84.38 291 SER A CA 1
ATOM 2246 C C . SER A 1 291 ? 16.928 -6.536 -21.482 1.00 84.38 291 SER A C 1
ATOM 2248 O O . SER A 1 291 ? 16.224 -6.134 -22.409 1.00 84.38 291 SER A O 1
ATOM 2250 N N . LYS A 1 292 ? 16.822 -6.064 -20.238 1.00 88.56 292 LYS A N 1
ATOM 2251 C CA . LYS A 1 292 ? 15.870 -5.036 -19.824 1.00 88.56 292 LYS A CA 1
ATOM 2252 C C . LYS A 1 292 ? 16.551 -3.998 -18.935 1.00 88.56 292 LYS A C 1
ATOM 2254 O O . LYS A 1 292 ? 17.256 -4.352 -17.987 1.00 88.56 292 LYS A O 1
ATOM 2259 N N . VAL A 1 293 ? 16.306 -2.722 -19.214 1.00 90.94 293 VAL A N 1
ATOM 2260 C CA . VAL A 1 293 ? 16.721 -1.593 -18.374 1.00 90.94 293 VAL A CA 1
ATOM 2261 C C . VAL A 1 293 ? 15.503 -0.753 -18.026 1.00 90.94 293 VAL A C 1
ATOM 2263 O O . VAL A 1 293 ? 14.773 -0.313 -18.908 1.00 90.94 293 VAL A O 1
ATOM 2266 N N . ASP A 1 294 ? 15.291 -0.537 -16.731 1.00 91.94 294 ASP A N 1
ATOM 2267 C CA . ASP A 1 294 ? 14.228 0.311 -16.201 1.00 91.94 294 ASP A CA 1
ATOM 2268 C C . ASP A 1 294 ? 14.853 1.606 -15.662 1.00 91.94 294 ASP A C 1
ATOM 2270 O O . ASP A 1 294 ? 15.730 1.566 -14.799 1.00 91.94 294 ASP A O 1
ATOM 2274 N N . ILE A 1 295 ? 14.407 2.748 -16.181 1.00 93.88 295 ILE A N 1
ATOM 2275 C CA . ILE A 1 295 ? 14.847 4.085 -15.779 1.00 93.88 295 ILE A CA 1
ATOM 2276 C C . ILE A 1 295 ? 13.695 4.754 -15.018 1.00 93.88 295 ILE A C 1
ATOM 2278 O O . ILE A 1 295 ? 12.700 5.137 -15.641 1.00 93.88 295 ILE A O 1
ATOM 2282 N N . PRO A 1 296 ? 13.775 4.870 -13.680 1.00 93.94 296 PRO A N 1
ATOM 2283 C CA . PRO A 1 296 ? 12.772 5.587 -12.906 1.00 93.94 296 PRO A CA 1
ATOM 2284 C C . PRO A 1 296 ? 12.962 7.101 -13.059 1.00 93.94 296 PRO A C 1
ATOM 2286 O O . PRO A 1 296 ? 14.077 7.610 -12.948 1.00 93.94 296 PRO A O 1
ATOM 2289 N N . PHE A 1 297 ? 11.864 7.828 -13.250 1.00 94.94 297 PHE A N 1
ATOM 2290 C CA . PHE A 1 297 ? 11.850 9.286 -13.152 1.00 94.94 297 PHE A CA 1
ATOM 2291 C C . PHE A 1 297 ? 11.458 9.655 -11.733 1.00 94.94 297 PHE A C 1
ATOM 2293 O O . PHE A 1 297 ? 10.369 9.315 -11.273 1.00 94.94 297 PHE A O 1
ATOM 2300 N N . ILE A 1 298 ? 12.366 10.318 -11.034 1.00 94.88 298 ILE A N 1
ATOM 2301 C CA . ILE A 1 298 ? 12.204 10.726 -9.643 1.00 94.88 298 ILE A CA 1
ATOM 2302 C C . ILE A 1 298 ? 11.950 12.227 -9.636 1.00 94.88 298 ILE A C 1
ATOM 2304 O O . ILE A 1 298 ? 12.579 12.958 -10.393 1.00 94.88 298 ILE A O 1
ATOM 2308 N N . ASP A 1 299 ? 11.048 12.693 -8.778 1.00 96.00 299 ASP A N 1
ATOM 2309 C CA . ASP A 1 299 ? 10.827 14.113 -8.573 1.00 96.00 299 ASP A CA 1
ATOM 2310 C C . ASP A 1 299 ? 12.104 14.763 -8.026 1.00 96.00 299 ASP A C 1
ATOM 2312 O O . ASP A 1 299 ? 12.451 14.527 -6.860 1.00 96.00 299 ASP A O 1
ATOM 2316 N N . PRO A 1 300 ? 12.786 15.610 -8.817 1.00 96.44 300 PRO A N 1
ATOM 2317 C CA . PRO A 1 300 ? 14.013 16.257 -8.380 1.00 96.44 300 PRO A CA 1
ATOM 2318 C C . PRO A 1 300 ? 13.789 17.236 -7.223 1.00 96.44 300 PRO A C 1
ATOM 2320 O O . PRO A 1 300 ? 14.753 17.637 -6.572 1.00 96.44 300 PRO A O 1
ATOM 2323 N N . GLN A 1 301 ? 12.548 17.654 -6.956 1.00 95.88 301 GLN A N 1
ATOM 2324 C CA . GLN A 1 301 ? 12.235 18.543 -5.840 1.00 95.88 301 GLN A CA 1
ATOM 2325 C C . GLN A 1 301 ? 12.050 17.808 -4.514 1.00 95.88 301 GLN A C 1
ATOM 2327 O O . GLN A 1 301 ? 12.210 18.443 -3.463 1.00 95.88 301 GLN A O 1
ATOM 2332 N N . SER A 1 302 ? 11.803 16.495 -4.559 1.00 95.31 302 SER A N 1
ATOM 2333 C CA . SER A 1 302 ? 11.623 15.672 -3.367 1.00 95.31 302 SER A CA 1
ATOM 2334 C C . SER A 1 302 ? 12.858 15.708 -2.468 1.00 95.31 302 SER A C 1
ATOM 2336 O O . SER A 1 302 ? 14.005 15.721 -2.933 1.00 95.31 302 SER A O 1
ATOM 2338 N N . GLY A 1 303 ? 12.628 15.707 -1.154 1.00 94.88 303 GLY A N 1
ATOM 2339 C CA . GLY A 1 303 ? 13.718 15.649 -0.177 1.00 94.88 303 GLY A CA 1
ATOM 2340 C C . GLY A 1 303 ? 14.560 14.391 -0.376 1.00 94.88 303 GLY A C 1
ATOM 2341 O O . GLY A 1 303 ? 15.785 14.433 -0.294 1.00 94.88 303 GLY A O 1
ATOM 2342 N N . LEU A 1 304 ? 13.901 13.289 -0.742 1.00 93.50 304 LEU A N 1
ATOM 2343 C CA . LEU A 1 304 ? 14.557 12.006 -0.930 1.00 93.50 304 LEU A CA 1
ATOM 2344 C C . LEU A 1 304 ? 15.471 11.987 -2.154 1.00 93.50 304 LEU A C 1
ATOM 2346 O O . LEU A 1 304 ? 16.587 11.478 -2.063 1.00 93.50 304 LEU A O 1
ATOM 2350 N N . ALA A 1 305 ? 15.039 12.570 -3.278 1.00 95.25 305 ALA A N 1
ATOM 2351 C CA . ALA A 1 305 ? 15.894 12.721 -4.451 1.00 95.25 305 ALA A CA 1
ATOM 2352 C C . ALA A 1 305 ? 17.161 13.491 -4.093 1.00 95.25 305 ALA A C 1
ATOM 2354 O O . ALA A 1 305 ? 18.263 13.037 -4.397 1.00 95.25 305 ALA A O 1
ATOM 2355 N N . LYS A 1 306 ? 17.011 14.617 -3.386 1.00 96.94 306 LYS A N 1
ATOM 2356 C CA . LYS A 1 306 ? 18.137 15.450 -2.951 1.00 96.94 306 LYS A CA 1
ATOM 2357 C C . LYS A 1 306 ? 19.109 14.656 -2.079 1.00 96.94 306 LYS A C 1
ATOM 2359 O O . LYS A 1 306 ? 20.297 14.651 -2.384 1.00 96.94 306 LYS A O 1
ATOM 2364 N N . THR A 1 307 ? 18.628 13.906 -1.085 1.00 96.06 307 THR A N 1
ATOM 2365 C CA . THR A 1 307 ? 19.488 13.037 -0.262 1.00 96.06 307 THR A CA 1
ATOM 2366 C C . THR A 1 307 ? 20.200 11.970 -1.097 1.00 96.06 307 THR A C 1
ATOM 2368 O O . THR A 1 307 ? 21.404 11.780 -0.938 1.00 96.06 307 THR A O 1
ATOM 2371 N N . VAL A 1 308 ? 19.504 11.306 -2.029 1.00 94.62 308 VAL A N 1
ATOM 2372 C CA . VAL A 1 308 ? 20.115 10.321 -2.944 1.00 94.62 308 VAL A CA 1
ATOM 2373 C C . VAL A 1 308 ? 21.217 10.962 -3.790 1.00 94.62 308 VAL A C 1
ATOM 2375 O O . VAL A 1 308 ? 22.300 10.393 -3.919 1.00 94.62 308 VAL A O 1
ATOM 2378 N N . GLY A 1 309 ? 20.966 12.159 -4.323 1.00 96.31 309 GLY A N 1
ATOM 2379 C CA . GLY A 1 309 ? 21.960 12.937 -5.052 1.00 96.31 309 GLY A CA 1
ATOM 2380 C C . GLY A 1 309 ? 23.182 13.256 -4.193 1.00 96.31 309 GLY A C 1
ATOM 2381 O O . GLY A 1 309 ? 24.306 13.014 -4.624 1.00 96.31 309 GLY A O 1
ATOM 2382 N N . THR A 1 310 ? 22.984 13.749 -2.966 1.00 97.31 310 THR A N 1
ATOM 2383 C CA . THR A 1 310 ? 24.075 14.050 -2.022 1.00 97.31 310 THR A CA 1
ATOM 2384 C C . THR A 1 310 ? 24.939 12.820 -1.767 1.00 97.31 310 THR A C 1
ATOM 2386 O O . THR A 1 310 ? 26.145 12.869 -1.997 1.00 97.31 310 THR A O 1
ATOM 2389 N N . VAL A 1 311 ? 24.312 11.700 -1.393 1.00 96.00 311 VAL A N 1
ATOM 2390 C CA . VAL A 1 311 ? 24.994 10.430 -1.112 1.00 96.00 311 VAL A CA 1
ATOM 2391 C C . VAL A 1 311 ? 25.824 9.965 -2.308 1.00 96.00 311 VAL A C 1
ATOM 2393 O O . VAL A 1 311 ? 26.974 9.554 -2.147 1.00 96.00 311 VAL A O 1
ATOM 2396 N N . PHE A 1 312 ? 25.259 10.029 -3.515 1.00 95.44 312 PHE A N 1
ATOM 2397 C CA . PHE A 1 312 ? 25.967 9.613 -4.720 1.00 95.44 312 PHE A CA 1
ATOM 2398 C C . PHE A 1 312 ? 27.178 10.500 -5.009 1.00 95.44 312 PHE A C 1
ATOM 2400 O O . PHE A 1 312 ? 28.279 9.995 -5.233 1.00 95.44 312 PHE A O 1
ATOM 2407 N N . ASN A 1 313 ? 26.984 11.819 -4.989 1.00 95.56 313 ASN A N 1
ATOM 2408 C CA . ASN A 1 313 ? 28.049 12.770 -5.290 1.00 95.56 313 ASN A CA 1
ATOM 2409 C C . ASN A 1 313 ? 29.186 12.666 -4.264 1.00 95.56 313 ASN A C 1
ATOM 2411 O O . ASN A 1 313 ? 30.352 12.628 -4.649 1.00 95.56 313 ASN A O 1
ATOM 2415 N N . GLU A 1 314 ? 28.857 12.538 -2.978 1.00 96.38 314 GLU A N 1
ATOM 2416 C CA . GLU A 1 314 ? 29.841 12.360 -1.911 1.00 96.38 314 GLU A CA 1
ATOM 2417 C C . GLU A 1 314 ? 30.609 11.040 -2.041 1.00 96.38 314 GLU A C 1
ATOM 2419 O O . GLU A 1 314 ? 31.834 11.022 -1.909 1.00 96.38 314 GLU A O 1
ATOM 2424 N N . SER A 1 315 ? 29.920 9.943 -2.366 1.00 95.19 315 SER A N 1
ATOM 2425 C CA . SER A 1 315 ? 30.563 8.652 -2.628 1.00 95.19 315 SER A CA 1
ATOM 2426 C C . SER A 1 315 ? 31.611 8.753 -3.738 1.00 95.19 315 SER A C 1
ATOM 2428 O O . SER A 1 315 ? 32.722 8.245 -3.568 1.00 95.19 315 SER A O 1
ATOM 2430 N N . GLN A 1 316 ? 31.295 9.445 -4.839 1.00 93.62 316 GLN A N 1
ATOM 2431 C CA . GLN A 1 316 ? 32.235 9.654 -5.943 1.00 93.62 316 GLN A CA 1
ATOM 2432 C C . GLN A 1 316 ? 33.409 10.558 -5.542 1.00 93.62 316 GLN A C 1
ATOM 2434 O O . GLN A 1 316 ? 34.556 10.256 -5.861 1.00 93.62 316 GLN A O 1
ATOM 2439 N N . GLU A 1 317 ? 33.145 11.653 -4.831 1.00 94.62 317 GLU A N 1
ATOM 2440 C CA . GLU A 1 317 ? 34.169 12.638 -4.456 1.00 94.62 317 GLU A CA 1
ATOM 2441 C C . GLU A 1 317 ? 35.140 12.119 -3.399 1.00 94.62 317 GLU A C 1
ATOM 2443 O O . GLU A 1 317 ? 36.331 12.420 -3.449 1.00 94.62 317 GLU A O 1
ATOM 2448 N N . GLN A 1 318 ? 34.644 11.311 -2.464 1.00 95.94 318 GLN A N 1
ATOM 2449 C CA . GLN A 1 318 ? 35.445 10.727 -1.392 1.00 95.94 318 GLN A CA 1
ATOM 2450 C C . GLN A 1 318 ? 35.978 9.330 -1.740 1.00 95.94 318 GLN A C 1
ATOM 2452 O O . GLN A 1 318 ? 36.692 8.737 -0.932 1.00 95.94 318 GLN A O 1
ATOM 2457 N N . ASN A 1 319 ? 35.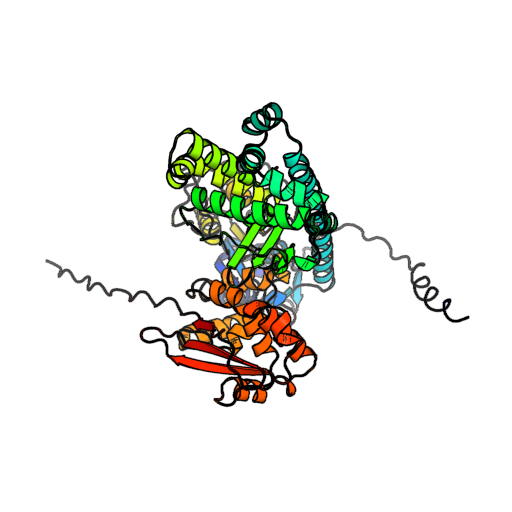629 8.785 -2.912 1.00 94.19 319 ASN A N 1
ATOM 2458 C CA . ASN A 1 319 ? 35.935 7.408 -3.309 1.00 94.19 319 ASN A CA 1
ATOM 2459 C C . ASN A 1 319 ? 35.519 6.378 -2.232 1.00 94.19 319 ASN A C 1
ATOM 2461 O O . ASN A 1 319 ? 36.256 5.445 -1.903 1.00 94.19 319 ASN A O 1
ATOM 2465 N N . ARG A 1 320 ? 34.336 6.580 -1.638 1.00 94.75 320 ARG A N 1
ATOM 2466 C CA . ARG A 1 320 ? 33.741 5.705 -0.615 1.00 94.75 320 ARG A CA 1
ATOM 2467 C C . ARG A 1 320 ? 32.626 4.875 -1.227 1.00 94.75 320 ARG A C 1
ATOM 2469 O O . ARG A 1 320 ? 31.965 5.319 -2.161 1.00 94.75 320 ARG A O 1
ATOM 2476 N N . SER A 1 321 ? 32.358 3.695 -0.672 1.00 91.88 321 SER A N 1
ATOM 2477 C CA . SER A 1 321 ? 31.173 2.933 -1.073 1.00 91.88 321 SER A CA 1
ATOM 2478 C C . SER A 1 321 ? 29.894 3.678 -0.690 1.00 91.88 321 SER A C 1
ATOM 2480 O O . SER A 1 321 ? 29.818 4.290 0.379 1.00 91.88 321 SER A O 1
ATOM 2482 N N . ILE A 1 322 ? 28.867 3.578 -1.535 1.00 91.31 322 ILE A N 1
ATOM 2483 C CA . ILE A 1 322 ? 27.557 4.184 -1.268 1.00 91.31 322 ILE A CA 1
ATOM 2484 C C . ILE A 1 322 ? 26.969 3.680 0.051 1.00 91.31 322 ILE A C 1
ATOM 2486 O O . ILE A 1 322 ? 26.495 4.490 0.837 1.00 91.31 322 ILE A O 1
ATOM 2490 N N . ASP A 1 323 ? 27.102 2.389 0.366 1.00 91.06 323 ASP A N 1
ATOM 2491 C CA . ASP A 1 323 ? 26.661 1.833 1.654 1.00 91.06 323 ASP A CA 1
ATOM 2492 C C . ASP A 1 323 ? 27.295 2.533 2.861 1.00 91.06 323 ASP A C 1
ATOM 2494 O O . ASP A 1 323 ? 26.672 2.638 3.919 1.00 91.06 323 ASP A O 1
ATOM 2498 N N . SER A 1 324 ? 28.546 2.990 2.736 1.00 94.25 324 SER A N 1
ATOM 2499 C CA . SER A 1 324 ? 29.195 3.735 3.809 1.00 94.25 324 SER A CA 1
ATOM 2500 C C . SER A 1 324 ? 28.630 5.142 3.940 1.00 94.25 324 SER A C 1
ATOM 2502 O O . SER A 1 324 ? 28.432 5.575 5.066 1.00 94.25 324 SER A O 1
ATOM 2504 N N . VAL A 1 325 ? 28.379 5.836 2.830 1.00 95.56 325 VAL A N 1
ATOM 2505 C CA . VAL A 1 325 ? 27.834 7.201 2.840 1.00 95.56 325 VAL A CA 1
ATOM 2506 C C . VAL A 1 325 ? 26.363 7.194 3.276 1.00 95.56 325 VAL A C 1
ATOM 2508 O O . VAL A 1 325 ? 25.957 8.009 4.094 1.00 95.56 325 VAL A O 1
ATOM 2511 N N . ILE A 1 326 ? 25.563 6.210 2.847 1.00 93.19 326 ILE A N 1
ATOM 2512 C CA . ILE A 1 326 ? 24.170 6.042 3.302 1.00 93.19 326 ILE A CA 1
ATOM 2513 C C . ILE A 1 326 ? 24.087 5.935 4.827 1.00 93.19 326 ILE A C 1
ATOM 2515 O O . ILE A 1 326 ? 23.151 6.466 5.416 1.00 93.19 326 ILE A O 1
ATOM 2519 N N . LYS A 1 327 ? 25.042 5.263 5.483 1.00 94.00 327 LYS A N 1
ATOM 2520 C CA . LYS A 1 327 ? 25.058 5.165 6.952 1.00 94.00 327 LYS A CA 1
ATOM 2521 C C . LYS A 1 327 ? 25.227 6.524 7.625 1.00 94.00 327 LYS A C 1
ATOM 2523 O O . LYS A 1 327 ? 24.617 6.731 8.670 1.00 94.00 327 LYS A O 1
ATOM 2528 N N . ASP A 1 328 ? 25.987 7.429 7.017 1.00 96.62 328 ASP A N 1
ATOM 2529 C CA . ASP A 1 328 ? 26.196 8.785 7.531 1.00 96.62 328 ASP A CA 1
ATOM 2530 C C . ASP A 1 328 ? 24.943 9.657 7.326 1.00 96.62 328 ASP A C 1
ATOM 2532 O O . ASP A 1 328 ? 24.626 10.490 8.170 1.00 96.62 328 ASP A O 1
ATOM 2536 N N . HIS A 1 329 ? 24.175 9.399 6.260 1.00 95.75 329 HIS A N 1
ATOM 2537 C CA . HIS A 1 329 ? 22.957 10.140 5.899 1.00 95.75 329 HIS A CA 1
ATOM 2538 C C . HIS A 1 329 ? 21.645 9.423 6.259 1.00 95.75 329 HIS A C 1
ATOM 2540 O O . HIS A 1 329 ? 20.569 9.824 5.810 1.00 95.75 329 HIS A O 1
ATOM 2546 N N . ILE A 1 330 ? 21.684 8.349 7.056 1.00 92.19 330 ILE A N 1
ATOM 2547 C CA . ILE A 1 330 ? 20.495 7.513 7.288 1.00 92.19 330 ILE A CA 1
ATOM 2548 C C . ILE A 1 330 ? 19.357 8.291 7.961 1.00 92.19 330 ILE A C 1
ATOM 2550 O O . ILE A 1 330 ? 18.192 8.070 7.637 1.00 92.19 330 ILE A O 1
ATOM 2554 N N . SER A 1 331 ? 19.677 9.226 8.862 1.00 90.56 331 SER A N 1
ATOM 2555 C CA . SER A 1 331 ? 18.682 10.091 9.503 1.00 90.56 331 SER A CA 1
ATOM 2556 C C . SER A 1 331 ? 18.017 11.024 8.497 1.00 90.56 331 SER A C 1
ATOM 2558 O O . SER A 1 331 ? 16.794 11.086 8.457 1.00 90.56 331 SER A O 1
ATOM 2560 N N . GLU A 1 332 ? 18.798 11.671 7.628 1.00 94.25 332 GLU A N 1
ATOM 2561 C CA . GLU A 1 332 ? 18.280 12.554 6.578 1.00 94.25 332 GLU A CA 1
ATOM 2562 C C . GLU A 1 332 ? 17.397 11.790 5.593 1.00 94.25 332 GLU A C 1
ATOM 2564 O O . GLU A 1 332 ? 16.342 12.277 5.198 1.00 94.25 332 GLU A O 1
ATOM 2569 N N . PHE A 1 333 ? 17.789 10.564 5.237 1.00 90.50 333 PHE A N 1
ATOM 2570 C CA . PHE A 1 333 ? 16.996 9.694 4.376 1.00 90.50 333 PHE A CA 1
ATOM 2571 C C . PHE A 1 333 ? 15.655 9.329 5.025 1.00 90.50 333 PHE A C 1
ATOM 2573 O O . PHE A 1 333 ? 14.608 9.409 4.384 1.00 90.50 333 PHE A O 1
ATOM 2580 N N . VAL A 1 334 ? 15.669 8.964 6.311 1.00 87.50 334 VAL A N 1
ATOM 2581 C CA . VAL A 1 334 ? 14.452 8.664 7.079 1.00 87.50 334 VAL A CA 1
ATOM 2582 C C . VAL A 1 334 ? 13.560 9.900 7.210 1.00 87.50 334 VAL A C 1
ATOM 2584 O O . VAL A 1 334 ? 12.344 9.788 7.054 1.00 87.50 334 VAL A O 1
ATOM 2587 N N . ASP A 1 335 ? 14.132 11.073 7.463 1.00 88.25 335 ASP A N 1
ATOM 2588 C CA . ASP A 1 335 ? 13.378 12.319 7.602 1.00 88.25 335 ASP A CA 1
ATOM 2589 C C . ASP A 1 335 ? 12.793 12.778 6.263 1.00 88.25 335 ASP A C 1
ATOM 2591 O O . ASP A 1 335 ? 11.621 13.158 6.201 1.00 88.25 335 ASP A O 1
ATOM 2595 N N . ALA A 1 336 ? 13.549 12.643 5.171 1.00 91.06 336 ALA A N 1
ATOM 2596 C CA . ALA A 1 336 ? 13.057 12.860 3.818 1.00 91.06 336 ALA A CA 1
ATOM 2597 C C . ALA A 1 336 ? 11.901 11.906 3.491 1.00 91.06 336 ALA A C 1
ATOM 2599 O O . ALA A 1 336 ? 10.846 12.355 3.051 1.00 91.06 336 ALA A O 1
ATOM 2600 N N . MET A 1 337 ? 12.044 10.609 3.781 1.00 87.25 337 MET A N 1
ATOM 2601 C CA . MET A 1 337 ? 10.962 9.636 3.610 1.00 87.25 337 MET A CA 1
ATOM 2602 C C . MET A 1 337 ? 9.711 10.000 4.415 1.00 87.25 337 MET A C 1
ATOM 2604 O O . MET A 1 337 ? 8.605 9.907 3.888 1.00 87.25 337 MET A O 1
ATOM 2608 N N . LYS A 1 338 ? 9.859 10.415 5.679 1.00 83.94 338 LYS A N 1
ATOM 2609 C CA . LYS A 1 338 ? 8.727 10.850 6.513 1.00 83.94 338 LYS A CA 1
ATOM 2610 C C . LYS A 1 338 ? 8.055 12.094 5.942 1.00 83.94 338 LYS A C 1
ATOM 2612 O O . LYS A 1 338 ? 6.830 12.150 5.913 1.00 83.94 338 LYS A O 1
ATOM 2617 N N . SER A 1 339 ? 8.841 13.068 5.485 1.00 87.12 339 SER A N 1
ATOM 2618 C CA . SER A 1 339 ? 8.335 14.295 4.868 1.00 87.12 339 SER A CA 1
ATOM 2619 C C . SER A 1 339 ? 7.546 13.994 3.593 1.00 87.12 339 SER A C 1
ATOM 2621 O O . SER A 1 339 ? 6.407 14.436 3.460 1.00 87.12 339 SER A O 1
ATOM 2623 N N . GLU A 1 340 ? 8.092 13.160 2.702 1.00 86.81 340 GLU A N 1
ATOM 2624 C CA . GLU A 1 340 ? 7.405 12.729 1.478 1.00 86.81 340 GLU A CA 1
ATOM 2625 C C . GLU A 1 340 ? 6.148 11.922 1.792 1.00 86.81 340 GLU A C 1
ATOM 2627 O O . GLU A 1 340 ? 5.103 12.150 1.189 1.00 86.81 340 GLU A O 1
ATOM 2632 N N . ALA A 1 341 ? 6.213 11.010 2.765 1.00 82.69 341 ALA A N 1
ATOM 2633 C CA . ALA A 1 341 ? 5.048 10.255 3.193 1.00 82.69 341 ALA A CA 1
ATOM 2634 C C . ALA A 1 341 ? 3.966 11.196 3.741 1.00 82.69 341 ALA A C 1
ATOM 2636 O O . ALA A 1 341 ? 2.816 11.061 3.344 1.00 82.69 341 ALA A O 1
ATOM 2637 N N . LYS A 1 342 ? 4.334 12.193 4.562 1.00 82.75 342 LYS A N 1
ATOM 2638 C CA . LYS A 1 342 ? 3.432 13.221 5.110 1.00 82.75 342 LYS A CA 1
ATOM 2639 C C . LYS A 1 342 ? 2.816 14.102 4.021 1.00 82.75 342 LYS A C 1
ATOM 2641 O O . LYS A 1 342 ? 1.621 14.380 4.093 1.00 82.75 342 LYS A O 1
ATOM 2646 N N . ALA A 1 343 ? 3.599 14.513 3.024 1.00 82.69 343 ALA A N 1
ATOM 2647 C CA . ALA A 1 343 ? 3.130 15.283 1.872 1.00 82.69 343 ALA A CA 1
ATOM 2648 C C . ALA A 1 343 ? 2.213 14.456 0.957 1.00 82.69 343 ALA A C 1
ATOM 2650 O O . ALA A 1 343 ? 1.262 14.990 0.391 1.00 82.69 343 ALA A O 1
ATOM 2651 N N . ALA A 1 344 ? 2.473 13.151 0.859 1.00 78.25 344 ALA A N 1
ATOM 2652 C CA . ALA A 1 344 ? 1.651 12.189 0.138 1.00 78.25 344 ALA A CA 1
ATOM 2653 C C . ALA A 1 344 ? 0.414 11.735 0.923 1.00 78.25 344 ALA A C 1
ATOM 2655 O O . ALA A 1 344 ? -0.437 11.049 0.356 1.00 78.25 344 ALA A O 1
ATOM 2656 N N . VAL A 1 345 ? 0.282 12.099 2.208 1.00 76.38 345 VAL A N 1
ATOM 2657 C CA . VAL A 1 345 ? -0.975 11.907 2.938 1.00 76.38 345 VAL A CA 1
ATOM 2658 C C . VAL A 1 345 ? -2.012 12.870 2.398 1.00 76.38 345 VAL A C 1
ATOM 2660 O O . VAL A 1 345 ? -2.288 13.942 2.941 1.00 76.38 345 VAL A O 1
ATOM 2663 N N . GLU A 1 346 ? -2.635 12.401 1.338 1.00 71.94 346 GLU A N 1
ATOM 2664 C CA . GLU A 1 346 ? -3.987 12.735 0.948 1.00 71.94 346 GLU A CA 1
ATOM 2665 C C . GLU A 1 346 ? -4.919 12.363 2.110 1.00 71.94 346 GLU A C 1
ATOM 2667 O O . GLU A 1 346 ? -4.590 11.492 2.913 1.00 71.94 346 GLU A O 1
ATOM 2672 N N . GLY A 1 347 ? -6.050 13.043 2.267 1.00 84.06 347 GLY A N 1
ATOM 2673 C CA . GLY A 1 347 ? -7.009 12.707 3.315 1.00 84.06 347 GLY A CA 1
ATOM 2674 C C . GLY A 1 347 ? -7.502 13.892 4.121 1.00 84.06 347 GLY A C 1
ATOM 2675 O O . GLY A 1 347 ? -7.350 15.049 3.735 1.00 84.06 347 GLY A O 1
ATOM 2676 N N . GLU A 1 348 ? -8.143 13.594 5.248 1.00 87.50 348 GLU A N 1
ATOM 2677 C CA . GLU A 1 348 ? -8.701 14.632 6.109 1.00 87.50 348 GLU A CA 1
ATOM 2678 C C . GLU A 1 348 ? -7.613 15.605 6.582 1.00 87.50 348 GLU A C 1
ATOM 2680 O O . GLU A 1 348 ? -6.471 15.217 6.869 1.00 87.50 348 GLU A O 1
ATOM 2685 N N . ALA A 1 349 ? -7.985 16.885 6.664 1.00 88.81 349 ALA A N 1
ATOM 2686 C CA . ALA A 1 349 ? -7.152 17.904 7.283 1.00 88.81 349 ALA A CA 1
ATOM 2687 C C . ALA A 1 349 ? -6.850 17.522 8.738 1.00 88.81 349 ALA A C 1
ATOM 2689 O O . ALA A 1 349 ? -7.622 16.801 9.378 1.00 88.81 349 ALA A O 1
ATOM 2690 N N . LEU A 1 350 ? -5.717 18.002 9.248 1.00 88.56 350 LEU A N 1
ATOM 2691 C CA . LEU A 1 350 ? -5.399 17.846 10.660 1.00 88.56 350 LEU A CA 1
ATOM 2692 C C . LEU A 1 350 ? -6.468 18.543 11.499 1.00 88.56 350 LEU A C 1
ATOM 2694 O O . LEU A 1 350 ? -6.854 19.675 11.205 1.00 88.56 350 LEU A O 1
ATOM 2698 N N . ASN A 1 351 ? -6.938 17.859 12.537 1.00 89.81 351 ASN A N 1
ATOM 2699 C CA . ASN A 1 351 ? -7.822 18.486 13.507 1.00 89.81 351 ASN A CA 1
ATOM 2700 C C . ASN A 1 351 ? -7.051 19.544 14.298 1.00 89.81 351 ASN A C 1
ATOM 2702 O O . ASN A 1 351 ? -5.887 19.338 14.654 1.00 89.81 351 ASN A O 1
ATOM 2706 N N . GLU A 1 352 ? -7.728 20.636 14.640 1.00 89.75 352 GLU A N 1
ATOM 2707 C CA . GLU A 1 352 ? -7.227 21.554 15.657 1.00 89.75 352 GLU A CA 1
ATOM 2708 C C . GLU A 1 352 ? -7.101 20.799 16.985 1.00 89.75 352 GLU A C 1
ATOM 2710 O O . GLU A 1 352 ? -8.049 20.165 17.462 1.00 89.75 352 GLU A O 1
ATOM 2715 N N . GLN A 1 353 ? -5.896 20.815 17.551 1.00 88.62 353 GLN A N 1
ATOM 2716 C CA . GLN A 1 353 ? -5.621 20.148 18.815 1.00 88.62 353 GLN A CA 1
ATOM 2717 C C . GLN A 1 353 ? -6.142 21.026 19.963 1.00 88.62 353 GLN A C 1
ATOM 2719 O O . GLN A 1 353 ? -5.878 22.230 19.962 1.00 88.62 353 GLN A O 1
ATOM 2724 N N . PRO A 1 354 ? -6.863 20.464 20.950 1.00 88.50 354 PRO A N 1
ATOM 2725 C CA . PRO A 1 354 ? -7.286 21.231 22.112 1.00 88.50 354 PRO A CA 1
ATOM 2726 C C . PRO A 1 354 ? -6.067 21.701 22.913 1.00 88.50 354 PRO A C 1
ATOM 2728 O O . PRO A 1 354 ? -5.146 20.919 23.161 1.00 88.50 354 PRO A O 1
ATOM 2731 N N . ASP A 1 355 ? -6.097 22.953 23.369 1.00 90.56 355 ASP A N 1
ATOM 2732 C CA . ASP A 1 355 ? -5.152 23.456 24.368 1.00 90.56 355 ASP A CA 1
ATOM 2733 C C . ASP A 1 355 ? -5.565 22.937 25.754 1.00 90.56 355 ASP A C 1
ATOM 2735 O O . ASP A 1 355 ? -6.302 23.576 26.505 1.00 90.56 355 ASP A O 1
ATOM 2739 N N . ASP A 1 356 ? -5.187 21.691 26.035 1.00 92.94 356 ASP A N 1
ATOM 2740 C CA . ASP A 1 356 ? -5.497 20.994 27.279 1.00 92.94 356 ASP A CA 1
ATOM 2741 C C . ASP A 1 356 ? -4.205 20.775 28.086 1.00 92.94 356 ASP A C 1
ATOM 2743 O O . ASP A 1 356 ? -3.379 19.936 27.705 1.00 92.94 356 ASP A O 1
ATOM 2747 N N . PRO A 1 357 ? -4.023 21.479 29.222 1.00 94.88 357 PRO A N 1
ATOM 2748 C CA . PRO A 1 357 ? -2.838 21.344 30.064 1.00 94.88 357 PRO A CA 1
ATOM 2749 C C . PRO A 1 357 ? -2.564 19.914 30.534 1.00 94.88 357 PRO A C 1
ATOM 2751 O O . PRO A 1 357 ? -1.404 19.570 30.755 1.00 94.88 357 PRO A O 1
ATOM 2754 N N . ALA A 1 358 ? -3.594 19.064 30.646 1.00 94.94 358 ALA A N 1
ATOM 2755 C CA . ALA A 1 358 ? -3.420 17.664 31.024 1.00 94.94 358 ALA A CA 1
ATOM 2756 C C . ALA A 1 358 ? -2.594 16.885 29.989 1.00 94.94 358 ALA A C 1
ATOM 2758 O O . ALA A 1 358 ? -1.952 15.903 30.333 1.00 94.94 358 ALA A O 1
ATOM 2759 N N . LEU A 1 359 ? -2.541 17.331 28.729 1.00 95.19 359 LEU A N 1
ATOM 2760 C CA . LEU A 1 359 ? -1.715 16.692 27.699 1.00 95.19 359 LEU A CA 1
ATOM 2761 C C . LEU A 1 359 ? -0.211 16.935 27.906 1.00 95.19 359 LEU A C 1
ATOM 2763 O O . LEU A 1 359 ? 0.612 16.246 27.304 1.00 95.19 359 LEU A O 1
ATOM 2767 N N . ASN A 1 360 ? 0.168 17.879 28.767 1.00 96.38 360 ASN A N 1
ATOM 2768 C CA . ASN A 1 360 ? 1.564 18.129 29.123 1.00 96.38 360 ASN A CA 1
ATOM 2769 C C . ASN A 1 360 ? 2.037 17.281 30.315 1.00 96.38 360 ASN A C 1
ATOM 2771 O O . ASN A 1 360 ? 3.193 17.398 30.724 1.00 96.38 360 ASN A O 1
ATOM 2775 N N . GLU A 1 361 ? 1.173 16.423 30.868 1.00 96.75 361 GLU A N 1
ATOM 2776 C CA . GLU A 1 361 ? 1.557 15.473 31.908 1.00 96.75 361 GLU A CA 1
ATOM 2777 C C . GLU A 1 361 ? 2.628 14.507 31.386 1.00 96.75 361 GLU A C 1
ATOM 2779 O O . GLU A 1 361 ? 2.551 14.001 30.258 1.00 96.75 361 GLU A O 1
ATOM 2784 N N . LYS A 1 362 ? 3.652 14.282 32.217 1.00 97.44 362 LYS A N 1
ATOM 2785 C CA . LYS A 1 362 ? 4.723 13.335 31.919 1.00 97.44 362 LYS A CA 1
ATOM 2786 C C . LYS A 1 362 ? 4.227 11.912 32.107 1.00 97.44 362 LYS A C 1
ATOM 2788 O O . LYS A 1 362 ? 3.636 11.591 33.133 1.00 97.44 362 LYS A O 1
ATOM 2793 N N . ILE A 1 363 ? 4.542 11.061 31.145 1.00 96.75 363 ILE A N 1
ATOM 2794 C CA . ILE A 1 363 ? 4.208 9.642 31.159 1.00 96.75 363 ILE A CA 1
ATOM 2795 C C . ILE A 1 363 ? 5.432 8.820 30.763 1.00 96.75 363 ILE A C 1
ATOM 2797 O O . ILE A 1 363 ? 6.300 9.287 30.026 1.00 96.75 363 ILE A O 1
ATOM 2801 N N . ASP A 1 364 ? 5.456 7.582 31.240 1.00 94.81 364 ASP A N 1
ATOM 2802 C CA . ASP A 1 364 ? 6.440 6.566 30.877 1.00 94.81 364 ASP A CA 1
ATOM 2803 C C . ASP A 1 364 ? 5.716 5.500 30.046 1.00 94.81 364 ASP A C 1
ATOM 2805 O O . ASP A 1 364 ? 4.830 4.801 30.554 1.00 94.81 364 ASP A O 1
ATOM 2809 N N . ILE A 1 365 ? 6.014 5.430 28.746 1.00 91.81 365 ILE A N 1
ATOM 2810 C CA . ILE A 1 365 ? 5.424 4.427 27.854 1.00 91.81 365 ILE A CA 1
ATOM 2811 C C . ILE A 1 365 ? 6.327 3.194 27.852 1.00 91.81 365 ILE A C 1
ATOM 2813 O O . ILE A 1 365 ? 7.402 3.187 27.251 1.00 91.81 365 ILE A O 1
ATOM 2817 N N . LYS A 1 366 ? 5.855 2.121 28.488 1.00 88.06 366 LYS A N 1
ATOM 2818 C CA . LYS A 1 366 ? 6.579 0.848 28.575 1.00 88.06 366 LYS A CA 1
ATOM 2819 C C . LYS A 1 366 ? 6.130 -0.137 27.500 1.00 88.06 366 LYS A C 1
ATOM 2821 O O . LYS A 1 366 ? 4.983 -0.134 27.063 1.00 88.06 366 LYS A O 1
ATOM 2826 N N . GLY A 1 367 ? 7.032 -1.052 27.152 1.00 82.12 367 GLY A N 1
ATOM 2827 C CA . GLY A 1 367 ? 6.738 -2.213 26.313 1.00 82.12 367 GLY A CA 1
ATOM 2828 C C . GLY A 1 367 ? 7.310 -2.131 24.901 1.00 82.12 367 GLY A C 1
ATOM 2829 O O . GLY A 1 367 ? 8.024 -1.201 24.536 1.00 82.12 367 GLY A O 1
ATOM 2830 N N . ASP A 1 368 ? 7.022 -3.164 24.114 1.00 78.62 368 ASP A N 1
ATOM 2831 C CA . ASP A 1 368 ? 7.485 -3.282 22.735 1.00 78.62 368 ASP A CA 1
ATOM 2832 C C . ASP A 1 368 ? 6.500 -2.591 21.782 1.00 78.62 368 ASP A C 1
ATOM 2834 O O . ASP A 1 368 ? 5.503 -3.162 21.328 1.00 78.62 368 ASP A O 1
ATOM 2838 N N . ILE A 1 369 ? 6.763 -1.315 21.517 1.00 83.69 369 ILE A N 1
ATOM 2839 C CA . ILE A 1 369 ? 5.870 -0.408 20.795 1.00 83.69 369 ILE A CA 1
ATOM 2840 C C . ILE A 1 369 ? 6.133 -0.516 19.284 1.00 83.69 369 ILE A C 1
ATOM 2842 O O . ILE A 1 369 ? 6.626 0.398 18.624 1.00 83.69 369 ILE A O 1
ATOM 2846 N N . ASN A 1 370 ? 5.842 -1.693 18.732 1.00 85.56 370 ASN A N 1
ATOM 2847 C CA . ASN A 1 370 ? 6.112 -2.010 17.324 1.00 85.56 370 ASN A CA 1
ATOM 2848 C C . ASN A 1 370 ? 4.947 -1.705 16.371 1.00 85.56 370 ASN A C 1
ATOM 2850 O O . ASN A 1 370 ? 5.107 -1.838 15.156 1.00 85.56 370 ASN A O 1
ATOM 2854 N N . ASP A 1 371 ? 3.769 -1.370 16.898 1.00 90.44 371 ASP A N 1
ATOM 2855 C CA . ASP A 1 371 ? 2.586 -1.033 16.112 1.00 90.44 371 ASP A CA 1
ATOM 2856 C C . ASP A 1 371 ? 1.712 0.011 16.819 1.00 90.44 371 ASP A C 1
ATOM 2858 O O . ASP A 1 371 ? 1.774 0.168 18.039 1.00 90.44 371 ASP A O 1
ATOM 2862 N N . LEU A 1 372 ? 0.888 0.725 16.045 1.00 93.12 372 LEU A N 1
ATOM 2863 C CA . LEU A 1 372 ? -0.001 1.767 16.562 1.00 93.12 372 LEU A CA 1
ATOM 2864 C C . LEU A 1 372 ? -0.922 1.274 17.695 1.00 93.12 372 LEU A C 1
ATOM 2866 O O . LEU A 1 372 ? -1.006 1.966 18.708 1.00 93.12 372 LEU A O 1
ATOM 2870 N N . PRO A 1 373 ? -1.580 0.102 17.607 1.00 94.81 373 PRO A N 1
ATOM 2871 C CA . PRO A 1 373 ? -2.384 -0.387 18.720 1.00 94.81 373 PRO A CA 1
ATOM 2872 C C . PRO A 1 373 ? -1.586 -0.559 20.013 1.00 94.81 373 PRO A C 1
ATOM 2874 O O . PRO A 1 373 ? -2.084 -0.198 21.070 1.00 94.81 373 PRO A O 1
ATOM 2877 N N . ALA A 1 374 ? -0.354 -1.076 19.962 1.00 93.81 374 ALA A N 1
ATOM 2878 C CA . ALA A 1 374 ? 0.491 -1.194 21.149 1.00 93.81 374 ALA A CA 1
ATOM 2879 C C . ALA A 1 374 ? 0.794 0.183 21.758 1.00 93.81 374 ALA A C 1
ATOM 2881 O O . ALA A 1 374 ? 0.680 0.337 22.971 1.00 93.81 374 ALA A O 1
ATOM 2882 N N . VAL A 1 375 ? 1.084 1.192 20.923 1.00 94.56 375 VAL A N 1
ATOM 2883 C CA . VAL A 1 375 ? 1.247 2.590 21.371 1.00 94.56 375 VAL A CA 1
ATOM 2884 C C . VAL A 1 375 ? -0.010 3.073 22.089 1.00 94.56 375 VAL A C 1
ATOM 2886 O O . VAL A 1 375 ? 0.070 3.618 23.181 1.00 94.56 375 VAL A O 1
ATOM 2889 N N . GLN A 1 376 ? -1.172 2.891 21.464 1.00 96.25 376 GLN A N 1
ATOM 2890 C CA . GLN A 1 376 ? -2.456 3.392 21.945 1.00 96.25 376 GLN A CA 1
ATOM 2891 C C . GLN A 1 376 ? -2.860 2.759 23.276 1.00 96.25 376 GLN A C 1
ATOM 2893 O O . GLN A 1 376 ? -3.342 3.457 24.166 1.00 96.25 376 GLN A O 1
ATOM 2898 N N . LEU A 1 377 ? -2.645 1.450 23.423 1.00 96.19 377 LEU A N 1
ATOM 2899 C CA . LEU A 1 377 ? -2.912 0.738 24.668 1.00 96.19 377 LEU A CA 1
ATOM 2900 C C . LEU A 1 377 ? -1.964 1.190 25.783 1.00 96.19 377 LEU A C 1
ATOM 2902 O O . LEU A 1 377 ? -2.430 1.481 26.881 1.00 96.19 377 LEU A O 1
ATOM 2906 N N . ALA A 1 378 ? -0.665 1.310 25.491 1.00 95.31 378 ALA A N 1
ATOM 2907 C CA . ALA A 1 378 ? 0.316 1.777 26.466 1.00 95.31 378 ALA A CA 1
ATOM 2908 C C . ALA A 1 378 ? 0.066 3.242 26.868 1.00 95.31 378 ALA A C 1
ATOM 2910 O O . ALA A 1 378 ? 0.169 3.591 28.039 1.00 95.31 378 ALA A O 1
ATOM 2911 N N . LEU A 1 379 ? -0.353 4.091 25.922 1.00 96.38 379 LEU A N 1
ATOM 2912 C CA . LEU A 1 379 ? -0.791 5.457 26.204 1.00 96.38 379 LEU A CA 1
ATOM 2913 C C . LEU A 1 379 ? -2.008 5.474 27.137 1.00 96.38 379 LEU A C 1
ATOM 2915 O O . LEU A 1 379 ? -2.010 6.224 28.110 1.00 96.38 379 LEU A O 1
ATOM 2919 N N . ALA A 1 380 ? -3.024 4.653 26.859 1.00 96.94 380 ALA A N 1
ATOM 2920 C CA . ALA A 1 380 ? -4.222 4.567 27.690 1.00 96.94 380 ALA A CA 1
ATOM 2921 C C . ALA A 1 380 ? -3.892 4.154 29.132 1.00 96.94 380 ALA A C 1
ATOM 2923 O O . ALA A 1 380 ? -4.415 4.738 30.081 1.00 96.94 380 ALA A O 1
ATOM 2924 N N . GLU A 1 381 ? -2.999 3.175 29.291 1.00 96.19 381 GLU A N 1
ATOM 2925 C CA . GLU A 1 381 ? -2.544 2.682 30.591 1.00 96.19 381 GLU A CA 1
ATOM 2926 C C . GLU A 1 381 ? -1.736 3.742 31.351 1.00 96.19 381 GLU A C 1
ATOM 2928 O O . GLU A 1 381 ? -2.102 4.105 32.471 1.00 96.19 381 GLU A O 1
ATOM 2933 N N . SER A 1 382 ? -0.683 4.286 30.734 1.00 95.69 382 SER A N 1
ATOM 2934 C CA . SER A 1 382 ? 0.223 5.236 31.390 1.00 95.69 382 SER A CA 1
ATOM 2935 C C . SER A 1 382 ? -0.452 6.566 31.720 1.00 95.69 382 SER A C 1
ATOM 2937 O O . SER A 1 382 ? -0.205 7.123 32.786 1.00 95.69 382 SER A O 1
ATOM 2939 N N . ALA A 1 383 ? -1.324 7.064 30.839 1.00 96.25 383 ALA A N 1
ATOM 2940 C CA . ALA A 1 383 ? -2.041 8.321 31.050 1.00 96.25 383 ALA A CA 1
ATOM 2941 C C . ALA A 1 383 ? -3.351 8.154 31.837 1.00 96.25 383 ALA A C 1
ATOM 2943 O O . ALA A 1 383 ? -3.945 9.147 32.244 1.00 96.25 383 ALA A O 1
ATOM 2944 N N . LYS A 1 384 ? -3.837 6.917 32.029 1.00 96.56 384 LYS A N 1
ATOM 2945 C CA . LYS A 1 384 ? -5.174 6.621 32.582 1.00 96.56 384 LYS A CA 1
ATOM 2946 C C . LYS A 1 384 ? -6.297 7.343 31.822 1.00 96.56 384 LYS A C 1
ATOM 2948 O O . LYS A 1 384 ? -7.265 7.817 32.416 1.00 96.56 384 LYS A O 1
ATOM 2953 N N . ILE A 1 385 ? -6.162 7.432 30.499 1.00 96.56 385 ILE A N 1
ATOM 2954 C CA . ILE A 1 385 ? -7.132 8.069 29.599 1.00 96.56 385 ILE A CA 1
ATOM 2955 C C . ILE A 1 385 ? -7.754 6.993 28.713 1.00 96.56 385 ILE A C 1
ATOM 2957 O O . ILE A 1 385 ? -7.058 6.116 28.209 1.00 96.56 385 ILE A O 1
ATOM 2961 N N . GLY A 1 386 ? -9.070 7.063 28.498 1.00 98.00 386 GLY A N 1
ATOM 2962 C CA . GLY A 1 386 ? -9.738 6.146 27.579 1.00 98.00 386 GLY A CA 1
ATOM 2963 C C . GLY A 1 386 ? -9.262 6.361 26.142 1.00 98.00 386 GLY A C 1
ATOM 2964 O O . GLY A 1 386 ? -9.109 7.498 25.711 1.00 98.00 386 GLY A O 1
ATOM 2965 N N . VAL A 1 387 ? -9.071 5.293 25.381 1.00 98.56 387 VAL A N 1
ATOM 2966 C CA . VAL A 1 387 ? -8.672 5.329 23.973 1.00 98.56 387 VAL A CA 1
ATOM 2967 C C . VAL A 1 387 ? -9.651 4.512 23.141 1.00 98.56 387 VAL A C 1
ATOM 2969 O O . VAL A 1 387 ? -9.959 3.366 23.467 1.00 98.56 387 VAL A O 1
ATOM 2972 N N . VAL A 1 388 ? -10.122 5.100 22.043 1.00 98.69 388 VAL A N 1
ATOM 2973 C CA . VAL A 1 388 ? -10.915 4.434 21.005 1.00 98.69 388 VAL A CA 1
ATOM 2974 C C . VAL A 1 388 ? -10.323 4.807 19.650 1.00 98.69 388 VAL A C 1
ATOM 2976 O O . VAL A 1 388 ? -10.225 5.982 19.313 1.00 98.69 388 VAL A O 1
ATOM 2979 N N . SER A 1 389 ? -9.934 3.814 18.860 1.00 98.56 389 SER A N 1
ATOM 2980 C CA . SER A 1 389 ? -9.313 4.000 17.548 1.00 98.56 389 SER A CA 1
ATOM 2981 C C . SER A 1 389 ? -9.923 3.064 16.521 1.00 98.56 389 SER A C 1
ATOM 2983 O O . SER A 1 389 ? -10.242 1.914 16.837 1.00 98.56 389 SER A O 1
ATOM 2985 N N . ASP A 1 390 ? -10.014 3.513 15.270 1.00 98.06 390 ASP A N 1
ATOM 2986 C CA . ASP A 1 390 ? -10.116 2.567 14.162 1.00 98.06 390 ASP A CA 1
ATOM 2987 C C . ASP A 1 390 ? -8.816 1.751 14.041 1.00 98.06 390 ASP A C 1
ATOM 2989 O O . ASP A 1 390 ? -7.788 2.072 14.650 1.00 98.06 390 ASP A O 1
ATOM 2993 N N . TYR A 1 391 ? -8.880 0.639 13.315 1.00 96.19 391 TYR A N 1
ATOM 2994 C CA . TYR A 1 391 ? -7.729 -0.219 13.080 1.00 96.19 391 TYR A CA 1
ATOM 2995 C C . TYR A 1 391 ? -7.592 -0.527 11.592 1.00 96.19 391 TYR A C 1
ATOM 2997 O O . TYR A 1 391 ? -8.491 -1.099 10.965 1.00 96.19 391 TYR A O 1
ATOM 3005 N N . PHE A 1 392 ? -6.411 -0.224 11.064 1.00 93.38 392 PHE A N 1
ATOM 3006 C CA . PHE A 1 392 ? -5.945 -0.675 9.763 1.00 93.38 392 PHE A CA 1
ATOM 3007 C C . PHE A 1 392 ? -4.631 -1.429 9.953 1.00 93.38 392 PHE A C 1
ATOM 3009 O O . PHE A 1 392 ? -3.723 -0.946 10.631 1.00 93.38 392 PHE A O 1
ATOM 3016 N N . GLY A 1 393 ? -4.525 -2.620 9.359 1.00 86.06 393 GLY A N 1
ATOM 3017 C CA . GLY A 1 393 ? -3.260 -3.352 9.332 1.00 86.06 393 GLY A CA 1
ATOM 3018 C C . GLY A 1 393 ? -2.190 -2.494 8.658 1.00 86.06 393 GLY A C 1
ATOM 3019 O O . GLY A 1 393 ? -2.455 -1.894 7.614 1.00 86.06 393 GLY A O 1
ATOM 3020 N N . SER A 1 394 ? -1.006 -2.398 9.266 1.00 79.62 394 SER A N 1
ATOM 3021 C CA . SER A 1 394 ? 0.092 -1.622 8.692 1.00 79.62 394 SER A CA 1
ATOM 3022 C C . SER A 1 394 ? 0.979 -2.501 7.819 1.00 79.62 394 SER A C 1
ATOM 3024 O O . SER A 1 394 ? 1.525 -3.501 8.285 1.00 79.62 394 SER A O 1
ATOM 3026 N N . VAL A 1 395 ? 1.162 -2.082 6.567 1.00 72.00 395 VAL A N 1
ATOM 3027 C CA . VAL A 1 395 ? 2.115 -2.687 5.626 1.00 72.00 395 VAL A CA 1
ATOM 3028 C C . VAL A 1 395 ? 3.558 -2.351 6.010 1.00 72.00 395 VAL A C 1
ATOM 3030 O O . VAL A 1 395 ? 4.457 -3.175 5.859 1.00 72.00 395 VAL A O 1
ATOM 3033 N N . MET A 1 396 ? 3.783 -1.157 6.562 1.00 70.62 396 MET A N 1
ATOM 3034 C CA . MET A 1 396 ? 5.083 -0.725 7.061 1.00 70.62 396 MET A CA 1
ATOM 3035 C C . MET A 1 396 ? 4.992 -0.454 8.552 1.00 70.62 396 MET A C 1
ATOM 3037 O O . MET A 1 396 ? 4.445 0.554 9.001 1.00 70.62 396 MET A O 1
ATOM 3041 N N . ARG A 1 397 ? 5.555 -1.363 9.346 1.00 70.44 397 ARG A N 1
ATOM 3042 C CA . ARG A 1 397 ? 5.743 -1.143 10.780 1.00 70.44 397 ARG A CA 1
ATOM 3043 C C . ARG A 1 397 ? 6.859 -0.122 10.969 1.00 70.44 397 ARG A C 1
ATOM 3045 O O . ARG A 1 397 ? 8.008 -0.486 11.207 1.00 70.44 397 ARG A O 1
ATOM 3052 N N . MET A 1 398 ? 6.531 1.156 10.799 1.00 69.75 398 MET A N 1
ATOM 3053 C CA . MET A 1 398 ? 7.426 2.226 11.209 1.00 69.75 398 MET A CA 1
ATOM 3054 C C . MET A 1 398 ? 7.512 2.177 12.726 1.00 69.75 398 MET A C 1
ATOM 3056 O O . MET A 1 398 ? 6.531 2.425 13.425 1.00 69.75 398 MET A O 1
ATOM 3060 N N . ARG A 1 399 ? 8.687 1.799 13.234 1.00 76.44 399 ARG A N 1
ATOM 3061 C CA . ARG A 1 399 ? 8.960 1.905 14.662 1.00 76.44 399 ARG A CA 1
ATOM 3062 C C . ARG A 1 399 ? 8.908 3.373 15.029 1.00 76.44 399 ARG A C 1
ATOM 3064 O O . ARG A 1 399 ? 9.713 4.170 14.550 1.00 76.44 399 ARG A O 1
ATOM 3071 N N . MET A 1 400 ? 7.952 3.711 15.877 1.00 80.94 400 MET A N 1
ATOM 3072 C CA . MET A 1 400 ? 7.912 5.027 16.471 1.00 80.94 400 MET A CA 1
ATOM 3073 C C . MET A 1 400 ? 8.979 5.075 17.561 1.00 80.94 400 MET A C 1
ATOM 3075 O O . MET A 1 400 ? 8.918 4.323 18.532 1.00 80.94 400 MET A O 1
ATOM 3079 N N . ALA A 1 401 ? 9.978 5.933 17.382 1.00 79.56 401 ALA A N 1
ATOM 3080 C CA . ALA A 1 401 ? 10.940 6.220 18.431 1.00 79.56 401 ALA A CA 1
ATOM 3081 C C . ALA A 1 401 ? 10.277 7.177 19.427 1.00 79.56 401 ALA A C 1
ATOM 3083 O O . ALA A 1 401 ? 10.116 8.360 19.134 1.00 79.56 401 ALA A O 1
ATOM 3084 N N . LEU A 1 402 ? 9.860 6.654 20.578 1.00 81.81 402 LEU A N 1
ATOM 3085 C CA . LEU A 1 402 ? 9.423 7.477 21.699 1.00 81.81 402 LEU A CA 1
ATOM 3086 C C . LEU A 1 402 ? 10.577 7.625 22.700 1.00 81.81 402 LEU A C 1
ATOM 3088 O O . LEU A 1 402 ? 11.219 6.623 23.025 1.00 81.81 402 LEU A O 1
ATOM 3092 N N . PRO A 1 403 ? 10.853 8.840 23.202 1.00 78.88 403 PRO A N 1
ATOM 3093 C CA . PRO A 1 403 ? 11.717 9.000 24.364 1.00 78.88 403 PRO A CA 1
ATOM 3094 C C . PRO A 1 403 ? 11.059 8.351 25.594 1.00 78.88 403 PRO A C 1
ATOM 3096 O O . PRO A 1 403 ? 9.835 8.367 25.711 1.00 78.88 403 PRO A O 1
ATOM 3099 N N . GLY A 1 404 ? 11.868 7.766 26.490 1.00 76.81 404 GLY A N 1
ATOM 3100 C CA . GLY A 1 404 ? 11.371 7.056 27.681 1.00 76.81 404 GLY A CA 1
ATOM 3101 C C . GLY A 1 404 ? 10.569 7.959 28.623 1.00 76.81 404 GLY A C 1
ATOM 3102 O O . GLY A 1 404 ? 9.434 7.641 28.956 1.00 76.81 404 GLY A O 1
ATOM 3103 N N . ASP A 1 405 ? 11.114 9.134 28.949 1.00 87.25 405 ASP A N 1
ATOM 3104 C CA . ASP A 1 405 ? 10.370 10.205 29.616 1.00 87.25 405 ASP A CA 1
ATOM 3105 C C . ASP A 1 405 ? 9.782 11.138 28.553 1.00 87.25 405 ASP A C 1
ATOM 3107 O O . ASP A 1 405 ? 10.514 11.848 27.857 1.00 87.25 405 ASP A O 1
ATOM 3111 N N . THR A 1 406 ? 8.456 11.153 28.422 1.00 95.25 406 THR A N 1
ATOM 3112 C CA . THR A 1 406 ? 7.755 11.947 27.405 1.00 95.25 406 THR A CA 1
ATOM 3113 C C . THR A 1 406 ? 6.472 12.566 27.961 1.00 95.25 406 THR A C 1
ATOM 3115 O O . THR A 1 406 ? 6.122 12.348 29.118 1.00 95.25 406 THR A O 1
ATOM 3118 N N . THR A 1 407 ? 5.767 13.370 27.164 1.00 96.69 407 THR A N 1
ATOM 3119 C CA . THR A 1 407 ? 4.432 13.888 27.510 1.00 96.69 407 THR A CA 1
ATOM 3120 C C . THR A 1 407 ? 3.350 13.213 26.679 1.00 96.69 407 THR A C 1
ATOM 3122 O O . THR A 1 407 ? 3.620 12.740 25.571 1.00 96.69 407 THR A O 1
ATOM 3125 N N . ILE A 1 408 ? 2.105 13.218 27.169 1.00 96.75 408 ILE A N 1
ATOM 3126 C CA . ILE A 1 408 ? 0.944 12.741 26.396 1.00 96.75 408 ILE A CA 1
ATOM 3127 C C . ILE A 1 408 ? 0.908 13.425 25.023 1.00 96.75 408 ILE A C 1
ATOM 3129 O O . ILE A 1 408 ? 0.798 12.745 24.004 1.00 96.75 408 ILE A O 1
ATOM 3133 N N . LYS A 1 409 ? 1.078 14.752 24.975 1.00 96.25 409 LYS A N 1
ATOM 3134 C CA . LYS A 1 409 ? 1.087 15.527 23.729 1.00 96.25 409 LYS A CA 1
ATOM 3135 C C . LYS A 1 409 ? 2.157 15.035 22.754 1.00 96.25 409 LYS A C 1
ATOM 3137 O O . LYS A 1 409 ? 1.858 14.840 21.584 1.00 96.25 409 LYS A O 1
ATOM 3142 N N . THR A 1 410 ? 3.372 14.775 23.235 1.00 95.31 410 THR A N 1
ATOM 3143 C CA . THR A 1 410 ? 4.476 14.298 22.387 1.00 95.31 410 THR A CA 1
ATOM 3144 C C . THR A 1 410 ? 4.149 12.939 21.765 1.00 95.31 410 THR A C 1
ATOM 3146 O O . THR A 1 410 ? 4.417 12.719 20.587 1.00 95.31 410 THR A O 1
ATOM 3149 N N . VAL A 1 411 ? 3.517 12.034 22.521 1.00 95.81 411 VAL A N 1
ATOM 3150 C CA . VAL A 1 411 ? 3.052 10.741 21.988 1.00 95.81 411 VAL A CA 1
ATOM 3151 C C . VAL A 1 411 ? 1.942 10.936 20.953 1.00 95.81 411 VAL A C 1
ATOM 3153 O O . VAL A 1 411 ? 1.965 10.291 19.908 1.00 95.81 411 VAL A O 1
ATOM 3156 N N . LEU A 1 412 ? 0.988 11.835 21.206 1.00 96.12 412 LEU A N 1
ATOM 3157 C CA . LEU A 1 412 ? -0.100 12.148 20.273 1.00 96.12 412 LEU A CA 1
ATOM 3158 C C . LEU A 1 412 ? 0.406 12.773 18.963 1.00 96.12 412 LEU A C 1
ATOM 3160 O O . LEU A 1 412 ? -0.053 12.392 17.882 1.00 96.12 412 LEU A O 1
ATOM 3164 N N . ASP A 1 413 ? 1.370 13.687 19.043 1.00 93.69 413 ASP A N 1
ATOM 3165 C CA . ASP A 1 413 ? 2.027 14.286 17.878 1.00 93.69 413 ASP A CA 1
ATOM 3166 C C . ASP A 1 413 ? 2.796 13.213 17.094 1.00 93.69 413 ASP A C 1
ATOM 3168 O O . ASP A 1 413 ? 2.638 13.095 15.880 1.00 93.69 413 ASP A O 1
ATOM 3172 N N . ALA A 1 414 ? 3.524 12.333 17.788 1.00 92.31 414 ALA A N 1
ATOM 3173 C CA . ALA A 1 414 ? 4.239 11.232 17.153 1.00 92.31 414 ALA A CA 1
ATOM 3174 C C . ALA A 1 414 ? 3.292 10.226 16.468 1.00 92.31 414 ALA A C 1
ATOM 3176 O O . ALA A 1 414 ? 3.605 9.745 15.375 1.00 92.31 414 ALA A O 1
ATOM 3177 N N . ILE A 1 415 ? 2.115 9.947 17.050 1.00 93.62 415 ILE A N 1
ATOM 3178 C CA . ILE A 1 415 ? 1.059 9.148 16.405 1.00 93.62 415 ILE A CA 1
ATOM 3179 C C . ILE A 1 415 ? 0.561 9.842 15.131 1.00 93.62 415 ILE A C 1
ATOM 3181 O O . ILE A 1 415 ? 0.433 9.201 14.085 1.00 93.62 415 ILE A O 1
ATOM 3185 N N . THR A 1 416 ? 0.308 11.147 15.216 1.00 92.06 416 THR A N 1
ATOM 3186 C CA . THR A 1 416 ? -0.171 11.967 14.096 1.00 92.06 416 THR A CA 1
ATOM 3187 C C . THR A 1 416 ? 0.824 11.951 12.938 1.00 92.06 416 THR A C 1
ATOM 3189 O O . THR A 1 416 ? 0.438 11.710 11.795 1.00 92.06 416 THR A O 1
ATOM 3192 N N . ASP A 1 417 ? 2.109 12.140 13.231 1.00 87.62 417 ASP A N 1
ATOM 3193 C CA . ASP A 1 417 ? 3.160 12.235 12.220 1.00 87.62 417 ASP A CA 1
ATOM 3194 C C . ASP A 1 417 ? 3.592 10.874 11.663 1.00 87.62 417 ASP A C 1
ATOM 3196 O O . ASP A 1 417 ? 3.871 10.765 10.471 1.00 87.62 417 ASP A O 1
ATOM 3200 N N . SER A 1 418 ? 3.640 9.830 12.496 1.00 86.75 418 SER A N 1
ATOM 3201 C CA . SER A 1 418 ? 4.165 8.517 12.085 1.00 86.75 418 SER A CA 1
ATOM 3202 C C . SER A 1 418 ? 3.098 7.605 11.490 1.00 86.75 418 SER A C 1
ATOM 3204 O O . SER A 1 418 ? 3.404 6.781 10.633 1.00 86.75 418 SER A O 1
ATOM 3206 N N . TYR A 1 419 ? 1.851 7.711 11.952 1.00 90.06 419 TYR A N 1
ATOM 3207 C CA . TYR A 1 419 ? 0.764 6.838 11.501 1.00 90.06 419 TYR A CA 1
ATOM 3208 C C . TYR A 1 419 ? -0.308 7.576 10.706 1.00 90.06 419 TYR A C 1
ATOM 3210 O O . TYR A 1 419 ? -1.189 6.925 10.150 1.00 90.06 419 TYR A O 1
ATOM 3218 N N . PHE A 1 420 ? -0.224 8.907 10.610 1.00 91.44 420 PHE A N 1
ATOM 3219 C CA . PHE A 1 420 ? -1.167 9.740 9.860 1.00 91.44 420 PHE A CA 1
ATOM 3220 C C . PHE A 1 420 ? -2.588 9.686 10.416 1.00 91.44 420 PHE A C 1
ATOM 3222 O O . PHE A 1 420 ? -3.575 9.658 9.679 1.00 91.44 420 PHE A O 1
ATOM 3229 N N . TYR A 1 421 ? -2.683 9.682 11.742 1.00 94.88 421 TYR A N 1
ATOM 3230 C CA . TYR A 1 421 ? -3.942 9.684 12.469 1.00 94.88 421 TYR A CA 1
ATOM 3231 C C . TYR A 1 421 ? -4.323 11.089 12.911 1.00 94.88 421 TYR A C 1
ATOM 3233 O O . TYR A 1 421 ? -3.506 11.834 13.439 1.00 94.88 421 TYR A O 1
ATOM 3241 N N . ASN A 1 422 ? -5.599 11.411 12.759 1.00 96.19 422 ASN A N 1
ATOM 3242 C CA . ASN A 1 422 ? -6.223 12.483 13.509 1.00 96.19 422 ASN A CA 1
ATOM 3243 C C . ASN A 1 422 ? -6.614 11.965 14.890 1.00 96.19 422 ASN A C 1
ATOM 3245 O O . ASN A 1 422 ? -7.017 10.808 15.041 1.00 96.19 422 ASN A O 1
ATOM 3249 N N . TRP A 1 423 ? -6.557 12.844 15.885 1.00 97.12 423 TRP A N 1
ATOM 3250 C CA . TRP A 1 423 ? -7.096 12.561 17.205 1.00 97.12 423 TRP A CA 1
ATOM 3251 C C . TRP A 1 423 ? -7.966 13.715 17.704 1.00 97.12 423 TRP A C 1
ATOM 3253 O O . TRP A 1 423 ? -7.830 14.858 17.268 1.00 97.12 423 TRP A O 1
ATOM 3263 N N . THR A 1 424 ? -8.900 13.399 18.595 1.00 96.69 424 THR A N 1
ATOM 3264 C CA . THR A 1 424 ? -9.699 14.372 19.352 1.00 96.69 424 THR A CA 1
ATOM 3265 C C . THR A 1 424 ? -9.904 13.864 20.769 1.00 96.69 424 THR A C 1
ATOM 3267 O O . THR A 1 424 ? -9.973 12.654 20.977 1.00 96.69 424 THR A O 1
ATOM 3270 N N . LYS A 1 425 ? -10.049 14.763 21.744 1.00 96.12 425 LYS A N 1
ATOM 3271 C CA . LYS A 1 425 ? -10.447 14.398 23.108 1.00 96.12 425 LYS A CA 1
ATOM 3272 C C . LYS A 1 425 ? -11.926 14.714 23.298 1.00 96.12 425 LYS A C 1
ATOM 3274 O O . LYS A 1 425 ? -12.321 15.873 23.238 1.00 96.12 425 LYS A O 1
ATOM 3279 N N . HIS A 1 426 ? -12.742 13.699 23.558 1.00 95.19 426 HIS A N 1
ATOM 3280 C CA . HIS A 1 426 ? -14.170 13.863 23.803 1.00 95.19 426 HIS A CA 1
ATOM 3281 C C . HIS A 1 426 ? -14.567 13.181 25.112 1.00 95.19 426 HIS A C 1
ATOM 3283 O O . HIS A 1 426 ? -14.469 11.965 25.258 1.00 95.19 426 HIS A O 1
ATOM 3289 N N . GLN A 1 427 ? -15.023 13.977 26.083 1.00 93.88 427 GLN A N 1
ATOM 3290 C CA . GLN A 1 427 ? -15.472 13.502 27.398 1.00 93.88 427 GLN A CA 1
ATOM 3291 C C . GLN A 1 427 ? -14.484 12.529 28.088 1.00 93.88 427 GLN A C 1
ATOM 3293 O O . GLN A 1 427 ? -14.879 11.498 28.634 1.00 93.88 427 GLN A O 1
ATOM 3298 N N . GLY A 1 428 ? -13.187 12.848 28.054 1.00 92.88 428 GLY A N 1
ATOM 3299 C CA . GLY A 1 428 ? -12.139 12.032 28.686 1.00 92.88 428 GLY A CA 1
ATOM 3300 C C . GLY A 1 428 ? -11.712 10.790 27.895 1.00 92.88 428 GLY A C 1
ATOM 3301 O O . GLY A 1 428 ? -10.952 9.983 28.420 1.00 92.88 428 GLY A O 1
ATOM 3302 N N . VAL A 1 429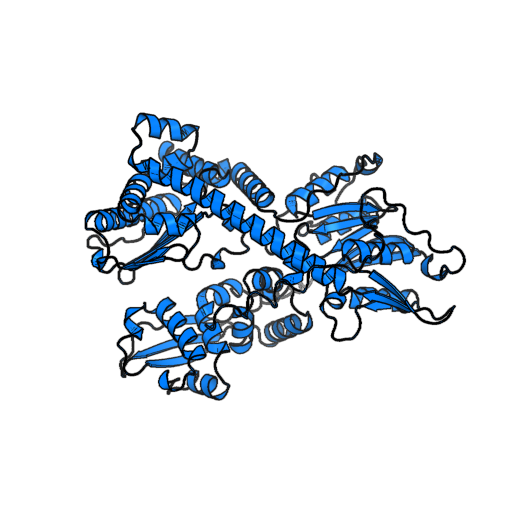 ? -12.171 10.641 26.650 1.00 97.50 429 VAL A N 1
ATOM 3303 C CA . VAL A 1 429 ? -11.727 9.596 25.720 1.00 97.50 429 VAL A CA 1
ATOM 3304 C C . VAL A 1 429 ? -10.967 10.245 24.565 1.00 97.50 429 VAL A C 1
ATOM 3306 O O . VAL A 1 429 ? -11.444 11.208 23.966 1.00 97.50 429 VAL A O 1
ATOM 3309 N N . LEU A 1 430 ? -9.782 9.727 24.258 1.00 98.12 430 LEU A N 1
ATOM 3310 C CA . LEU A 1 430 ? -9.037 10.023 23.044 1.00 98.12 430 LEU A CA 1
ATOM 3311 C C . LEU A 1 430 ? -9.581 9.161 21.906 1.00 98.12 430 LEU A C 1
ATOM 3313 O O . LEU A 1 430 ? -9.564 7.931 21.959 1.00 98.12 430 LEU A O 1
ATOM 3317 N N . GLU A 1 431 ? -10.077 9.832 20.879 1.00 98.31 431 GLU A N 1
ATOM 3318 C CA . GLU A 1 431 ? -10.657 9.236 19.685 1.00 98.31 431 GLU A CA 1
ATOM 3319 C C . GLU A 1 431 ? -9.680 9.403 18.528 1.00 98.31 431 GLU A C 1
ATOM 3321 O O . GLU A 1 431 ? -9.367 10.533 18.160 1.00 98.31 431 GLU A O 1
ATOM 3326 N N . PHE A 1 432 ? -9.211 8.294 17.963 1.00 98.25 432 PHE A N 1
ATOM 3327 C CA . PHE A 1 432 ? -8.236 8.256 16.876 1.00 98.25 432 PHE A CA 1
ATOM 3328 C C . PHE A 1 432 ? -8.893 7.769 15.582 1.00 98.25 432 PHE A C 1
ATOM 3330 O O . PHE A 1 432 ? -9.595 6.755 15.576 1.00 98.25 432 PHE A O 1
ATOM 3337 N N . ARG A 1 433 ? -8.648 8.470 14.473 1.00 97.31 433 ARG A N 1
ATOM 3338 C CA . ARG A 1 433 ? -9.102 8.071 13.135 1.00 97.31 433 ARG A CA 1
ATOM 3339 C C . ARG A 1 433 ? -8.001 8.293 12.111 1.00 97.31 433 ARG A C 1
ATOM 3341 O O . ARG A 1 433 ? -7.409 9.369 12.067 1.00 97.31 433 ARG A O 1
ATOM 3348 N N . ASP A 1 434 ? -7.769 7.302 11.265 1.00 95.25 434 ASP A N 1
ATOM 3349 C CA . ASP A 1 434 ? -6.817 7.415 10.162 1.00 95.25 434 ASP A CA 1
ATOM 3350 C C . ASP A 1 434 ? -7.236 8.534 9.194 1.00 95.25 434 ASP A C 1
ATOM 3352 O O . ASP A 1 434 ? -8.399 8.607 8.805 1.00 95.25 434 ASP A O 1
ATOM 3356 N N . ARG A 1 435 ? -6.323 9.406 8.754 1.00 94.12 435 ARG A N 1
ATOM 3357 C CA . ARG A 1 435 ? -6.670 10.507 7.829 1.00 94.12 435 ARG A CA 1
ATOM 3358 C C . ARG A 1 435 ? -7.149 10.014 6.458 1.00 94.12 435 ARG A C 1
ATOM 3360 O O . ARG A 1 435 ? -7.911 10.716 5.795 1.00 94.12 435 ARG A O 1
ATOM 3367 N N . ASN A 1 436 ? -6.762 8.800 6.070 1.00 92.44 436 ASN A N 1
ATOM 3368 C CA . ASN A 1 436 ? -7.144 8.099 4.844 1.00 92.44 436 ASN A CA 1
ATOM 3369 C C . ASN A 1 436 ? -8.214 7.023 5.066 1.00 92.44 436 ASN A C 1
ATOM 3371 O O . ASN A 1 436 ? -8.398 6.141 4.219 1.00 92.44 436 ASN A O 1
ATOM 3375 N N . TRP A 1 437 ? -8.948 7.080 6.181 1.00 94.44 437 TRP A N 1
ATOM 3376 C CA . TRP A 1 437 ? -9.931 6.059 6.546 1.00 94.44 437 TRP A CA 1
ATOM 3377 C C . TRP A 1 437 ? -10.924 5.739 5.416 1.00 94.44 437 TRP A C 1
ATOM 3379 O O . TRP A 1 437 ? -11.298 4.581 5.246 1.00 94.44 437 TRP A O 1
ATOM 3389 N N . PHE A 1 438 ? -11.345 6.728 4.622 1.00 93.50 438 PHE A N 1
ATOM 3390 C CA . PHE A 1 438 ? -12.309 6.541 3.534 1.00 93.50 438 PHE A CA 1
ATOM 3391 C C . PHE A 1 438 ? -11.728 5.699 2.387 1.00 93.50 438 PHE A C 1
ATOM 3393 O O . PHE A 1 438 ? -12.408 4.793 1.901 1.00 93.50 438 PHE A O 1
ATOM 3400 N N . LYS A 1 439 ? -10.455 5.913 2.011 1.00 92.25 439 LYS A N 1
ATOM 3401 C CA . LYS A 1 439 ? -9.750 5.079 1.019 1.00 92.25 439 LYS A CA 1
ATOM 3402 C C . LYS A 1 439 ? -9.556 3.666 1.558 1.00 92.25 439 LYS A C 1
ATOM 3404 O O . LYS A 1 439 ? -9.979 2.694 0.935 1.00 92.25 439 LYS A O 1
ATOM 3409 N N . LYS A 1 440 ? -9.016 3.553 2.776 1.00 93.62 440 LYS A N 1
ATOM 3410 C CA . LYS A 1 440 ? -8.723 2.258 3.407 1.00 93.62 440 LYS A CA 1
ATOM 3411 C C . LYS A 1 440 ? -9.980 1.419 3.637 1.00 93.62 440 LYS A C 1
ATOM 3413 O O . LYS A 1 440 ? -9.955 0.209 3.439 1.00 93.62 440 LYS A O 1
ATOM 3418 N N . ARG A 1 441 ? -11.112 2.034 4.002 1.00 94.12 441 ARG A N 1
ATOM 3419 C CA . ARG A 1 441 ? -12.394 1.321 4.145 1.00 94.12 441 ARG A CA 1
ATOM 3420 C C . ARG A 1 441 ? -12.979 0.867 2.819 1.00 94.12 441 ARG A C 1
ATOM 3422 O O . ARG A 1 441 ? -13.585 -0.204 2.796 1.00 94.12 441 ARG A O 1
ATOM 3429 N N . ALA A 1 442 ? -12.822 1.653 1.756 1.00 92.88 442 ALA A N 1
ATOM 3430 C CA . ALA A 1 442 ? -13.227 1.243 0.415 1.00 92.88 442 ALA A CA 1
ATOM 3431 C C . ALA A 1 442 ? -12.365 0.078 -0.104 1.00 92.88 442 ALA A C 1
ATOM 3433 O O . ALA A 1 442 ? -12.862 -0.774 -0.833 1.00 92.88 442 ALA A O 1
ATOM 3434 N N . ALA A 1 443 ? -11.101 0.016 0.322 1.00 94.44 443 ALA A N 1
ATOM 3435 C CA . ALA A 1 443 ? -10.176 -1.059 -0.011 1.00 94.44 443 ALA A CA 1
ATOM 3436 C C . ALA A 1 443 ? -10.346 -2.325 0.848 1.00 94.44 443 ALA A C 1
ATOM 3438 O O . ALA A 1 443 ? -9.803 -3.368 0.505 1.00 94.44 443 ALA A O 1
ATOM 3439 N N . GLN A 1 444 ? -11.054 -2.278 1.976 1.00 95.50 444 GLN A N 1
ATOM 3440 C CA . GLN A 1 444 ? -11.209 -3.443 2.857 1.00 95.50 444 GLN A CA 1
ATOM 3441 C C . GLN A 1 444 ? -12.058 -4.556 2.221 1.00 95.50 444 GLN A C 1
ATOM 3443 O O . GLN A 1 444 ? -12.986 -4.285 1.463 1.00 95.50 444 GLN A O 1
ATOM 3448 N N . LEU A 1 445 ? -11.746 -5.805 2.570 1.00 96.81 445 LEU A N 1
ATOM 3449 C CA . LEU A 1 445 ? -12.481 -7.005 2.161 1.00 96.81 445 LEU A CA 1
ATOM 3450 C C . LEU A 1 445 ? -13.319 -7.564 3.326 1.00 96.81 445 LEU A C 1
ATOM 3452 O O . LEU A 1 445 ? -13.021 -7.260 4.484 1.00 96.81 445 LEU A O 1
ATOM 3456 N N . PRO A 1 446 ? -14.339 -8.401 3.053 1.00 97.50 446 PRO A N 1
ATOM 3457 C CA . PRO A 1 446 ? -15.018 -9.167 4.095 1.00 97.50 446 PRO A CA 1
ATOM 3458 C C . PRO A 1 446 ? -14.034 -10.066 4.858 1.00 97.50 446 PRO A C 1
ATOM 3460 O O . PRO A 1 446 ? -13.231 -10.773 4.244 1.00 97.50 446 PRO A O 1
ATOM 3463 N N . GLU A 1 447 ? -14.131 -10.119 6.189 1.00 96.62 447 GLU A N 1
ATOM 3464 C CA . GLU A 1 447 ? -13.215 -10.919 7.018 1.00 96.62 447 GLU A CA 1
ATOM 3465 C C . GLU A 1 447 ? -13.358 -12.416 6.708 1.00 96.62 447 GLU A C 1
ATOM 3467 O O . GLU A 1 447 ? -12.371 -13.148 6.684 1.00 96.62 447 GLU A O 1
ATOM 3472 N N . ALA A 1 448 ? -14.572 -12.856 6.359 1.00 96.69 448 ALA A N 1
ATOM 3473 C CA . ALA A 1 448 ? -14.845 -14.228 5.939 1.00 96.69 448 ALA A CA 1
ATOM 3474 C C . ALA A 1 448 ? -14.006 -14.661 4.723 1.00 96.69 448 ALA A C 1
ATOM 3476 O O . ALA A 1 448 ? -13.607 -15.820 4.640 1.00 96.69 448 ALA A O 1
ATOM 3477 N N . GLN A 1 449 ? -13.714 -13.743 3.795 1.00 97.56 449 GLN A N 1
ATOM 3478 C CA . GLN A 1 449 ? -12.862 -14.029 2.640 1.00 97.56 449 GLN A CA 1
ATOM 3479 C C . GLN A 1 449 ? -11.397 -14.195 3.064 1.00 97.56 449 GLN A C 1
ATOM 3481 O O . GLN A 1 449 ? -10.741 -15.147 2.644 1.00 97.56 449 GLN A O 1
ATOM 3486 N N . LEU A 1 450 ? -10.897 -13.321 3.944 1.00 97.31 450 LEU A N 1
ATOM 3487 C CA . LEU A 1 450 ? -9.539 -13.428 4.489 1.00 97.31 450 LEU A CA 1
ATOM 3488 C C . LEU A 1 450 ? -9.356 -14.714 5.298 1.00 97.31 450 LEU A C 1
ATOM 3490 O O . LEU A 1 450 ? -8.326 -15.377 5.188 1.00 97.31 450 LEU A O 1
ATOM 3494 N N . ASP A 1 451 ? -10.370 -15.109 6.064 1.00 97.00 451 ASP A N 1
ATOM 3495 C CA . ASP A 1 451 ? -10.354 -16.338 6.853 1.00 97.00 451 ASP A CA 1
ATOM 3496 C C . ASP A 1 451 ? -10.239 -17.600 6.000 1.00 97.00 451 ASP A C 1
ATOM 3498 O O . ASP A 1 451 ? -9.595 -18.555 6.437 1.00 97.00 451 ASP A O 1
ATOM 3502 N N . VAL A 1 452 ? -10.817 -17.623 4.795 1.00 97.75 452 VAL A N 1
ATOM 3503 C CA . VAL A 1 452 ? -10.642 -18.745 3.859 1.00 97.75 452 VAL A CA 1
ATOM 3504 C C . VAL A 1 452 ? -9.164 -18.897 3.500 1.00 97.75 452 VAL A C 1
ATOM 3506 O O . VAL A 1 452 ? -8.601 -19.974 3.700 1.00 97.75 452 VAL A O 1
ATOM 3509 N N . TRP A 1 453 ? -8.506 -17.814 3.079 1.00 97.94 453 TRP A N 1
ATOM 3510 C CA . TRP A 1 453 ? -7.088 -17.845 2.707 1.00 97.94 453 TRP A CA 1
ATOM 3511 C C . TRP A 1 453 ? -6.179 -18.154 3.900 1.00 97.94 453 TRP A C 1
ATOM 3513 O O . TRP A 1 453 ? -5.252 -18.952 3.786 1.00 97.94 453 TRP A O 1
ATOM 3523 N N . ARG A 1 454 ? -6.453 -17.579 5.078 1.00 97.06 454 ARG A N 1
ATOM 3524 C CA . ARG A 1 454 ? -5.688 -17.877 6.301 1.00 97.06 454 ARG A CA 1
ATOM 3525 C C . ARG A 1 454 ? -5.808 -19.348 6.695 1.00 97.06 454 ARG A C 1
ATOM 3527 O O . ARG A 1 454 ? -4.806 -19.961 7.054 1.00 97.06 454 ARG A O 1
ATOM 3534 N N . LYS A 1 455 ? -7.015 -19.924 6.642 1.00 96.56 455 LYS A N 1
ATOM 3535 C CA . LYS A 1 455 ? -7.244 -21.343 6.962 1.00 96.56 455 LYS A CA 1
ATOM 3536 C C . LYS A 1 455 ? -6.533 -22.257 5.977 1.00 96.56 455 LYS A C 1
ATOM 3538 O O . LYS A 1 455 ? -5.914 -23.225 6.410 1.00 96.56 455 LYS A O 1
ATOM 3543 N N . GLU A 1 456 ? -6.583 -21.953 4.685 1.00 96.44 456 GLU A N 1
ATOM 3544 C CA . GLU A 1 456 ? -5.859 -22.714 3.667 1.00 96.44 456 GLU A CA 1
ATOM 3545 C C . GLU A 1 456 ? -4.344 -22.659 3.899 1.00 96.44 456 GLU A C 1
ATOM 3547 O O . GLU A 1 456 ? -3.705 -23.707 4.009 1.00 96.44 456 GLU A O 1
ATOM 3552 N N . LEU A 1 457 ? -3.787 -21.458 4.092 1.00 95.31 457 LEU A N 1
ATOM 3553 C CA . LEU A 1 457 ? -2.363 -21.268 4.362 1.00 95.31 457 LEU A CA 1
ATOM 3554 C C . LEU A 1 457 ? -1.912 -22.003 5.628 1.00 95.31 457 LEU A C 1
ATOM 3556 O O . LEU A 1 457 ? -0.875 -22.662 5.619 1.00 95.31 457 LEU A O 1
ATOM 3560 N N . ASN A 1 458 ? -2.693 -21.928 6.706 1.00 93.81 458 ASN A N 1
ATOM 3561 C CA . ASN A 1 458 ? -2.363 -22.590 7.968 1.00 93.81 458 ASN A CA 1
ATOM 3562 C C . ASN A 1 458 ? -2.504 -24.117 7.900 1.00 93.81 458 ASN A C 1
ATOM 3564 O O . ASN A 1 458 ? -1.752 -24.821 8.566 1.00 93.81 458 ASN A O 1
ATOM 3568 N N . SER A 1 459 ? -3.470 -24.635 7.136 1.00 93.44 459 SER A N 1
ATOM 3569 C CA . SER A 1 459 ? -3.731 -26.081 7.060 1.00 93.44 459 SER A CA 1
ATOM 3570 C C . SER A 1 459 ? -2.841 -26.806 6.053 1.00 93.44 459 SER A C 1
ATOM 3572 O O . SER A 1 459 ? -2.462 -27.948 6.297 1.00 93.44 459 SER A O 1
ATOM 3574 N N . THR A 1 460 ? -2.484 -26.157 4.942 1.00 93.38 460 THR A N 1
ATOM 3575 C CA . THR A 1 460 ? -1.682 -26.766 3.866 1.00 93.38 460 THR A CA 1
ATOM 3576 C C . THR A 1 460 ? -0.227 -26.296 3.855 1.00 93.38 460 THR A C 1
ATOM 3578 O O . THR A 1 460 ? 0.615 -26.895 3.188 1.00 93.38 460 THR A O 1
ATOM 3581 N N . GLY A 1 461 ? 0.084 -25.214 4.576 1.00 93.75 461 GLY A N 1
ATOM 3582 C CA . GLY A 1 461 ? 1.382 -24.547 4.533 1.00 93.75 461 GLY A CA 1
ATOM 3583 C C . GLY A 1 461 ? 1.598 -23.691 3.280 1.00 93.75 461 GLY A C 1
ATOM 3584 O O . GLY A 1 461 ? 2.689 -23.144 3.118 1.00 93.75 461 GLY A O 1
ATOM 3585 N N . THR A 1 462 ? 0.613 -23.570 2.384 1.00 95.81 462 THR A N 1
ATOM 3586 C CA . THR A 1 462 ? 0.708 -22.783 1.146 1.00 95.81 462 THR A CA 1
ATOM 3587 C C . THR A 1 462 ? -0.664 -22.262 0.687 1.00 95.81 462 THR A C 1
ATOM 3589 O O . THR A 1 462 ? -1.669 -22.482 1.350 1.00 95.81 462 THR A O 1
ATOM 3592 N N . LEU A 1 463 ? -0.707 -21.524 -0.423 1.00 96.25 463 LEU A N 1
ATOM 3593 C CA . LEU A 1 463 ? -1.948 -21.156 -1.111 1.00 96.25 463 LEU A CA 1
ATOM 3594 C C . LEU A 1 463 ? -1.939 -21.774 -2.506 1.00 96.25 463 LEU A C 1
ATOM 3596 O O . LEU A 1 463 ? -0.927 -21.703 -3.212 1.00 96.25 463 LEU A O 1
ATOM 3600 N N . ASP A 1 464 ? -3.059 -22.365 -2.902 1.00 95.56 464 ASP A N 1
ATOM 3601 C CA . ASP A 1 464 ? -3.240 -22.941 -4.223 1.00 95.56 464 ASP A CA 1
ATOM 3602 C C . ASP A 1 464 ? -3.401 -21.868 -5.320 1.00 95.56 464 ASP A C 1
ATOM 3604 O O . ASP A 1 464 ? -3.469 -20.660 -5.070 1.00 95.56 464 ASP A O 1
ATOM 3608 N N . LEU A 1 465 ? -3.446 -22.306 -6.584 1.00 96.38 465 LEU A N 1
ATOM 3609 C CA . LEU A 1 465 ? -3.607 -21.385 -7.714 1.00 96.38 465 LEU A CA 1
ATOM 3610 C C . LEU A 1 465 ? -4.948 -20.645 -7.696 1.00 96.38 465 LEU A C 1
ATOM 3612 O O . LEU A 1 465 ? -5.010 -19.516 -8.179 1.00 96.38 465 LEU A O 1
ATOM 3616 N N . ALA A 1 466 ? -6.015 -21.248 -7.166 1.00 97.25 466 ALA A N 1
ATOM 3617 C CA . ALA A 1 466 ? -7.320 -20.606 -7.115 1.00 97.25 466 ALA A CA 1
ATOM 3618 C C . ALA A 1 466 ? -7.293 -19.428 -6.131 1.00 97.25 466 ALA A C 1
ATOM 3620 O O . ALA A 1 466 ? -7.642 -18.314 -6.524 1.00 97.25 466 ALA A O 1
ATOM 3621 N N . SER A 1 467 ? -6.787 -19.622 -4.916 1.00 98.00 467 SER A N 1
ATOM 3622 C CA . SER A 1 467 ? -6.627 -18.561 -3.918 1.00 98.00 467 SER A CA 1
ATOM 3623 C C . SER A 1 467 ? -5.632 -17.491 -4.365 1.00 98.00 467 SER A C 1
ATOM 3625 O O . SER A 1 467 ? -5.931 -16.299 -4.283 1.00 98.00 467 SER A O 1
ATOM 3627 N N . LEU A 1 468 ? -4.490 -17.878 -4.946 1.00 97.88 468 LEU A N 1
ATOM 3628 C CA . LEU A 1 468 ? -3.546 -16.913 -5.523 1.00 97.88 468 LEU A CA 1
ATOM 3629 C C . LEU A 1 468 ? -4.172 -16.104 -6.668 1.00 97.88 468 LEU A C 1
ATOM 3631 O O . LEU A 1 468 ? -3.920 -14.904 -6.773 1.00 97.88 468 LEU A O 1
ATOM 3635 N N . SER A 1 469 ? -5.016 -16.722 -7.502 1.00 97.75 469 SER A N 1
ATOM 3636 C CA . SER A 1 469 ? -5.728 -16.013 -8.571 1.00 97.75 469 SER A CA 1
ATOM 3637 C C . SER A 1 469 ? -6.764 -15.024 -8.047 1.00 97.75 469 SER A C 1
ATOM 3639 O O . SER A 1 469 ? -6.877 -13.933 -8.600 1.00 97.75 469 SER A O 1
ATOM 3641 N N . GLN A 1 470 ? -7.473 -15.352 -6.962 1.00 97.94 470 GLN A N 1
ATOM 3642 C CA . GLN A 1 470 ? -8.396 -14.420 -6.307 1.00 97.94 470 GLN A CA 1
ATOM 3643 C C . GLN A 1 470 ? -7.637 -13.224 -5.726 1.00 97.94 470 GLN A C 1
ATOM 3645 O O . GLN A 1 470 ? -8.041 -12.081 -5.921 1.00 97.94 470 GLN A O 1
ATOM 3650 N N . ILE A 1 471 ? -6.500 -13.473 -5.069 1.00 97.81 471 ILE A N 1
ATOM 3651 C CA . ILE A 1 471 ? -5.651 -12.415 -4.510 1.00 97.81 471 ILE A CA 1
ATOM 3652 C C . ILE A 1 471 ? -5.068 -11.525 -5.621 1.00 97.81 471 ILE A C 1
ATOM 3654 O O . ILE A 1 471 ? -5.022 -10.307 -5.473 1.00 97.81 471 ILE A O 1
ATOM 3658 N N . ALA A 1 472 ? -4.653 -12.098 -6.754 1.00 96.31 472 ALA A N 1
ATOM 3659 C CA . ALA A 1 472 ? -4.106 -11.344 -7.886 1.00 96.31 472 ALA A CA 1
ATOM 3660 C C . ALA A 1 472 ? -5.136 -10.449 -8.606 1.00 96.31 472 ALA A C 1
ATOM 3662 O O . ALA A 1 472 ? -4.747 -9.547 -9.357 1.00 96.31 472 ALA A O 1
ATOM 3663 N N . GLN A 1 473 ? -6.432 -10.695 -8.390 1.00 95.94 473 GLN A N 1
ATOM 3664 C CA . GLN A 1 473 ? -7.523 -9.859 -8.897 1.00 95.94 473 GLN A CA 1
ATOM 3665 C C . GLN A 1 473 ? -7.817 -8.647 -8.007 1.00 95.94 473 GLN A C 1
ATOM 3667 O O . GLN A 1 473 ? -8.493 -7.733 -8.466 1.00 95.94 473 GLN A O 1
ATOM 3672 N N . LEU A 1 474 ? -7.313 -8.611 -6.770 1.00 95.88 474 LEU A N 1
ATOM 3673 C CA . LEU A 1 474 ? -7.506 -7.476 -5.868 1.00 95.88 474 LEU A CA 1
ATOM 3674 C C . LEU A 1 474 ? -6.843 -6.218 -6.416 1.00 95.88 474 LEU A C 1
ATOM 3676 O O . LEU A 1 474 ? -5.683 -6.271 -6.822 1.00 95.88 474 LEU A O 1
ATOM 3680 N N . GLU A 1 475 ? -7.517 -5.075 -6.337 1.00 92.44 475 GLU A N 1
ATOM 3681 C CA . GLU A 1 475 ? -6.894 -3.783 -6.642 1.00 92.44 475 GLU A CA 1
ATOM 3682 C C . GLU A 1 475 ? -5.659 -3.535 -5.755 1.00 92.44 475 GLU A C 1
ATOM 3684 O O . GLU A 1 475 ? -5.589 -4.085 -4.648 1.00 92.44 475 GLU A O 1
ATOM 3689 N N . PRO A 1 476 ? -4.670 -2.730 -6.192 1.00 89.50 476 PRO A N 1
ATOM 3690 C CA . PRO A 1 476 ? -3.450 -2.481 -5.418 1.00 89.50 476 PRO A CA 1
ATOM 3691 C C . PRO A 1 476 ? -3.723 -2.096 -3.956 1.00 89.50 476 PRO A C 1
ATOM 3693 O O . PRO A 1 476 ? -3.168 -2.709 -3.043 1.00 89.50 476 PRO A O 1
ATOM 3696 N N . ASP A 1 477 ? -4.667 -1.182 -3.718 1.00 89.06 477 ASP A N 1
ATOM 3697 C CA . ASP A 1 477 ? -5.048 -0.762 -2.366 1.00 89.06 477 ASP A CA 1
ATOM 3698 C C . ASP A 1 477 ? -5.685 -1.896 -1.553 1.00 89.06 477 ASP A C 1
ATOM 3700 O O . ASP A 1 477 ? -5.400 -2.047 -0.363 1.00 89.06 477 ASP A O 1
ATOM 3704 N N . GLN A 1 478 ? -6.514 -2.736 -2.183 1.00 94.56 478 GLN A N 1
ATOM 3705 C CA . GLN A 1 478 ? -7.114 -3.899 -1.521 1.00 94.56 478 GLN A CA 1
ATOM 3706 C C . GLN A 1 478 ? -6.040 -4.921 -1.140 1.00 94.56 478 GLN A C 1
ATOM 3708 O O . GLN A 1 478 ? -6.049 -5.453 -0.026 1.00 94.56 478 GLN A O 1
ATOM 3713 N N . PHE A 1 479 ? -5.092 -5.178 -2.039 1.00 93.88 479 PHE A N 1
ATOM 3714 C CA . PHE A 1 479 ? -3.974 -6.078 -1.793 1.00 93.88 479 PHE A CA 1
ATOM 3715 C C . PHE A 1 479 ? -3.111 -5.581 -0.625 1.00 93.88 479 PHE A C 1
ATOM 3717 O O . PHE A 1 479 ? -2.851 -6.322 0.328 1.00 93.88 479 PHE A O 1
ATOM 3724 N N . MET A 1 480 ? -2.724 -4.305 -0.647 1.00 90.06 480 MET A N 1
ATOM 3725 C CA . MET A 1 480 ? -1.901 -3.708 0.403 1.00 90.06 480 MET A CA 1
ATOM 3726 C C . MET A 1 480 ? -2.622 -3.709 1.753 1.00 90.06 480 MET A C 1
ATOM 3728 O O . MET A 1 480 ? -2.060 -4.166 2.751 1.00 90.06 480 MET A O 1
ATOM 3732 N N . GLN A 1 481 ? -3.887 -3.287 1.783 1.00 91.12 481 GLN A N 1
ATOM 3733 C CA . GLN A 1 481 ? -4.638 -3.142 3.026 1.00 91.12 481 GLN A CA 1
ATOM 3734 C C . GLN A 1 481 ? -5.018 -4.478 3.680 1.00 91.12 481 GLN A C 1
ATOM 3736 O O . GLN A 1 481 ? -5.072 -4.545 4.911 1.00 91.12 481 GLN A O 1
ATOM 3741 N N . ASN A 1 482 ? -5.304 -5.522 2.894 1.00 94.88 482 ASN A N 1
ATOM 3742 C CA . ASN A 1 482 ? -5.889 -6.762 3.423 1.00 94.88 482 ASN A CA 1
ATOM 3743 C C . ASN A 1 482 ? -4.976 -7.982 3.342 1.00 94.88 482 ASN A C 1
ATOM 3745 O O . ASN A 1 482 ? -5.211 -8.937 4.073 1.00 94.88 482 ASN A O 1
ATOM 3749 N N . VAL A 1 483 ? -3.973 -7.988 2.460 1.00 94.75 483 VAL A N 1
ATOM 3750 C CA . VAL A 1 483 ? -3.055 -9.126 2.312 1.00 94.75 483 VAL A CA 1
ATOM 3751 C C . VAL A 1 483 ? -1.711 -8.786 2.929 1.00 94.75 483 VAL A C 1
ATOM 3753 O O . VAL A 1 483 ? -1.260 -9.484 3.832 1.00 94.75 483 VAL A O 1
ATOM 3756 N N . THR A 1 484 ? -1.091 -7.681 2.511 1.00 92.12 484 THR A N 1
ATOM 3757 C CA . THR A 1 484 ? 0.220 -7.290 3.049 1.00 92.12 484 THR A CA 1
ATOM 3758 C C . THR A 1 484 ? 0.130 -6.839 4.512 1.00 92.12 484 THR A C 1
ATOM 3760 O O . THR A 1 484 ? 1.009 -7.161 5.305 1.00 92.12 484 THR A O 1
ATOM 3763 N N . GLY A 1 485 ? -0.941 -6.132 4.891 1.00 90.25 485 GLY A N 1
ATOM 3764 C CA . GLY A 1 485 ? -1.182 -5.696 6.273 1.00 90.25 485 GLY A CA 1
ATOM 3765 C C . GLY A 1 485 ? -1.701 -6.783 7.227 1.00 90.25 485 GLY A C 1
ATOM 3766 O O . GLY A 1 485 ? -1.887 -6.502 8.411 1.00 90.25 485 GLY A O 1
ATOM 3767 N N . ASP A 1 486 ? -1.964 -7.999 6.740 1.00 94.06 486 ASP A N 1
ATOM 3768 C CA . ASP A 1 486 ? -2.521 -9.092 7.542 1.00 94.06 486 ASP A CA 1
ATOM 3769 C C . ASP A 1 486 ? -1.467 -9.784 8.417 1.00 94.06 486 ASP A C 1
ATOM 3771 O O . ASP A 1 486 ? -0.326 -9.996 8.007 1.00 94.06 486 ASP A O 1
ATOM 3775 N N . GLU A 1 487 ? -1.852 -10.210 9.623 1.00 90.06 487 GLU A N 1
ATOM 3776 C CA . GLU A 1 487 ? -0.914 -10.832 10.564 1.00 90.06 487 GLU A CA 1
ATOM 3777 C C . GLU A 1 487 ? -0.431 -12.229 10.159 1.00 90.06 487 GLU A C 1
ATOM 3779 O O . GLU A 1 487 ? 0.621 -12.659 10.650 1.00 90.06 487 GLU A O 1
ATOM 3784 N N . ILE A 1 488 ? -1.191 -12.933 9.317 1.00 92.88 488 ILE A N 1
ATOM 3785 C CA . ILE A 1 488 ? -0.892 -14.284 8.840 1.00 92.88 488 ILE A CA 1
ATOM 3786 C C . ILE A 1 488 ? -0.426 -14.210 7.385 1.00 92.88 488 ILE A C 1
ATOM 3788 O O . ILE A 1 488 ? 0.702 -14.606 7.087 1.00 92.88 488 ILE A O 1
ATOM 3792 N N . LEU A 1 489 ? -1.242 -13.644 6.489 1.00 95.25 489 LEU A N 1
ATOM 3793 C CA . LEU A 1 489 ? -0.927 -13.567 5.059 1.00 95.25 489 LEU A CA 1
ATOM 3794 C C . LEU A 1 489 ? 0.283 -12.662 4.796 1.00 95.25 489 LEU A C 1
ATOM 3796 O O . LEU A 1 489 ? 1.160 -13.035 4.019 1.00 95.25 489 LEU A O 1
ATOM 3800 N N . GLY A 1 490 ? 0.408 -11.535 5.502 1.00 91.75 490 GLY A N 1
ATOM 3801 C CA . GLY A 1 490 ? 1.543 -10.617 5.363 1.00 91.75 490 GLY A CA 1
ATOM 3802 C C . GLY A 1 490 ? 2.879 -11.209 5.830 1.00 91.75 490 GLY A C 1
ATOM 3803 O O . GLY A 1 490 ? 3.943 -10.734 5.436 1.00 91.75 490 GLY A O 1
ATOM 3804 N N . LYS A 1 491 ? 2.847 -12.283 6.634 1.00 91.31 491 LYS A N 1
ATOM 3805 C CA . LYS A 1 491 ? 4.040 -13.040 7.057 1.00 91.31 491 LYS A CA 1
ATOM 3806 C C . LYS A 1 491 ? 4.331 -14.255 6.175 1.00 91.31 491 LYS A C 1
ATOM 3808 O O . LYS A 1 491 ? 5.377 -14.882 6.352 1.00 91.31 491 LYS A O 1
ATOM 3813 N N . ALA A 1 492 ? 3.434 -14.603 5.251 1.00 90.88 492 ALA A N 1
ATOM 3814 C CA . ALA A 1 492 ? 3.651 -15.688 4.306 1.00 90.88 492 ALA A CA 1
ATOM 3815 C C . ALA A 1 492 ? 4.861 -15.358 3.430 1.00 90.88 492 ALA A C 1
ATOM 3817 O O . ALA A 1 492 ? 4.909 -14.325 2.750 1.00 90.88 492 ALA A O 1
ATOM 3818 N N . ARG A 1 493 ? 5.869 -16.234 3.452 1.00 85.38 493 ARG A N 1
ATOM 3819 C CA . ARG A 1 493 ? 7.122 -15.980 2.751 1.00 85.38 493 ARG A CA 1
ATOM 3820 C C . ARG A 1 493 ? 6.828 -15.840 1.263 1.00 85.38 493 ARG A C 1
ATOM 3822 O O . ARG A 1 493 ? 6.235 -16.720 0.646 1.00 85.38 493 ARG A O 1
ATOM 3829 N N . SER A 1 494 ? 7.274 -14.720 0.702 1.00 87.81 494 SER A N 1
ATOM 3830 C CA . SER A 1 494 ? 7.181 -14.419 -0.725 1.00 87.81 494 SER A CA 1
ATOM 3831 C C . SER A 1 494 ? 5.768 -14.241 -1.291 1.00 87.81 494 SER A C 1
ATOM 3833 O O . SER A 1 494 ? 5.687 -14.059 -2.498 1.00 87.81 494 SER A O 1
ATOM 3835 N N . LEU A 1 495 ? 4.683 -14.197 -0.500 1.00 93.81 495 LEU A N 1
ATOM 3836 C CA . LEU A 1 495 ? 3.325 -14.012 -1.048 1.00 93.81 495 LEU A CA 1
ATOM 3837 C C . LEU A 1 495 ? 3.224 -12.764 -1.932 1.00 93.81 495 LEU A C 1
ATOM 3839 O O . LEU A 1 495 ? 2.882 -12.883 -3.106 1.00 93.81 495 LEU A O 1
ATOM 3843 N N . SER A 1 496 ? 3.619 -11.591 -1.431 1.00 91.38 496 SER A N 1
ATOM 3844 C CA . SER A 1 496 ? 3.583 -10.362 -2.235 1.00 91.38 496 SER A CA 1
ATOM 3845 C C . SER A 1 496 ? 4.466 -10.449 -3.474 1.00 91.38 496 SER A C 1
ATOM 3847 O O . SER A 1 496 ? 4.045 -10.058 -4.556 1.00 91.38 496 SER A O 1
ATOM 3849 N N . LYS A 1 497 ? 5.655 -11.052 -3.359 1.00 90.44 497 LYS A N 1
ATOM 3850 C CA . LYS A 1 497 ? 6.538 -11.268 -4.511 1.00 90.44 497 LYS A CA 1
ATOM 3851 C C . LYS A 1 497 ? 5.882 -12.173 -5.557 1.00 90.44 497 LYS A C 1
ATOM 3853 O O . LYS A 1 497 ? 5.948 -11.854 -6.740 1.00 90.44 497 LYS A O 1
ATOM 3858 N N . VAL A 1 498 ? 5.267 -13.279 -5.140 1.00 93.88 498 VAL A N 1
ATOM 3859 C CA . VAL A 1 498 ? 4.607 -14.250 -6.024 1.00 93.88 498 VAL A CA 1
ATOM 3860 C C . VAL A 1 498 ? 3.430 -13.603 -6.737 1.00 93.88 498 VAL A C 1
ATOM 3862 O O . VAL A 1 498 ? 3.359 -13.710 -7.958 1.00 93.88 498 VAL A O 1
ATOM 3865 N N . ILE A 1 499 ? 2.562 -12.899 -6.006 1.00 94.94 499 ILE A N 1
ATOM 3866 C CA . ILE A 1 499 ? 1.398 -12.219 -6.581 1.00 94.94 499 ILE A CA 1
ATOM 3867 C C . ILE A 1 499 ? 1.837 -11.148 -7.574 1.00 94.94 499 ILE A C 1
ATOM 3869 O O . ILE A 1 499 ? 1.396 -11.180 -8.717 1.00 94.94 499 ILE A O 1
ATOM 3873 N N . LEU A 1 500 ? 2.735 -10.240 -7.181 1.00 89.69 500 LEU A N 1
ATOM 3874 C CA . LEU A 1 500 ? 3.163 -9.138 -8.044 1.00 89.69 500 LEU A CA 1
ATOM 3875 C C . LEU A 1 500 ? 3.923 -9.646 -9.277 1.00 89.69 500 LEU A C 1
ATOM 3877 O O . LEU A 1 500 ? 3.606 -9.265 -10.396 1.00 89.69 500 LEU A O 1
ATOM 3881 N N . SER A 1 501 ? 4.859 -10.585 -9.104 1.00 88.44 501 SER A N 1
ATOM 3882 C CA . SER A 1 501 ? 5.683 -11.085 -10.219 1.00 88.44 501 SER A CA 1
ATOM 3883 C C . SER A 1 501 ? 4.920 -11.988 -11.189 1.00 88.44 501 SER A C 1
ATOM 3885 O O . SER A 1 501 ? 5.433 -12.270 -12.269 1.00 88.44 501 SER A O 1
ATOM 3887 N N . ASN A 1 502 ? 3.744 -12.499 -10.807 1.00 93.31 502 ASN A N 1
ATOM 3888 C CA . ASN A 1 502 ? 2.943 -13.429 -11.611 1.00 93.31 502 ASN A CA 1
ATOM 3889 C C . ASN A 1 502 ? 1.497 -12.954 -11.790 1.00 93.31 502 ASN A C 1
ATOM 3891 O O . ASN A 1 502 ? 0.622 -13.760 -12.098 1.00 93.31 502 ASN A O 1
ATOM 3895 N N . ARG A 1 503 ? 1.229 -11.657 -11.608 1.00 93.06 503 ARG A N 1
ATOM 3896 C CA . ARG A 1 503 ? -0.134 -11.121 -11.549 1.00 93.06 503 ARG A CA 1
ATOM 3897 C C . ARG A 1 503 ? -0.945 -11.425 -12.804 1.00 93.06 503 ARG A C 1
ATOM 3899 O O . ARG A 1 503 ? -2.052 -11.940 -12.696 1.00 93.06 503 ARG A O 1
ATOM 3906 N N . GLU A 1 504 ? -0.382 -11.176 -13.983 1.00 93.19 504 GLU A N 1
ATOM 3907 C CA . GLU A 1 504 ? -1.075 -11.419 -15.257 1.00 93.19 504 GLU A CA 1
ATOM 3908 C C . GLU A 1 504 ? -1.310 -12.917 -15.511 1.00 93.19 504 GLU A C 1
ATOM 3910 O O . GLU A 1 504 ? -2.367 -13.304 -16.002 1.00 93.19 504 GLU A O 1
ATOM 3915 N N . LEU A 1 505 ? -0.387 -13.780 -15.070 1.00 95.19 505 LEU A N 1
ATOM 3916 C CA . LEU A 1 505 ? -0.564 -15.234 -15.120 1.00 95.19 505 LEU A CA 1
ATOM 3917 C C . LEU A 1 505 ? -1.708 -15.697 -14.212 1.00 95.19 505 LEU A C 1
ATOM 3919 O O . LEU A 1 505 ? -2.548 -16.500 -14.612 1.00 95.19 505 LEU A O 1
ATOM 3923 N N . LEU A 1 506 ? -1.746 -15.180 -12.987 1.00 96.69 506 LEU A N 1
ATOM 3924 C CA . LEU A 1 506 ? -2.758 -15.529 -11.998 1.00 96.69 506 LEU A CA 1
ATOM 3925 C C . LEU A 1 506 ? -4.137 -14.968 -12.381 1.00 96.69 506 LEU A C 1
ATOM 3927 O O . LEU A 1 506 ? -5.139 -15.656 -12.198 1.00 96.69 506 LEU A O 1
ATOM 3931 N N . LYS A 1 507 ? -4.205 -13.774 -12.983 1.00 96.00 507 LYS A N 1
ATOM 3932 C CA . LYS A 1 507 ? -5.438 -13.227 -13.575 1.00 96.00 507 LYS A CA 1
ATOM 3933 C C . LYS A 1 507 ? -5.931 -14.075 -14.743 1.00 96.00 507 LYS A C 1
ATOM 3935 O O . LYS A 1 507 ? -7.121 -14.376 -14.798 1.00 96.00 507 LYS A O 1
ATOM 3940 N N . PHE A 1 508 ? -5.030 -14.493 -15.637 1.00 96.81 508 PHE A N 1
ATOM 3941 C CA . PHE A 1 508 ? -5.368 -15.413 -16.719 1.00 96.81 508 PHE A CA 1
ATOM 3942 C C . PHE A 1 508 ? -5.963 -16.710 -16.159 1.00 96.81 508 PHE A C 1
ATOM 3944 O O . PHE A 1 508 ? -7.087 -17.048 -16.515 1.00 96.81 508 PHE A O 1
ATOM 3951 N N . TYR A 1 509 ? -5.291 -17.362 -15.203 1.00 97.69 509 TYR A N 1
ATOM 3952 C CA . TYR A 1 509 ? -5.806 -18.562 -14.533 1.00 97.69 509 TYR A CA 1
ATOM 3953 C C . TYR A 1 509 ? -7.193 -18.340 -13.902 1.00 97.69 509 TYR A C 1
ATOM 3955 O O . TYR A 1 509 ? -8.100 -19.161 -14.055 1.00 97.69 509 TYR A O 1
ATOM 3963 N N . GLY A 1 510 ? -7.377 -17.205 -13.221 1.00 97.12 510 GLY A N 1
ATOM 3964 C CA . GLY A 1 510 ? -8.640 -16.826 -12.592 1.00 97.12 510 GLY A CA 1
ATOM 3965 C C . GLY A 1 510 ? -9.799 -16.663 -13.581 1.00 97.12 510 GLY A C 1
ATOM 3966 O O . GLY A 1 510 ? -10.932 -16.987 -13.229 1.00 97.12 510 GLY A O 1
ATOM 3967 N N . ALA A 1 511 ? -9.523 -16.240 -14.818 1.00 97.50 511 ALA A N 1
ATOM 3968 C CA . ALA A 1 511 ? -10.522 -16.067 -15.874 1.00 97.50 511 ALA A CA 1
ATOM 3969 C C . ALA A 1 511 ? -10.957 -17.385 -16.549 1.00 97.50 511 ALA A C 1
ATOM 3971 O O . ALA A 1 511 ? -11.963 -17.404 -17.261 1.00 97.50 511 ALA A O 1
ATOM 3972 N N . LEU A 1 512 ? -10.216 -18.481 -16.354 1.00 97.94 512 LEU A N 1
ATOM 3973 C CA . LEU A 1 512 ? -10.519 -19.786 -16.948 1.00 97.94 512 LEU A CA 1
ATOM 3974 C C . LEU A 1 512 ? -11.672 -20.505 -16.231 1.00 97.94 512 LEU A C 1
ATOM 3976 O O . LEU A 1 512 ? -11.802 -20.422 -15.006 1.00 97.94 512 LEU A O 1
ATOM 3980 N N . SER A 1 513 ? -12.455 -21.270 -16.998 1.00 97.56 513 SER A N 1
ATOM 3981 C CA . SER A 1 513 ? -13.428 -22.249 -16.483 1.00 97.56 513 SER A CA 1
ATOM 3982 C C . SER A 1 513 ? -12.738 -23.424 -15.779 1.00 97.56 513 SER A C 1
ATOM 3984 O O . SER A 1 513 ? -11.523 -23.608 -15.894 1.00 97.56 513 SER A O 1
ATOM 3986 N N . ALA A 1 514 ? -13.502 -24.243 -15.051 1.00 97.38 514 ALA A N 1
ATOM 3987 C CA . ALA A 1 514 ? -12.959 -25.416 -14.369 1.00 97.38 514 ALA A CA 1
ATOM 3988 C C . ALA A 1 514 ? -12.310 -26.397 -15.363 1.00 97.38 514 ALA A C 1
ATOM 3990 O O . ALA A 1 514 ? -11.186 -26.843 -15.143 1.00 97.38 514 ALA A O 1
ATOM 3991 N N . GLU A 1 515 ? -12.970 -26.649 -16.495 1.00 97.88 515 GLU A N 1
ATOM 3992 C CA . GLU A 1 515 ? -12.505 -27.537 -17.560 1.00 97.88 515 GLU A CA 1
ATOM 3993 C C . GLU A 1 515 ? -11.211 -27.014 -18.194 1.00 97.88 515 GLU A C 1
ATOM 3995 O O . GLU A 1 515 ? -10.250 -27.764 -18.368 1.00 97.88 515 GLU A O 1
ATOM 4000 N N . GLN A 1 516 ? -11.143 -25.709 -18.475 1.00 98.00 516 GLN A N 1
ATOM 4001 C CA . GLN A 1 516 ? -9.940 -25.077 -19.023 1.00 98.00 516 GLN A CA 1
ATOM 4002 C C . GLN A 1 516 ? -8.773 -25.087 -18.022 1.00 98.00 516 GLN A C 1
ATOM 4004 O O . GLN A 1 516 ? -7.632 -25.289 -18.429 1.00 98.00 516 GLN A O 1
ATOM 4009 N N . ARG A 1 517 ? -9.023 -24.916 -16.715 1.00 97.88 517 ARG A N 1
ATOM 4010 C CA . ARG A 1 517 ? -7.977 -25.050 -15.679 1.00 97.88 517 ARG A CA 1
ATOM 4011 C C . ARG A 1 517 ? -7.452 -26.481 -15.592 1.00 97.88 517 ARG A C 1
ATOM 4013 O O . ARG A 1 517 ? -6.249 -26.680 -15.444 1.00 97.88 517 ARG A O 1
ATOM 4020 N N . SER A 1 518 ? -8.329 -27.477 -15.715 1.00 97.06 518 SER A N 1
ATOM 4021 C CA . SER A 1 518 ? -7.915 -28.880 -15.802 1.00 97.06 518 SER A CA 1
ATOM 4022 C C . SER A 1 518 ? -7.086 -29.151 -17.058 1.00 97.06 518 SER A C 1
ATOM 4024 O O . SER A 1 518 ? -6.060 -29.820 -16.960 1.00 97.06 518 SER A O 1
ATOM 4026 N N . ALA A 1 519 ? -7.475 -28.596 -18.211 1.00 97.44 519 ALA A N 1
ATOM 4027 C CA . ALA A 1 519 ? -6.696 -28.689 -19.446 1.00 97.44 519 ALA A CA 1
ATOM 4028 C C . ALA A 1 519 ? -5.313 -28.031 -19.296 1.00 97.44 519 ALA A C 1
ATOM 4030 O O . ALA A 1 519 ? -4.303 -28.640 -19.640 1.00 97.44 519 ALA A O 1
ATOM 4031 N N . LEU A 1 520 ? -5.246 -26.848 -18.682 1.00 96.69 520 LEU A N 1
ATOM 4032 C CA . LEU A 1 520 ? -4.001 -26.123 -18.414 1.00 96.69 520 LEU A CA 1
ATOM 4033 C C . LEU A 1 520 ? -2.999 -26.939 -17.580 1.00 96.69 520 LEU A C 1
ATOM 4035 O O . LEU A 1 520 ? -1.801 -26.900 -17.847 1.00 96.69 520 LEU A O 1
ATOM 4039 N N . LEU A 1 521 ? -3.487 -27.684 -16.583 1.00 96.31 521 LEU A N 1
ATOM 4040 C CA . LEU A 1 521 ? -2.680 -28.544 -15.704 1.00 96.31 521 LEU A CA 1
ATOM 4041 C C . LEU A 1 521 ? -2.415 -29.944 -16.291 1.00 96.31 521 LEU A C 1
ATOM 4043 O O . LEU A 1 521 ? -1.754 -30.772 -15.660 1.00 96.31 521 LEU A O 1
ATOM 4047 N N . SER A 1 522 ? -2.958 -30.239 -17.472 1.00 96.75 522 SER A N 1
ATOM 4048 C CA . SER A 1 522 ? -2.756 -31.509 -18.164 1.00 96.75 522 SER A CA 1
ATOM 4049 C C . SER A 1 522 ? -1.478 -31.493 -19.007 1.00 96.75 522 SER A C 1
ATOM 4051 O O . SER A 1 522 ? -0.919 -30.443 -19.317 1.00 96.75 522 SER A O 1
ATOM 4053 N N . ARG A 1 523 ? -1.039 -32.677 -19.452 1.00 94.69 523 ARG A N 1
ATOM 4054 C CA . ARG A 1 523 ? 0.101 -32.795 -20.378 1.00 94.69 523 ARG A CA 1
ATOM 4055 C C . ARG A 1 523 ? -0.183 -32.216 -21.765 1.00 94.69 523 ARG A C 1
ATOM 4057 O O . ARG A 1 523 ? 0.763 -31.833 -22.437 1.00 94.69 523 ARG A O 1
ATOM 4064 N N . SER A 1 524 ? -1.445 -32.189 -22.201 1.00 95.44 524 SER A N 1
ATOM 4065 C CA . SER A 1 524 ? -1.828 -31.612 -23.496 1.00 95.44 524 SER A CA 1
ATOM 4066 C C . SER A 1 524 ? -1.915 -30.088 -23.465 1.00 95.44 524 SER A C 1
ATOM 4068 O O . SER A 1 524 ? -1.892 -29.468 -24.520 1.00 95.44 524 SER A O 1
ATOM 4070 N N . GLY A 1 525 ? -2.010 -29.490 -22.275 1.00 96.50 525 GLY A N 1
ATOM 4071 C CA . GLY A 1 525 ? -2.153 -28.049 -22.111 1.00 96.50 525 GLY A CA 1
ATOM 4072 C C . GLY A 1 525 ? -3.521 -27.510 -22.518 1.00 96.50 525 GLY A C 1
ATOM 4073 O O . GLY A 1 525 ? -4.463 -28.255 -22.801 1.00 96.50 525 GLY A O 1
ATOM 4074 N N . LEU A 1 526 ? -3.617 -26.185 -22.502 1.00 97.44 526 LEU A N 1
ATOM 4075 C CA . LEU A 1 526 ? -4.778 -25.411 -22.916 1.00 97.44 526 LEU A CA 1
ATOM 4076 C C . LEU A 1 526 ? -4.466 -24.685 -24.226 1.00 97.44 526 LEU A C 1
ATOM 4078 O O . LEU A 1 526 ? -3.559 -23.853 -24.272 1.00 97.44 526 LEU A O 1
ATOM 4082 N N . ASP A 1 527 ? -5.242 -24.991 -25.263 1.00 96.62 527 ASP A N 1
ATOM 4083 C CA . ASP A 1 527 ? -5.190 -24.307 -26.554 1.00 96.62 527 ASP A CA 1
ATOM 4084 C C . ASP A 1 527 ? -5.909 -22.951 -26.472 1.00 96.62 527 ASP A C 1
ATOM 4086 O O . ASP A 1 527 ? -7.050 -22.852 -26.008 1.00 96.62 527 ASP A O 1
ATOM 4090 N N . PHE A 1 528 ? -5.244 -21.896 -26.938 1.00 95.12 528 PHE A N 1
ATOM 4091 C CA . PHE A 1 528 ? -5.778 -20.540 -26.967 1.00 95.12 528 PHE A CA 1
ATOM 4092 C C . PHE A 1 528 ? -7.007 -20.402 -27.870 1.00 95.12 528 PHE A C 1
ATOM 4094 O O . PHE A 1 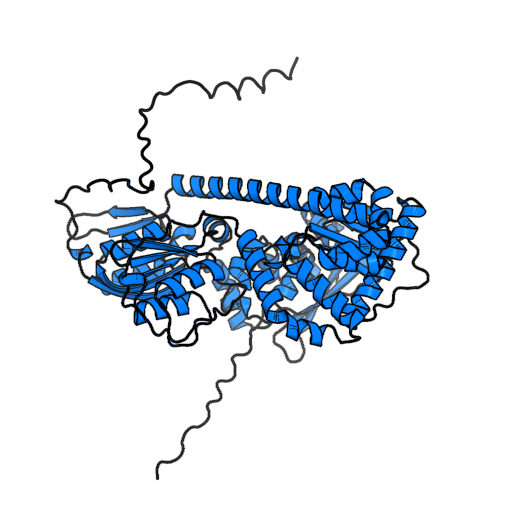528 ? -7.838 -19.528 -27.620 1.00 95.12 528 PHE A O 1
ATOM 4101 N N . ALA A 1 529 ? -7.179 -21.282 -28.861 1.00 95.19 529 ALA A N 1
ATOM 4102 C CA . ALA A 1 529 ? -8.381 -21.334 -29.692 1.00 95.19 529 ALA A CA 1
ATOM 4103 C C . ALA A 1 529 ? -9.654 -21.661 -28.885 1.00 95.19 529 ALA A C 1
ATOM 4105 O O . ALA A 1 529 ? -10.764 -21.380 -29.334 1.00 95.19 529 ALA A O 1
ATOM 4106 N N . MET A 1 530 ? -9.508 -22.229 -27.680 1.00 96.69 530 MET A N 1
ATOM 4107 C CA . MET A 1 530 ? -10.617 -22.535 -26.771 1.00 96.69 530 MET A CA 1
ATOM 4108 C C . MET A 1 530 ? -10.989 -21.374 -25.838 1.00 96.69 530 MET A C 1
ATOM 4110 O O . MET A 1 530 ? -11.877 -21.531 -24.997 1.00 96.69 530 MET A O 1
ATOM 4114 N N . LEU A 1 531 ? -10.295 -20.236 -25.916 1.00 97.19 531 LEU A N 1
ATOM 4115 C CA . LEU A 1 531 ? -10.522 -19.099 -25.027 1.00 97.19 531 LEU A CA 1
ATOM 4116 C C . LEU A 1 531 ? -11.663 -18.208 -25.530 1.00 97.19 531 LEU A C 1
ATOM 4118 O O . LEU A 1 531 ? -11.795 -17.944 -26.725 1.00 97.19 531 LEU A O 1
ATOM 4122 N N . SER A 1 532 ? -12.454 -17.665 -24.601 1.00 97.19 532 SER A N 1
ATOM 4123 C CA . SER A 1 532 ? -13.333 -16.533 -24.916 1.00 97.19 532 SER A CA 1
ATOM 4124 C C . SER A 1 532 ? -12.507 -15.294 -25.281 1.00 97.19 532 SER A C 1
ATOM 4126 O O . SER A 1 532 ? -11.311 -15.211 -24.993 1.00 97.19 532 SER A O 1
ATOM 4128 N N . LYS A 1 533 ? -13.151 -14.273 -25.853 1.00 95.56 533 LYS A N 1
ATOM 4129 C CA . LYS A 1 533 ? -12.491 -13.001 -26.188 1.00 95.56 533 LYS A CA 1
ATOM 4130 C C . LYS A 1 533 ? -11.827 -12.349 -24.967 1.00 95.56 533 LYS A C 1
ATOM 4132 O O . LYS A 1 533 ? -10.707 -11.847 -25.052 1.00 95.56 533 LYS A O 1
ATOM 4137 N N . GLU A 1 534 ? -12.504 -12.365 -23.825 1.00 95.06 534 GLU A N 1
ATOM 4138 C CA . GLU A 1 534 ? -12.019 -11.799 -22.566 1.00 95.06 534 GLU A CA 1
ATOM 4139 C C . GLU A 1 534 ? -10.835 -12.608 -22.023 1.00 95.06 534 GLU A C 1
ATOM 4141 O O . GLU A 1 534 ? -9.826 -12.030 -21.616 1.00 95.06 534 GLU A O 1
ATOM 4146 N N . GLN A 1 535 ? -10.922 -13.941 -22.070 1.00 96.50 535 GLN A N 1
ATOM 4147 C CA . GLN A 1 535 ? -9.837 -14.833 -21.656 1.00 96.50 535 GLN A CA 1
ATOM 4148 C C . GLN A 1 535 ? -8.604 -14.668 -22.552 1.00 96.50 535 GLN A C 1
ATOM 4150 O O . GLN A 1 535 ? -7.489 -14.555 -22.044 1.00 96.50 535 GLN A O 1
ATOM 4155 N N . TYR A 1 536 ? -8.803 -14.571 -23.868 1.00 94.75 536 TYR A N 1
ATOM 4156 C CA . TYR A 1 536 ? -7.741 -14.315 -24.836 1.00 94.75 536 TYR A CA 1
ATOM 4157 C C . TYR A 1 536 ? -7.058 -12.965 -24.587 1.00 94.75 536 TYR A C 1
ATOM 4159 O O . TYR A 1 536 ? -5.838 -12.856 -24.701 1.00 94.75 536 TYR A O 1
ATOM 4167 N N . SER A 1 537 ? -7.813 -11.935 -24.183 1.00 92.50 537 SER A N 1
ATOM 4168 C CA . SER A 1 537 ? -7.239 -10.642 -23.793 1.00 92.50 537 SER A CA 1
ATOM 4169 C C . SER A 1 537 ? -6.289 -10.773 -22.595 1.00 92.50 537 SER A C 1
ATOM 4171 O O . SER A 1 537 ? -5.185 -10.229 -22.634 1.00 92.50 537 SER A O 1
ATOM 4173 N N . GLN A 1 538 ? -6.665 -11.537 -21.561 1.00 93.81 538 GLN A N 1
ATOM 4174 C CA . GLN A 1 538 ? -5.786 -11.804 -20.411 1.00 93.81 538 GLN A CA 1
ATOM 4175 C C . GLN A 1 538 ? -4.567 -12.644 -20.810 1.00 93.81 538 GLN A C 1
ATOM 4177 O O . GLN A 1 538 ? -3.442 -12.340 -20.418 1.00 93.81 538 GLN A O 1
ATOM 4182 N N . ALA A 1 539 ? -4.771 -13.662 -21.644 1.00 93.00 539 ALA A N 1
ATOM 4183 C CA . ALA A 1 539 ? -3.700 -14.510 -22.151 1.00 93.00 539 ALA A CA 1
ATOM 4184 C C . ALA A 1 539 ? -2.688 -13.707 -22.989 1.00 93.00 539 ALA A C 1
ATOM 4186 O O . ALA A 1 539 ? -1.478 -13.851 -22.831 1.00 93.00 539 ALA A O 1
ATOM 4187 N N . SER A 1 540 ? -3.176 -12.777 -23.812 1.00 89.50 540 SER A N 1
ATOM 4188 C CA . SER A 1 540 ? -2.344 -11.859 -24.593 1.00 89.50 540 SER A CA 1
ATOM 4189 C C . SER A 1 540 ? -1.505 -10.950 -23.696 1.00 89.50 540 SER A C 1
ATOM 4191 O O . SER A 1 540 ? -0.329 -10.743 -23.981 1.00 89.50 540 SER A O 1
ATOM 4193 N N . LYS A 1 541 ? -2.067 -10.424 -22.597 1.00 90.06 541 LYS A N 1
ATOM 4194 C CA . LYS A 1 541 ? -1.301 -9.643 -21.606 1.00 90.06 541 LYS A CA 1
ATOM 4195 C C . LYS A 1 541 ? -0.207 -10.486 -20.959 1.00 90.06 541 LYS A C 1
ATOM 4197 O O . LYS A 1 541 ? 0.930 -10.027 -20.867 1.00 90.06 541 LYS A O 1
ATOM 4202 N N . LEU A 1 542 ? -0.525 -11.728 -20.584 1.00 90.81 542 LEU A N 1
ATOM 4203 C CA . LEU A 1 542 ? 0.453 -12.680 -20.062 1.00 90.81 542 LEU A CA 1
ATOM 4204 C C . LEU A 1 542 ? 1.604 -12.892 -21.055 1.00 90.81 542 LEU A C 1
ATOM 4206 O O . LEU A 1 542 ? 2.755 -12.681 -20.676 1.00 90.81 542 LEU A O 1
ATOM 4210 N N . ILE A 1 543 ? 1.324 -13.242 -22.315 1.00 88.31 543 ILE A N 1
ATOM 4211 C CA . ILE A 1 543 ? 2.389 -13.480 -23.303 1.00 88.31 543 ILE A CA 1
ATOM 4212 C C . ILE A 1 543 ? 3.196 -12.205 -23.544 1.00 88.31 543 ILE A C 1
ATOM 4214 O O . ILE A 1 543 ? 4.420 -12.242 -23.458 1.00 88.31 543 ILE A O 1
ATOM 4218 N N . LYS A 1 544 ? 2.535 -11.056 -23.731 1.00 83.56 544 LYS A N 1
ATOM 4219 C CA . LYS A 1 544 ? 3.215 -9.760 -23.889 1.00 83.56 544 LYS A CA 1
ATOM 4220 C C . LYS A 1 544 ? 4.149 -9.444 -22.721 1.00 83.56 544 LYS A C 1
ATOM 4222 O O . LYS A 1 544 ? 5.210 -8.870 -22.938 1.00 83.56 544 LYS A O 1
ATOM 4227 N N . SER A 1 545 ? 3.773 -9.826 -21.498 1.00 81.12 545 SER A N 1
ATOM 4228 C CA . SER A 1 545 ? 4.589 -9.617 -20.295 1.00 81.12 545 SER A CA 1
ATOM 4229 C C . SER A 1 545 ? 5.783 -10.576 -20.162 1.00 81.12 545 SER A C 1
ATOM 4231 O O . SER A 1 545 ? 6.689 -10.294 -19.380 1.00 81.12 545 SER A O 1
ATOM 4233 N N . ARG A 1 546 ? 5.791 -11.708 -20.884 1.00 83.62 546 ARG A N 1
ATOM 4234 C CA . ARG A 1 546 ? 6.790 -12.785 -20.732 1.00 83.62 546 ARG A CA 1
ATOM 4235 C C . ARG A 1 546 ? 7.674 -13.008 -21.951 1.00 83.62 546 ARG A C 1
ATOM 4237 O O . ARG A 1 546 ? 8.862 -13.240 -21.782 1.00 83.62 546 ARG A O 1
ATOM 4244 N N . VAL A 1 547 ? 7.088 -12.958 -23.142 1.00 79.62 547 VAL A N 1
ATOM 4245 C CA . VAL A 1 547 ? 7.724 -13.317 -24.420 1.00 79.62 547 VAL A CA 1
ATOM 4246 C C . VAL A 1 547 ? 7.804 -12.112 -25.370 1.00 79.62 547 VAL A C 1
ATOM 4248 O O . VAL A 1 547 ? 8.499 -12.156 -26.377 1.00 79.62 547 VAL A O 1
ATOM 4251 N N . GLY A 1 548 ? 7.124 -11.006 -25.050 1.00 73.56 548 GLY A N 1
ATOM 4252 C CA . GLY A 1 548 ? 7.036 -9.825 -25.914 1.00 73.56 548 GLY A CA 1
ATOM 4253 C C . GLY A 1 548 ? 5.835 -9.865 -26.868 1.00 73.56 548 GLY A C 1
ATOM 4254 O O . GLY A 1 548 ? 5.086 -10.840 -26.921 1.00 73.56 548 GLY A O 1
ATOM 4255 N N . ALA A 1 549 ? 5.592 -8.760 -27.579 1.00 70.31 549 ALA A N 1
ATOM 4256 C CA . ALA A 1 549 ? 4.380 -8.581 -28.386 1.00 70.31 549 ALA A CA 1
ATOM 4257 C C . ALA A 1 549 ? 4.358 -9.400 -29.686 1.00 70.31 549 ALA A C 1
ATOM 4259 O O . ALA A 1 549 ? 3.290 -9.859 -30.089 1.00 70.31 549 ALA A O 1
ATOM 4260 N N . ASP A 1 550 ? 5.516 -9.620 -30.307 1.00 70.94 550 ASP A N 1
ATOM 4261 C CA . ASP A 1 550 ? 5.595 -10.186 -31.660 1.00 70.94 550 ASP A CA 1
ATOM 4262 C C . ASP A 1 550 ? 5.258 -11.692 -31.715 1.00 70.94 550 ASP A C 1
ATOM 4264 O O . ASP A 1 550 ? 4.817 -12.194 -32.750 1.00 70.94 550 ASP A O 1
ATOM 4268 N N . ALA A 1 551 ? 5.386 -12.406 -30.590 1.00 69.62 551 ALA A N 1
ATOM 4269 C CA . ALA A 1 551 ? 5.107 -13.842 -30.508 1.00 69.62 551 ALA A CA 1
ATOM 4270 C C . ALA A 1 551 ? 3.608 -14.194 -30.617 1.00 69.62 551 ALA A C 1
ATOM 4272 O O . ALA A 1 551 ? 3.271 -15.324 -30.953 1.00 69.62 551 ALA A O 1
ATOM 4273 N N . VAL A 1 552 ? 2.701 -13.251 -30.324 1.00 71.19 552 VAL A N 1
ATOM 4274 C CA . VAL A 1 552 ? 1.247 -13.515 -30.297 1.00 71.19 552 VAL A CA 1
ATOM 4275 C C . VAL A 1 552 ? 0.598 -13.304 -31.661 1.00 71.19 552 VAL A C 1
ATOM 4277 O O . VAL A 1 552 ? -0.333 -14.016 -32.018 1.00 71.19 552 VAL A O 1
ATOM 4280 N N . GLU A 1 553 ? 1.051 -12.308 -32.420 1.00 77.31 553 GLU A N 1
ATOM 4281 C CA . GLU A 1 553 ? 0.337 -11.836 -33.616 1.00 77.31 553 GLU A CA 1
ATOM 4282 C C . GLU A 1 553 ? 0.564 -12.719 -34.853 1.00 77.31 553 GLU A C 1
ATOM 4284 O O . GLU A 1 553 ? -0.191 -12.626 -35.818 1.00 77.31 553 GLU A O 1
ATOM 4289 N N . SER A 1 554 ? 1.581 -13.584 -34.823 1.00 72.44 554 SER A N 1
ATOM 4290 C CA . SER A 1 554 ? 2.001 -14.418 -35.957 1.00 72.44 554 SER A CA 1
ATOM 4291 C C . SER A 1 554 ? 1.723 -15.917 -35.787 1.00 72.44 554 SER A C 1
ATOM 4293 O O . SER A 1 554 ? 1.881 -16.669 -36.746 1.00 72.44 554 SER A O 1
ATOM 4295 N N . ALA A 1 555 ? 1.292 -16.347 -34.598 1.00 79.81 555 ALA A N 1
ATOM 4296 C CA . ALA A 1 555 ? 1.087 -17.752 -34.263 1.00 79.81 555 ALA A CA 1
ATOM 4297 C C . ALA A 1 555 ? -0.238 -18.296 -34.822 1.00 79.81 555 ALA A C 1
ATOM 4299 O O . ALA A 1 555 ? -1.300 -17.715 -34.591 1.00 79.81 555 ALA A O 1
ATOM 4300 N N . GLY A 1 556 ? -0.194 -19.446 -35.501 1.00 84.94 556 GLY A N 1
ATOM 4301 C CA . GLY A 1 556 ? -1.398 -20.174 -35.925 1.00 84.94 556 GLY A CA 1
ATOM 4302 C C . GLY A 1 556 ? -2.091 -20.920 -34.778 1.00 84.94 556 GLY A C 1
ATOM 4303 O O . GLY A 1 556 ? -3.305 -21.116 -34.795 1.00 84.94 556 GLY A O 1
ATOM 4304 N N . SER A 1 557 ? -1.323 -21.318 -33.767 1.00 91.69 557 SER A N 1
ATOM 4305 C CA . SER A 1 557 ? -1.766 -22.051 -32.584 1.00 91.69 557 SER A CA 1
ATOM 4306 C C . SER A 1 557 ? -0.856 -21.737 -31.399 1.00 91.69 557 SER A C 1
ATOM 4308 O O . SER A 1 557 ? 0.367 -21.678 -31.536 1.00 91.69 557 SER A O 1
ATOM 4310 N N . ILE A 1 558 ? -1.456 -21.535 -30.225 1.00 92.69 558 ILE A N 1
ATOM 4311 C CA . ILE A 1 558 ? -0.730 -21.288 -28.977 1.00 92.69 558 ILE A CA 1
ATOM 4312 C C . ILE A 1 558 ? -1.286 -22.234 -27.923 1.00 92.69 558 ILE A C 1
ATOM 4314 O O . ILE A 1 558 ? -2.475 -22.196 -27.611 1.00 92.69 558 ILE A O 1
ATOM 4318 N N . VAL A 1 559 ? -0.417 -23.060 -27.352 1.00 94.00 559 VAL A N 1
ATOM 4319 C CA . VAL A 1 559 ? -0.757 -23.974 -26.262 1.00 94.00 559 VAL A CA 1
ATOM 4320 C C . VAL A 1 559 ? 0.071 -23.621 -25.039 1.00 94.00 559 VAL A C 1
ATOM 4322 O O . VAL A 1 559 ? 1.284 -23.434 -25.127 1.00 94.00 559 VAL A O 1
ATOM 4325 N N . VAL A 1 560 ? -0.583 -23.550 -23.883 1.00 94.62 560 VAL A N 1
ATOM 4326 C CA . VAL A 1 560 ? 0.071 -23.315 -22.593 1.00 94.62 560 VAL A CA 1
ATOM 4327 C C . VAL A 1 560 ? -0.097 -24.524 -21.677 1.00 94.62 560 VAL A C 1
ATOM 4329 O O . VAL A 1 560 ? -1.189 -25.079 -21.554 1.00 94.62 560 VAL A O 1
ATOM 4332 N N . THR A 1 561 ? 0.976 -24.927 -21.002 1.00 95.12 561 THR A N 1
ATOM 4333 C CA . THR A 1 561 ? 0.973 -26.049 -20.046 1.00 95.12 561 THR A CA 1
ATOM 4334 C C . THR A 1 561 ? 1.520 -25.611 -18.702 1.00 95.12 561 THR A C 1
ATOM 4336 O O . THR A 1 561 ? 2.512 -24.886 -18.659 1.00 95.12 561 THR A O 1
ATOM 4339 N N . PHE A 1 562 ? 0.910 -26.074 -17.610 1.00 96.00 562 PHE A N 1
ATOM 4340 C CA . PHE A 1 562 ? 1.389 -25.876 -16.242 1.00 96.00 562 PHE A CA 1
ATOM 4341 C C . PHE A 1 562 ? 1.790 -27.232 -15.654 1.00 96.00 562 PHE A C 1
ATOM 4343 O O . PHE A 1 562 ? 0.937 -28.024 -15.250 1.00 96.00 562 PHE A O 1
ATOM 4350 N N . ALA A 1 563 ? 3.090 -27.498 -15.568 1.00 95.06 563 ALA A N 1
ATOM 4351 C CA . ALA A 1 563 ? 3.609 -28.659 -14.866 1.00 95.06 563 ALA A CA 1
ATOM 4352 C C . ALA A 1 563 ? 3.754 -28.344 -13.372 1.00 95.06 563 ALA A C 1
ATOM 4354 O O . ALA A 1 563 ? 4.351 -27.343 -12.973 1.00 95.06 563 ALA A O 1
ATOM 4355 N N . ARG A 1 564 ? 3.181 -29.207 -12.532 1.00 94.75 564 ARG A N 1
ATOM 4356 C CA . ARG A 1 564 ? 3.212 -29.079 -11.073 1.00 94.75 564 ARG A CA 1
ATOM 4357 C C . ARG A 1 564 ? 4.293 -29.986 -10.492 1.00 94.75 564 ARG A C 1
ATOM 4359 O O . ARG A 1 564 ? 4.228 -31.201 -10.657 1.00 94.75 564 ARG A O 1
ATOM 4366 N N . GLU A 1 565 ? 5.220 -29.407 -9.739 1.00 94.12 565 GLU A N 1
ATOM 4367 C CA . GLU A 1 565 ? 6.276 -30.116 -9.016 1.00 94.12 565 GLU A CA 1
ATOM 4368 C C . GLU A 1 565 ? 6.181 -29.791 -7.514 1.00 94.12 565 GLU A C 1
ATOM 4370 O O . GLU A 1 565 ? 6.066 -28.630 -7.112 1.00 94.12 565 GLU A O 1
ATOM 4375 N N . ALA A 1 566 ? 6.208 -30.813 -6.655 1.00 88.19 566 ALA A N 1
ATOM 4376 C CA . ALA A 1 566 ? 6.338 -30.590 -5.216 1.00 88.19 566 ALA A CA 1
ATOM 4377 C C . ALA A 1 566 ? 7.745 -30.047 -4.917 1.00 88.19 566 ALA A C 1
ATOM 4379 O O . ALA A 1 566 ? 8.734 -30.647 -5.341 1.00 88.19 566 ALA A O 1
ATOM 4380 N N . ASN A 1 567 ? 7.854 -28.928 -4.193 1.00 82.31 567 ASN A N 1
ATOM 4381 C CA . ASN A 1 567 ? 9.161 -28.357 -3.885 1.00 82.31 567 ASN A CA 1
ATOM 4382 C C . ASN A 1 567 ? 9.883 -29.239 -2.852 1.00 82.31 567 ASN A C 1
ATOM 4384 O O . ASN A 1 567 ? 9.407 -29.428 -1.733 1.00 82.31 567 ASN A O 1
ATOM 4388 N N . LYS A 1 568 ? 11.032 -29.817 -3.219 1.00 79.44 568 LYS A N 1
ATOM 4389 C CA . LYS A 1 568 ? 11.784 -30.716 -2.331 1.00 79.44 568 LYS A CA 1
ATOM 4390 C C . LYS A 1 568 ? 12.289 -29.939 -1.111 1.00 79.44 568 LYS A C 1
ATOM 4392 O O . LYS A 1 568 ? 13.241 -29.175 -1.217 1.00 79.44 568 LYS A O 1
ATOM 4397 N N . GLY A 1 569 ? 11.672 -30.172 0.047 1.00 78.19 569 GLY A N 1
ATOM 4398 C CA . GLY A 1 569 ? 12.079 -29.579 1.326 1.00 78.19 569 GLY A CA 1
ATOM 4399 C C . GLY A 1 569 ? 11.255 -28.374 1.785 1.00 78.19 569 GLY A C 1
ATOM 4400 O O . GLY A 1 569 ? 11.602 -27.789 2.807 1.00 78.19 569 GLY A O 1
ATOM 4401 N N . ASP A 1 570 ? 10.174 -28.020 1.083 1.00 78.69 570 ASP A N 1
ATOM 4402 C CA . ASP A 1 570 ? 9.252 -26.962 1.508 1.00 78.69 570 ASP A CA 1
ATOM 4403 C C . ASP A 1 570 ? 7.789 -27.337 1.199 1.00 78.69 570 ASP A C 1
ATOM 4405 O O . ASP A 1 570 ? 7.535 -28.144 0.307 1.00 78.69 570 ASP A O 1
ATOM 4409 N N . THR A 1 571 ? 6.809 -26.753 1.896 1.00 84.12 571 THR A N 1
ATOM 4410 C CA . THR A 1 571 ? 5.373 -26.968 1.592 1.00 84.12 571 THR A CA 1
ATOM 4411 C C . THR A 1 571 ? 4.917 -26.227 0.331 1.00 84.12 571 THR A C 1
ATOM 4413 O O . THR A 1 571 ? 3.771 -26.362 -0.095 1.00 84.12 571 THR A O 1
ATOM 4416 N N . GLY A 1 572 ? 5.807 -25.445 -0.285 1.00 89.50 572 GLY A N 1
ATOM 4417 C CA . GLY A 1 572 ? 5.555 -24.762 -1.547 1.00 89.50 572 GLY A CA 1
ATOM 4418 C C . GLY A 1 572 ? 5.382 -25.725 -2.727 1.00 89.50 572 GLY A C 1
ATOM 4419 O O . GLY A 1 572 ? 5.980 -26.798 -2.806 1.00 89.50 572 GLY A O 1
ATOM 4420 N N . ILE A 1 573 ? 4.582 -25.303 -3.696 1.00 94.00 573 ILE A N 1
ATOM 4421 C CA . ILE A 1 573 ? 4.363 -25.985 -4.967 1.00 94.00 573 ILE A CA 1
ATOM 4422 C C . ILE A 1 573 ? 5.059 -25.159 -6.041 1.00 94.00 573 ILE A C 1
ATOM 4424 O O . ILE A 1 573 ? 4.787 -23.967 -6.185 1.00 94.00 573 ILE A O 1
ATOM 4428 N N . LYS A 1 574 ? 5.958 -25.783 -6.798 1.00 95.31 574 LYS A N 1
ATOM 4429 C CA . LYS A 1 574 ? 6.587 -25.161 -7.958 1.00 95.31 574 LYS A CA 1
ATOM 4430 C C . LYS A 1 574 ? 5.717 -25.436 -9.182 1.00 95.31 574 LYS A C 1
ATOM 4432 O O . LYS A 1 574 ? 5.377 -26.583 -9.465 1.00 95.31 574 LYS A O 1
ATOM 4437 N N . TYR A 1 575 ? 5.357 -24.378 -9.893 1.00 95.94 575 TYR A N 1
ATOM 4438 C CA . TYR A 1 575 ? 4.717 -24.460 -11.197 1.00 95.94 575 TYR A CA 1
ATOM 4439 C C . TYR A 1 575 ? 5.735 -24.083 -12.257 1.00 95.94 575 TYR A C 1
ATOM 4441 O O . TYR A 1 575 ? 6.362 -23.029 -12.159 1.00 95.94 575 TYR A O 1
ATOM 4449 N N . GLU A 1 576 ? 5.891 -24.950 -13.245 1.00 95.62 576 GLU A N 1
ATOM 4450 C CA . GLU A 1 576 ? 6.638 -24.701 -14.467 1.00 95.62 576 GLU A CA 1
ATOM 4451 C C . GLU A 1 576 ? 5.641 -24.483 -15.595 1.00 95.62 576 GLU A C 1
ATOM 4453 O O . GLU A 1 576 ? 4.717 -25.273 -15.785 1.00 95.62 576 GLU A O 1
ATOM 4458 N N . ILE A 1 577 ? 5.791 -23.374 -16.300 1.00 94.75 577 ILE A N 1
ATOM 4459 C CA . ILE A 1 577 ? 4.877 -22.966 -17.347 1.00 94.75 577 ILE A CA 1
ATOM 4460 C C . ILE A 1 577 ? 5.653 -22.893 -18.646 1.00 94.75 577 ILE A C 1
ATOM 4462 O O . ILE A 1 577 ? 6.696 -22.242 -18.718 1.00 94.75 577 ILE A O 1
ATOM 4466 N N . ALA A 1 578 ? 5.116 -23.564 -19.656 1.00 93.88 578 ALA A N 1
ATOM 4467 C CA . ALA A 1 578 ? 5.676 -23.595 -20.993 1.00 93.88 578 ALA A CA 1
ATOM 4468 C C . ALA A 1 578 ? 4.629 -23.134 -22.008 1.00 93.88 578 ALA A C 1
ATOM 4470 O O . ALA A 1 578 ? 3.435 -23.428 -21.871 1.00 93.88 578 ALA A O 1
ATOM 4471 N N . LEU A 1 579 ? 5.102 -22.411 -23.021 1.00 92.88 579 LEU A N 1
ATOM 4472 C CA . LEU A 1 579 ? 4.341 -22.035 -24.205 1.00 92.88 579 LEU A CA 1
ATOM 4473 C C . LEU A 1 579 ? 4.856 -22.826 -25.402 1.00 92.88 579 LEU A C 1
ATOM 4475 O O . LEU A 1 579 ? 6.059 -22.894 -25.650 1.00 92.88 579 LEU A O 1
ATOM 4479 N N . THR A 1 580 ? 3.925 -23.378 -26.165 1.00 91.69 580 THR A N 1
ATOM 4480 C CA . THR A 1 580 ? 4.183 -23.971 -27.475 1.00 91.69 580 THR A CA 1
ATOM 4481 C C . THR A 1 580 ? 3.456 -23.137 -28.518 1.00 91.69 580 THR A C 1
ATOM 4483 O O . THR A 1 580 ? 2.258 -22.894 -28.376 1.00 91.69 580 THR A O 1
ATOM 4486 N N . VAL A 1 581 ? 4.171 -22.704 -29.553 1.00 89.69 581 VAL A N 1
ATOM 4487 C CA . VAL A 1 581 ? 3.615 -21.971 -30.695 1.00 89.69 581 VAL A CA 1
ATOM 4488 C C . VAL A 1 581 ? 3.823 -22.799 -31.949 1.00 89.69 581 VAL A C 1
ATOM 4490 O O . VAL A 1 581 ? 4.944 -23.203 -32.246 1.00 89.69 581 VAL A O 1
ATOM 4493 N N . ASP A 1 582 ? 2.731 -23.107 -32.648 1.00 90.81 582 ASP A N 1
ATOM 4494 C CA . ASP A 1 582 ? 2.750 -23.915 -33.875 1.00 90.81 582 ASP A CA 1
ATOM 4495 C C . ASP A 1 582 ? 3.504 -25.243 -33.713 1.00 90.81 582 ASP A C 1
ATOM 4497 O O . ASP A 1 582 ? 4.292 -25.671 -34.555 1.00 90.81 582 ASP A O 1
ATOM 4501 N N . GLY A 1 583 ? 3.273 -25.894 -32.569 1.00 89.06 583 GLY A N 1
ATOM 4502 C CA . GLY A 1 583 ? 3.889 -27.170 -32.198 1.00 89.06 583 GLY A CA 1
ATOM 4503 C C . GLY A 1 583 ? 5.357 -27.081 -31.765 1.00 89.06 583 GLY A C 1
ATOM 4504 O O . GLY A 1 583 ? 5.917 -28.090 -31.343 1.00 89.06 583 GLY A O 1
ATOM 4505 N N . SER A 1 584 ? 5.972 -25.898 -31.818 1.00 88.50 584 SER A N 1
ATOM 4506 C CA . SER A 1 584 ? 7.349 -25.666 -31.379 1.00 88.50 584 SER A CA 1
ATOM 4507 C C . SER A 1 584 ? 7.365 -25.050 -29.983 1.00 88.50 584 SER A C 1
ATOM 4509 O O . SER A 1 584 ? 6.689 -24.053 -29.724 1.00 88.50 584 SER A O 1
ATOM 4511 N N . ALA A 1 585 ? 8.123 -25.648 -29.063 1.00 86.06 585 ALA A N 1
ATOM 4512 C CA . ALA A 1 585 ? 8.345 -25.049 -27.754 1.00 86.06 585 ALA A CA 1
ATOM 4513 C C . ALA A 1 585 ? 9.073 -23.713 -27.934 1.00 86.06 585 ALA A C 1
ATOM 4515 O O . ALA A 1 585 ? 10.058 -23.635 -28.668 1.00 86.06 585 ALA A O 1
ATOM 4516 N N . ILE A 1 586 ? 8.592 -22.668 -27.268 1.00 81.94 586 ILE A N 1
ATOM 4517 C CA . ILE A 1 586 ? 9.379 -21.448 -27.121 1.00 81.94 586 ILE A CA 1
ATOM 4518 C C . ILE A 1 586 ? 10.366 -21.704 -25.982 1.00 81.94 586 ILE A C 1
ATOM 4520 O O . ILE A 1 586 ? 9.956 -22.201 -24.933 1.00 81.94 586 ILE A O 1
ATOM 4524 N N . ASP A 1 587 ? 11.624 -21.283 -26.122 1.00 74.00 587 ASP A N 1
ATOM 4525 C CA . ASP A 1 587 ? 12.669 -21.377 -25.080 1.00 74.00 587 ASP A CA 1
ATOM 4526 C C . ASP A 1 587 ? 12.344 -20.608 -23.772 1.00 74.00 587 ASP A C 1
ATOM 4528 O O . ASP A 1 587 ? 13.156 -20.520 -22.853 1.00 74.00 587 ASP A O 1
ATOM 4532 N N . SER A 1 588 ? 11.130 -20.068 -23.644 1.00 72.19 588 SER A N 1
ATOM 4533 C CA . SER A 1 588 ? 10.627 -19.378 -22.461 1.00 72.19 588 SER A CA 1
ATOM 4534 C C . SER A 1 588 ? 9.864 -20.338 -21.545 1.00 72.19 588 SER A C 1
ATOM 4536 O O . SER A 1 588 ? 8.637 -20.328 -21.463 1.00 72.19 588 SER A O 1
ATOM 4538 N N . VAL A 1 589 ? 10.603 -21.165 -20.807 1.00 84.50 589 VAL A N 1
ATOM 4539 C CA . VAL A 1 589 ? 10.053 -21.853 -19.633 1.00 84.50 589 VAL A CA 1
ATOM 4540 C C . VAL A 1 589 ? 10.195 -20.930 -18.429 1.00 84.50 589 VAL A C 1
ATOM 4542 O O . VAL A 1 589 ? 11.303 -20.521 -18.080 1.00 84.50 589 VAL A O 1
ATOM 4545 N N . TRP A 1 590 ? 9.087 -20.599 -17.766 1.00 89.38 590 TRP A N 1
ATOM 4546 C CA . TRP A 1 590 ? 9.132 -19.832 -16.520 1.00 89.38 590 TRP A CA 1
ATOM 4547 C C . TRP A 1 590 ? 8.579 -20.632 -15.357 1.00 89.38 590 TRP A C 1
ATOM 4549 O O . TRP A 1 590 ? 7.672 -21.447 -15.495 1.00 89.38 590 TRP A O 1
ATOM 4559 N N . THR A 1 591 ? 9.119 -20.366 -14.173 1.00 92.19 591 THR A N 1
ATOM 4560 C CA . THR A 1 591 ? 8.697 -21.049 -12.955 1.00 92.19 591 THR A CA 1
ATOM 4561 C C . THR A 1 591 ? 8.316 -20.055 -11.881 1.00 92.19 591 THR A C 1
ATOM 4563 O O . THR A 1 591 ? 8.963 -19.016 -11.739 1.00 92.19 591 THR A O 1
ATOM 4566 N N . PHE A 1 592 ? 7.340 -20.409 -11.055 1.00 93.81 592 PHE A N 1
ATOM 4567 C CA . PHE A 1 592 ? 7.174 -19.765 -9.759 1.00 93.81 592 PHE A CA 1
ATOM 4568 C C . PHE A 1 592 ? 6.799 -20.787 -8.693 1.00 93.81 592 PHE A C 1
ATOM 4570 O O . PHE A 1 592 ? 6.205 -21.825 -8.978 1.00 93.81 592 PHE A O 1
ATOM 4577 N N . THR A 1 593 ? 7.149 -20.473 -7.451 1.00 95.00 593 THR A N 1
ATOM 4578 C CA . THR A 1 593 ? 6.818 -21.294 -6.287 1.00 95.00 593 THR A CA 1
ATOM 4579 C C . THR A 1 593 ? 5.738 -20.591 -5.484 1.00 95.00 593 THR A C 1
ATOM 4581 O O . THR A 1 593 ? 5.829 -19.382 -5.265 1.00 95.00 593 THR A O 1
ATOM 4584 N N . THR A 1 594 ? 4.711 -21.325 -5.061 1.00 95.44 594 THR A N 1
ATOM 4585 C CA . THR A 1 594 ? 3.654 -20.792 -4.194 1.00 95.44 594 THR A CA 1
ATOM 4586 C C . THR A 1 594 ? 4.229 -20.312 -2.858 1.00 95.44 594 THR A C 1
ATOM 4588 O O . THR A 1 594 ? 5.287 -20.785 -2.426 1.00 95.44 594 THR A O 1
ATOM 4591 N N . PRO A 1 595 ? 3.572 -19.346 -2.191 1.00 93.69 595 PRO A N 1
ATOM 4592 C CA . PRO A 1 595 ? 4.033 -18.851 -0.903 1.00 93.69 595 PRO A CA 1
ATOM 4593 C C . PRO A 1 595 ? 4.000 -19.948 0.148 1.00 93.69 595 PRO A C 1
ATOM 4595 O O . PRO A 1 595 ? 3.192 -20.871 0.081 1.00 93.69 595 PRO A O 1
ATOM 4598 N N . VAL A 1 596 ? 4.843 -19.804 1.156 1.00 91.69 596 VAL A N 1
ATOM 4599 C CA . VAL A 1 596 ? 4.965 -20.779 2.236 1.00 91.69 596 VAL A CA 1
ATOM 4600 C C . VAL A 1 596 ? 4.617 -20.092 3.543 1.00 91.69 596 VAL A C 1
ATOM 4602 O O . VAL A 1 596 ? 5.083 -18.976 3.810 1.00 91.69 596 VAL A O 1
ATOM 4605 N N . ALA A 1 597 ? 3.782 -20.740 4.354 1.00 89.56 597 ALA A N 1
ATOM 4606 C CA . ALA A 1 597 ? 3.493 -20.273 5.699 1.00 89.56 597 ALA A CA 1
ATOM 4607 C C . ALA A 1 597 ? 4.813 -20.117 6.477 1.00 89.56 597 ALA A C 1
ATOM 4609 O O . ALA A 1 597 ? 5.718 -20.943 6.334 1.00 89.56 597 ALA A O 1
ATOM 4610 N N . PRO A 1 598 ? 4.976 -19.073 7.306 1.00 82.06 598 PRO A N 1
ATOM 4611 C CA . PRO A 1 598 ? 6.111 -19.046 8.212 1.00 82.06 598 PRO A CA 1
ATOM 4612 C C . PRO A 1 598 ? 6.036 -20.311 9.070 1.00 82.06 598 PRO A C 1
ATOM 4614 O O . PRO A 1 598 ? 5.027 -20.530 9.742 1.00 82.06 598 PRO A O 1
ATOM 4617 N N . LEU A 1 599 ? 7.076 -21.154 9.019 1.00 72.81 599 LEU A N 1
ATOM 4618 C CA . LEU A 1 599 ? 7.171 -22.305 9.913 1.00 72.81 599 LEU A CA 1
ATOM 4619 C C . LEU A 1 599 ? 6.891 -21.787 11.326 1.00 72.81 599 LEU A C 1
ATOM 4621 O O . LEU A 1 599 ? 7.513 -20.782 11.709 1.00 72.81 599 LEU A O 1
ATOM 4625 N N . PRO A 1 600 ? 5.970 -22.409 12.092 1.00 71.31 600 PRO A N 1
ATOM 4626 C CA . PRO A 1 600 ? 5.884 -22.111 13.507 1.00 71.31 600 PRO A CA 1
ATOM 4627 C C . PRO A 1 600 ? 7.314 -22.245 14.002 1.00 71.31 600 PRO A C 1
ATOM 4629 O O . PRO A 1 600 ? 7.929 -23.293 13.779 1.00 71.31 600 PRO A O 1
ATOM 4632 N N . LYS A 1 601 ? 7.894 -21.175 14.569 1.00 70.81 601 LYS A N 1
ATOM 4633 C CA . LYS A 1 601 ? 9.154 -21.339 15.293 1.00 70.81 601 LYS A CA 1
ATOM 4634 C C . LYS A 1 601 ? 8.855 -22.494 16.223 1.00 70.81 601 LYS A C 1
ATOM 4636 O O . LYS A 1 601 ? 7.909 -22.358 16.999 1.00 70.81 601 LYS A O 1
ATOM 4641 N N . ALA A 1 602 ? 9.544 -23.627 16.050 1.00 66.38 602 ALA A N 1
ATOM 4642 C CA . ALA A 1 602 ? 9.425 -24.720 16.989 1.00 66.38 602 ALA A CA 1
ATOM 4643 C C . ALA A 1 602 ? 9.611 -24.030 18.328 1.00 66.38 602 ALA A C 1
ATOM 4645 O O . ALA A 1 602 ? 10.653 -23.409 18.546 1.00 66.38 602 ALA A O 1
ATOM 4646 N N . THR A 1 603 ? 8.543 -23.945 19.119 1.00 59.28 603 THR A N 1
ATOM 4647 C CA . THR A 1 603 ? 8.653 -23.467 20.481 1.00 59.28 603 THR A CA 1
ATOM 4648 C C . THR A 1 603 ? 9.638 -24.449 21.057 1.00 59.28 603 THR A C 1
ATOM 4650 O O . THR A 1 603 ? 9.284 -25.610 21.263 1.00 59.28 603 THR A O 1
ATOM 4653 N N . GLU A 1 604 ? 10.904 -24.035 21.140 1.00 51.66 604 GLU A N 1
ATOM 4654 C CA . GLU A 1 604 ? 11.914 -24.729 21.898 1.00 51.66 604 GLU A CA 1
ATOM 4655 C C . GLU A 1 604 ? 11.275 -24.820 23.270 1.00 51.66 604 GLU A C 1
ATOM 4657 O O . GLU A 1 604 ? 11.262 -23.861 24.040 1.00 51.66 604 GLU A O 1
ATOM 4662 N N . ASN A 1 605 ? 10.655 -25.966 23.538 1.00 49.84 605 ASN A N 1
ATOM 4663 C CA . ASN A 1 605 ? 10.421 -26.439 24.875 1.00 49.84 605 ASN A CA 1
ATOM 4664 C C . ASN A 1 605 ? 11.830 -26.605 25.434 1.00 49.84 605 ASN A C 1
ATOM 4666 O O . ASN A 1 605 ? 12.359 -27.711 25.440 1.00 49.84 605 ASN A O 1
ATOM 4670 N N . GLN A 1 606 ? 12.483 -25.499 25.807 1.00 44.91 606 GLN A N 1
ATOM 4671 C CA . GLN A 1 606 ? 13.643 -25.545 26.667 1.00 44.91 606 GLN A CA 1
ATOM 4672 C C . GLN A 1 606 ? 13.143 -26.278 27.906 1.00 44.91 606 GLN A C 1
ATOM 4674 O O . GLN A 1 606 ? 12.228 -25.771 28.567 1.00 44.91 606 GLN A O 1
ATOM 4679 N N . PRO A 1 607 ? 13.659 -27.481 28.210 1.00 50.25 607 PRO A N 1
ATOM 4680 C CA . PRO A 1 607 ? 13.333 -28.153 29.449 1.00 50.25 607 PRO A CA 1
ATOM 4681 C C . PRO A 1 607 ? 13.971 -27.335 30.570 1.00 50.25 607 PRO A C 1
ATOM 4683 O O . PRO A 1 607 ? 15.091 -27.587 31.007 1.00 50.25 607 PRO A O 1
ATOM 4686 N N . ASN A 1 608 ? 13.267 -26.299 31.016 1.00 51.91 608 ASN A N 1
ATOM 4687 C CA . ASN A 1 608 ? 13.665 -25.467 32.135 1.00 51.91 608 ASN A CA 1
ATOM 4688 C C . ASN A 1 608 ? 13.242 -26.178 33.426 1.00 51.91 608 ASN A C 1
ATOM 4690 O O . ASN A 1 608 ? 12.415 -25.706 34.196 1.00 51.91 608 ASN A O 1
ATOM 4694 N N . SER A 1 609 ? 13.807 -27.363 33.645 1.00 45.84 609 SER A N 1
ATOM 4695 C CA . SER A 1 609 ? 13.844 -28.007 34.949 1.00 45.84 609 SER A CA 1
ATOM 4696 C C . SER A 1 609 ? 15.302 -28.079 35.379 1.00 45.84 609 SER A C 1
ATOM 4698 O O . SER A 1 609 ? 15.948 -29.124 35.296 1.00 45.84 609 SER A O 1
ATOM 4700 N N . LYS A 1 610 ? 15.838 -26.948 35.852 1.00 50.19 610 LYS A N 1
ATOM 4701 C CA . LYS A 1 610 ? 16.895 -27.031 36.861 1.00 50.19 610 LYS A CA 1
ATOM 4702 C C . LYS A 1 610 ? 16.259 -27.704 38.084 1.00 50.19 610 LYS A C 1
ATOM 4704 O O . LYS A 1 610 ? 15.277 -27.163 38.592 1.00 50.19 610 LYS A O 1
ATOM 4709 N N . PRO A 1 611 ? 16.749 -28.867 38.540 1.00 49.16 611 PRO A N 1
ATOM 4710 C CA . PRO A 1 611 ? 16.264 -29.450 39.780 1.00 49.16 611 PRO A CA 1
ATOM 4711 C C . PRO A 1 611 ? 16.575 -28.477 40.921 1.00 49.16 611 PRO A C 1
ATOM 4713 O O . PRO A 1 611 ? 17.701 -27.984 41.029 1.00 49.16 611 PRO A O 1
ATOM 4716 N N . ALA A 1 612 ? 15.565 -28.173 41.736 1.00 59.00 612 ALA A N 1
ATOM 4717 C CA . ALA A 1 612 ? 15.755 -27.441 42.979 1.00 59.00 612 ALA A CA 1
ATOM 4718 C C . ALA A 1 612 ? 16.749 -28.218 43.860 1.00 59.00 612 ALA A C 1
ATOM 4720 O O . ALA A 1 612 ? 16.596 -29.428 44.038 1.00 59.00 612 ALA A O 1
ATOM 4721 N N . LYS A 1 613 ? 17.786 -27.528 44.342 1.00 60.16 613 LYS A N 1
ATOM 4722 C CA . LYS A 1 613 ? 18.689 -28.014 45.389 1.00 60.16 613 LYS A CA 1
ATOM 4723 C C . LYS A 1 613 ? 18.298 -27.396 46.715 1.00 60.16 613 LYS A C 1
ATOM 4725 O O . LYS A 1 613 ? 17.970 -26.187 46.690 1.00 60.16 613 LYS A O 1
#